Protein AF-A0A7I8VDU5-F1 (afdb_monomer)

Sequence (372 aa):
MGLIKQNVRFEALKEKLIESDSDVICLQEIWNDEEIFELAGYLEEKYPYSFSFIHESNGSIPQHILKGKSKCDARVLADILKCMSLSCAKAMNRNSLFSCTLQKCQVLNKIEKKCLECFIFKALTCVDTNRPDKDPFGFGQCVMEAAGQGRLTYISIFTYKKQILRQATEPGRENHGLLLLSKRKFLKNSLKALPFDRRMIVQRGFLEVQLVGYKYISLLSVIFLLKSVATGYKSWRELKEKAEVDFLINRYSSDSNTFLLGDFNIGPEIKEKQIDGYFDNLYQKMKENGLRNVAVDHLALCTYCKDNTIVQIMDPGYSKNCILDGIIPINIRNRIVKVEREYVRDVRNPIILSIPMSDHYGISAIFEENQN

Organism: NCBI:txid2664684

Structure (mmCIF, N/CA/C/O backbone):
data_AF-A0A7I8VDU5-F1
#
_entry.id   AF-A0A7I8VDU5-F1
#
loop_
_atom_site.group_PDB
_atom_site.id
_atom_site.type_symbol
_atom_site.label_atom_id
_atom_site.label_alt_id
_atom_site.label_comp_id
_atom_site.label_asym_id
_atom_site.label_entity_id
_atom_site.label_seq_id
_atom_site.pdbx_PDB_ins_code
_atom_site.Cartn_x
_atom_site.Cartn_y
_atom_site.Cartn_z
_atom_site.occupancy
_atom_site.B_iso_or_equiv
_atom_site.auth_seq_id
_atom_site.auth_comp_id
_atom_site.auth_asym_id
_atom_site.auth_atom_id
_atom_site.pdbx_PDB_model_num
ATOM 1 N N . MET A 1 1 ? 6.272 -10.848 -23.843 1.00 37.62 1 MET A N 1
ATOM 2 C CA . MET A 1 1 ? 5.939 -11.745 -22.711 1.00 37.62 1 MET A CA 1
ATOM 3 C C . MET A 1 1 ? 5.440 -10.979 -21.477 1.00 37.62 1 MET A C 1
ATOM 5 O O . MET A 1 1 ? 4.548 -11.493 -20.822 1.00 37.62 1 MET A O 1
ATOM 9 N N . GLY A 1 2 ? 5.922 -9.755 -21.190 1.00 44.25 2 GLY A N 1
ATOM 10 C CA . GLY A 1 2 ? 5.437 -8.924 -20.065 1.00 44.25 2 GLY A CA 1
ATOM 11 C C . GLY A 1 2 ? 3.956 -8.505 -20.135 1.00 44.25 2 GLY A C 1
ATOM 12 O O . GLY A 1 2 ? 3.237 -8.682 -19.161 1.00 44.25 2 GLY A O 1
ATOM 13 N N . LEU A 1 3 ? 3.459 -8.075 -21.303 1.00 43.12 3 LEU A N 1
ATOM 14 C CA . LEU A 1 3 ? 2.049 -7.662 -21.474 1.00 43.12 3 LEU A CA 1
ATOM 15 C C . LEU A 1 3 ? 1.032 -8.791 -21.216 1.00 43.12 3 LEU A C 1
ATOM 17 O O . LEU A 1 3 ? -0.025 -8.555 -20.647 1.00 43.12 3 LEU A O 1
ATOM 21 N N . ILE A 1 4 ? 1.374 -10.039 -21.564 1.00 49.75 4 ILE A N 1
ATOM 22 C CA . ILE A 1 4 ? 0.512 -11.207 -21.300 1.00 49.75 4 ILE A CA 1
ATOM 23 C C . ILE A 1 4 ? 0.404 -11.469 -19.786 1.00 49.75 4 ILE A C 1
ATOM 25 O O . ILE A 1 4 ? -0.634 -11.921 -19.314 1.00 49.75 4 ILE A O 1
ATOM 29 N N . LYS A 1 5 ? 1.448 -11.154 -19.004 1.00 59.00 5 LYS A N 1
ATOM 30 C CA . LYS A 1 5 ? 1.442 -11.335 -17.544 1.00 59.00 5 LYS A CA 1
ATOM 31 C C . LYS A 1 5 ? 0.649 -10.252 -16.810 1.00 59.00 5 LYS A C 1
ATOM 33 O O . LYS A 1 5 ? 0.090 -10.540 -15.758 1.00 59.00 5 LYS A O 1
ATOM 38 N N . GLN A 1 6 ? 0.615 -9.021 -17.322 1.00 67.12 6 GLN A N 1
ATOM 39 C CA . GLN A 1 6 ? -0.118 -7.934 -16.669 1.00 67.12 6 GLN A CA 1
ATOM 40 C C . GLN A 1 6 ? -1.630 -8.156 -16.752 1.00 67.12 6 GLN A C 1
ATOM 42 O O . GLN A 1 6 ? -2.278 -8.191 -15.712 1.00 67.12 6 GLN A O 1
ATOM 47 N N . ASN A 1 7 ? -2.157 -8.449 -17.944 1.00 78.44 7 ASN A N 1
ATOM 48 C CA . ASN A 1 7 ? -3.596 -8.667 -18.114 1.00 78.44 7 ASN A CA 1
ATOM 49 C C . ASN A 1 7 ? -4.098 -9.863 -17.293 1.00 78.44 7 ASN A C 1
ATOM 51 O O . ASN A 1 7 ? -5.112 -9.757 -16.623 1.00 78.44 7 ASN A O 1
ATOM 55 N N . VAL A 1 8 ? -3.364 -10.983 -17.269 1.00 84.81 8 VAL A N 1
ATOM 56 C CA . VAL A 1 8 ? -3.788 -12.172 -16.504 1.00 84.81 8 VAL A CA 1
ATOM 57 C C . VAL A 1 8 ? -3.844 -11.903 -14.997 1.00 84.81 8 VAL A C 1
ATOM 59 O O . VAL A 1 8 ? -4.763 -12.368 -14.331 1.00 84.81 8 VAL A O 1
ATOM 62 N N . ARG A 1 9 ? -2.892 -11.134 -14.450 1.00 86.62 9 ARG A N 1
ATOM 63 C CA . ARG A 1 9 ? -2.926 -10.744 -13.031 1.00 86.62 9 ARG A CA 1
ATOM 64 C C . ARG A 1 9 ? -4.067 -9.774 -12.742 1.00 86.62 9 ARG A C 1
ATOM 66 O O . ARG A 1 9 ? -4.701 -9.908 -11.705 1.00 86.62 9 ARG A O 1
ATOM 73 N N . PHE A 1 10 ? -4.341 -8.846 -13.656 1.00 89.94 10 PHE A N 1
ATOM 74 C CA . PHE A 1 10 ? -5.436 -7.892 -13.510 1.00 89.94 10 PHE A CA 1
ATOM 75 C C . PHE A 1 10 ? -6.816 -8.572 -13.549 1.00 89.94 10 PHE A C 1
ATOM 77 O O . PHE A 1 10 ? -7.654 -8.299 -12.694 1.00 89.94 10 PHE A O 1
ATOM 84 N N . GLU A 1 11 ? -7.030 -9.532 -14.454 1.00 91.31 11 GLU A N 1
ATOM 85 C CA . GLU A 1 11 ? -8.249 -10.355 -14.467 1.00 91.31 11 GLU A CA 1
ATOM 86 C C . GLU A 1 11 ? -8.403 -11.168 -13.175 1.00 91.31 11 GLU A C 1
ATOM 88 O O . GLU A 1 11 ? -9.451 -11.136 -12.535 1.00 91.31 11 GLU A O 1
ATOM 93 N N . ALA A 1 12 ? -7.338 -11.838 -12.730 1.00 91.81 12 ALA A N 1
ATOM 94 C CA . ALA A 1 12 ? -7.380 -12.601 -11.486 1.00 91.81 12 ALA A CA 1
ATOM 95 C C . ALA A 1 12 ? -7.612 -11.707 -10.255 1.00 91.81 12 ALA A C 1
ATOM 97 O O . ALA A 1 12 ? -8.273 -12.121 -9.302 1.00 91.81 12 ALA A O 1
ATOM 98 N N . LEU A 1 13 ? -7.091 -10.476 -10.267 1.00 93.25 13 LEU A N 1
ATOM 99 C CA . LEU A 1 13 ? -7.367 -9.481 -9.237 1.00 93.25 13 LEU A CA 1
ATOM 100 C C . LEU A 1 13 ? -8.858 -9.115 -9.223 1.00 93.25 13 LEU A C 1
ATOM 102 O O . LEU A 1 13 ? -9.458 -9.124 -8.151 1.00 93.25 13 LEU A O 1
ATOM 106 N N . LYS A 1 14 ? -9.479 -8.863 -10.385 1.00 94.94 14 LYS A N 1
ATOM 107 C CA . LYS A 1 14 ? -10.931 -8.615 -10.491 1.00 94.94 14 LYS A CA 1
ATOM 108 C C . LYS A 1 14 ? -11.747 -9.745 -9.864 1.00 94.94 14 LYS A C 1
ATOM 110 O O . LYS A 1 14 ? -12.629 -9.477 -9.048 1.00 94.94 14 LYS A O 1
ATOM 115 N N . GLU A 1 15 ? -11.422 -10.994 -10.193 1.00 94.44 15 GLU A N 1
ATOM 116 C CA . GLU A 1 15 ? -12.078 -12.183 -9.631 1.00 94.44 15 GLU A CA 1
ATOM 117 C C . GLU A 1 15 ? -11.915 -12.272 -8.106 1.00 94.44 15 GLU A C 1
ATOM 119 O O . GLU A 1 15 ? -12.876 -12.525 -7.382 1.00 94.44 15 GLU A O 1
ATOM 124 N N . LYS A 1 16 ? -10.718 -11.999 -7.577 1.00 94.81 16 LYS A N 1
ATOM 125 C CA . LYS A 1 16 ? -10.508 -12.011 -6.122 1.00 94.81 16 LYS A CA 1
ATOM 126 C C . LYS A 1 16 ? -11.251 -10.889 -5.406 1.00 94.81 16 LYS A C 1
ATOM 128 O O . LYS A 1 16 ? -11.763 -11.094 -4.308 1.00 94.81 16 LYS A O 1
ATOM 133 N N . LEU A 1 17 ? -11.314 -9.706 -6.008 1.00 95.88 17 LEU A N 1
ATOM 134 C CA . LEU A 1 17 ? -11.974 -8.554 -5.403 1.00 95.88 17 LEU A CA 1
ATOM 135 C C . LEU A 1 17 ? -13.494 -8.710 -5.371 1.00 95.88 17 LEU A C 1
ATOM 137 O O . LEU A 1 17 ? -14.108 -8.344 -4.370 1.00 95.88 17 LEU A O 1
ATOM 141 N N . ILE A 1 18 ? -14.101 -9.309 -6.401 1.00 96.75 18 ILE A N 1
ATOM 142 C CA . ILE A 1 18 ? -15.543 -9.590 -6.382 1.00 96.75 18 ILE A CA 1
ATOM 143 C C . ILE A 1 18 ? -15.907 -10.676 -5.358 1.00 96.75 18 ILE A C 1
ATOM 145 O O . ILE A 1 18 ? -16.996 -10.636 -4.791 1.00 96.75 18 ILE A O 1
ATOM 149 N N . GLU A 1 19 ? -14.995 -11.603 -5.050 1.00 96.00 19 GLU A N 1
ATOM 150 C CA . GLU A 1 19 ? -15.164 -12.605 -3.986 1.00 96.00 19 GLU A CA 1
ATOM 151 C C . GLU A 1 19 ? -14.964 -12.024 -2.573 1.00 96.00 19 GLU A C 1
ATOM 153 O O . GLU A 1 19 ? -15.500 -12.565 -1.613 1.00 96.00 19 GLU A O 1
ATOM 158 N N . SER A 1 20 ? -14.237 -10.911 -2.421 1.00 96.25 20 SER A N 1
ATOM 159 C CA . SER A 1 20 ? -13.880 -10.357 -1.1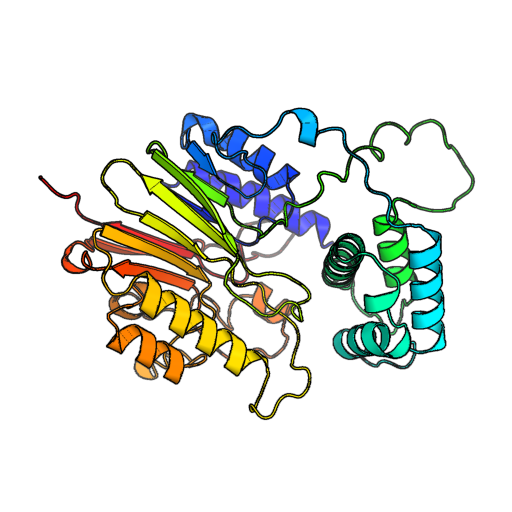05 1.00 96.25 20 SER A CA 1
ATOM 160 C C . SER A 1 20 ? -15.085 -9.834 -0.326 1.00 96.25 20 SER A C 1
ATOM 162 O O . SER A 1 20 ? -15.860 -9.028 -0.833 1.00 96.25 20 SER A O 1
ATOM 164 N N . ASP A 1 21 ? -15.220 -10.214 0.943 1.00 96.25 21 ASP A N 1
ATOM 165 C CA . ASP A 1 21 ? -16.277 -9.699 1.824 1.00 96.25 21 ASP A CA 1
ATOM 166 C C . ASP A 1 21 ? -15.884 -8.424 2.575 1.00 96.25 21 ASP A C 1
ATOM 168 O O . ASP A 1 21 ? -16.686 -7.879 3.335 1.00 96.25 21 ASP A O 1
ATOM 172 N N . SER A 1 22 ? -14.691 -7.891 2.310 1.00 96.69 22 SER A N 1
ATOM 173 C CA . SER A 1 22 ? -14.190 -6.676 2.954 1.00 96.69 22 SER A CA 1
ATOM 174 C C . SER A 1 22 ? -15.125 -5.488 2.714 1.00 96.69 22 SER A C 1
ATOM 176 O O . SER A 1 22 ? -15.621 -5.299 1.603 1.00 96.69 22 SER A O 1
ATOM 178 N N . ASP A 1 23 ? -15.351 -4.669 3.742 1.00 95.94 23 ASP A N 1
ATOM 179 C CA . ASP A 1 23 ? -16.144 -3.435 3.634 1.00 95.94 23 ASP A CA 1
ATOM 180 C C . ASP A 1 23 ? -15.393 -2.321 2.910 1.00 95.94 23 ASP A C 1
ATOM 182 O O . ASP A 1 23 ? -16.000 -1.497 2.226 1.00 95.94 23 ASP A O 1
ATOM 186 N N . VAL A 1 24 ? -14.073 -2.298 3.083 1.00 95.94 24 VAL A N 1
ATOM 187 C CA . VAL A 1 24 ? -13.160 -1.331 2.485 1.00 95.94 24 VAL A CA 1
ATOM 188 C C . VAL A 1 24 ? -11.959 -2.091 1.951 1.00 95.94 24 VAL A C 1
ATOM 190 O O . VAL A 1 24 ? -11.376 -2.908 2.661 1.00 95.94 24 VAL A O 1
ATOM 193 N N . ILE A 1 25 ? -11.583 -1.806 0.710 1.00 96.69 25 ILE A N 1
ATOM 194 C CA . ILE A 1 25 ? -10.388 -2.346 0.071 1.00 96.69 25 ILE A CA 1
ATOM 195 C C . ILE A 1 25 ? -9.499 -1.184 -0.342 1.00 96.69 25 ILE A C 1
ATOM 197 O O . ILE A 1 25 ? -9.963 -0.166 -0.855 1.00 96.69 25 ILE A O 1
ATOM 201 N N . CYS A 1 26 ? -8.203 -1.343 -0.114 1.00 95.25 26 CYS A N 1
ATOM 202 C CA . CYS A 1 26 ? -7.182 -0.413 -0.552 1.00 95.25 26 CYS A CA 1
ATOM 203 C C . CYS A 1 26 ? -6.218 -1.128 -1.484 1.00 95.25 26 CYS A C 1
ATOM 205 O O . CYS A 1 26 ? -5.670 -2.170 -1.133 1.00 95.25 26 CYS A O 1
ATOM 207 N N . LEU A 1 27 ? -6.030 -0.556 -2.665 1.00 94.56 27 LEU A N 1
ATOM 208 C CA . LEU A 1 27 ? -5.147 -1.062 -3.697 1.00 94.56 27 LEU A CA 1
ATOM 209 C C . LEU A 1 27 ? -4.085 -0.010 -3.995 1.00 94.56 27 LEU A C 1
ATOM 211 O O . LEU A 1 27 ? -4.370 1.191 -4.048 1.00 94.56 27 LEU A O 1
ATOM 215 N N . GLN A 1 28 ? -2.862 -0.485 -4.177 1.00 91.00 28 GLN A N 1
ATOM 216 C CA . GLN A 1 28 ? -1.707 0.314 -4.554 1.00 91.00 28 GLN A CA 1
ATOM 217 C C . GLN A 1 28 ? -1.182 -0.164 -5.907 1.00 91.00 28 GLN A C 1
ATOM 219 O O . GLN A 1 28 ? -1.526 -1.247 -6.376 1.00 91.00 28 GLN A O 1
ATOM 224 N N . GLU A 1 29 ? -0.349 0.669 -6.521 1.00 85.62 29 GLU A N 1
ATOM 225 C CA . GLU A 1 29 ? 0.302 0.410 -7.803 1.00 85.62 29 GLU A CA 1
ATOM 226 C C . GLU A 1 29 ? -0.639 0.162 -8.998 1.00 85.62 29 GLU A C 1
ATOM 228 O O . GLU A 1 29 ? -0.232 -0.409 -10.010 1.00 85.62 29 GLU A O 1
ATOM 233 N N . ILE A 1 30 ? -1.877 0.667 -8.942 1.00 87.31 30 ILE A N 1
ATOM 234 C CA . ILE A 1 30 ? -2.765 0.706 -10.115 1.00 87.31 30 ILE A CA 1
ATOM 235 C C . ILE A 1 30 ? -2.451 1.966 -10.924 1.00 87.31 30 ILE A C 1
ATOM 237 O O . ILE A 1 30 ? -3.089 3.009 -10.789 1.00 87.31 30 ILE A O 1
ATOM 241 N N . TRP A 1 31 ? -1.386 1.888 -11.719 1.00 82.19 31 TRP A N 1
ATOM 242 C CA . TRP A 1 31 ? -0.810 3.033 -12.432 1.00 82.19 31 TRP A CA 1
ATOM 243 C C . TRP A 1 31 ? -1.520 3.401 -13.730 1.00 82.19 31 TRP A C 1
ATOM 245 O O . TRP A 1 31 ? -1.238 4.460 -14.289 1.00 82.19 31 TRP A O 1
ATOM 255 N N . ASN A 1 32 ? -2.385 2.539 -14.257 1.00 81.88 32 ASN A N 1
ATOM 256 C CA . ASN A 1 32 ? -3.148 2.876 -15.444 1.00 81.88 32 ASN A CA 1
ATOM 257 C C . ASN A 1 32 ? -4.533 3.396 -15.047 1.00 81.88 32 ASN A C 1
ATOM 259 O O . ASN A 1 32 ? -5.328 2.676 -14.452 1.00 81.88 32 ASN A O 1
ATOM 263 N N . ASP A 1 33 ? -4.841 4.633 -15.432 1.00 82.88 33 ASP A N 1
ATOM 264 C CA . ASP A 1 33 ? -6.166 5.228 -15.271 1.00 82.88 33 ASP A CA 1
ATOM 265 C C . ASP A 1 33 ? -7.259 4.317 -15.855 1.00 82.88 33 ASP A C 1
ATOM 267 O O . ASP A 1 33 ? -8.291 4.120 -15.221 1.00 82.88 33 ASP A O 1
ATOM 271 N N . GLU A 1 34 ? -7.022 3.705 -17.021 1.00 83.50 34 GLU A N 1
ATOM 272 C CA . GLU A 1 34 ? -7.951 2.766 -17.658 1.00 83.50 34 GLU A CA 1
ATOM 273 C C . GLU A 1 34 ? -8.192 1.510 -16.808 1.00 83.50 34 GLU A C 1
ATOM 275 O O . GLU A 1 34 ? -9.335 1.071 -16.712 1.00 83.50 34 GLU A O 1
ATOM 280 N N . GLU A 1 35 ? -7.162 0.982 -16.134 1.00 87.81 35 GLU A N 1
ATOM 281 C CA . GLU A 1 35 ? -7.309 -0.134 -15.183 1.00 87.81 35 GLU A CA 1
ATOM 282 C C . GLU A 1 35 ? -8.124 0.304 -13.957 1.00 87.81 35 GLU A C 1
ATOM 284 O O . GLU A 1 35 ? -8.973 -0.446 -13.484 1.00 87.81 35 GLU A O 1
ATOM 289 N N . ILE A 1 36 ? -7.936 1.533 -13.459 1.00 89.38 36 ILE A N 1
ATOM 290 C CA . ILE A 1 36 ? -8.750 2.072 -12.357 1.00 89.38 36 ILE A CA 1
ATOM 291 C C . ILE A 1 36 ? -10.218 2.184 -12.775 1.00 89.38 36 ILE A C 1
ATOM 293 O O . ILE A 1 36 ? -11.093 1.761 -12.023 1.00 89.38 36 ILE A O 1
ATOM 297 N N . PHE A 1 37 ? -10.493 2.747 -13.956 1.00 88.50 37 PHE A N 1
ATOM 298 C CA . PHE A 1 37 ? -11.849 2.866 -14.497 1.00 88.50 37 PHE A CA 1
ATOM 299 C C . PHE A 1 37 ? -12.510 1.504 -14.668 1.00 88.50 37 PHE A C 1
ATOM 301 O O 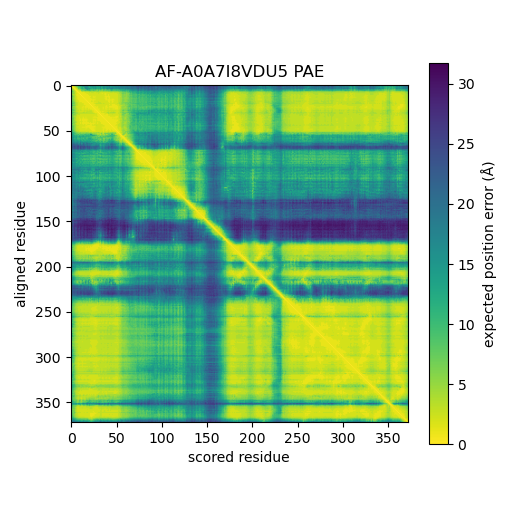. PHE A 1 37 ? -13.649 1.313 -14.246 1.00 88.50 37 PHE A O 1
ATOM 308 N N . GLU A 1 38 ? -11.801 0.569 -15.299 1.00 92.00 38 GLU A N 1
ATOM 309 C CA . GLU A 1 38 ? -12.302 -0.775 -15.542 1.00 92.00 38 GLU A CA 1
ATOM 310 C C . GLU A 1 38 ? -12.589 -1.492 -14.223 1.00 92.00 38 GLU A C 1
ATOM 312 O O . GLU A 1 38 ? -13.662 -2.067 -14.065 1.00 92.00 38 GLU A O 1
ATOM 317 N N . LEU A 1 39 ? -11.674 -1.406 -13.255 1.00 94.44 39 LEU A N 1
ATOM 318 C CA . LEU A 1 39 ? -11.827 -2.068 -11.967 1.00 94.44 39 LEU A CA 1
ATOM 319 C C . LEU A 1 39 ? -12.958 -1.462 -11.130 1.00 94.44 39 LEU A C 1
ATOM 321 O O . LEU A 1 39 ? -13.757 -2.203 -10.562 1.00 94.44 39 LEU A O 1
ATOM 325 N N . ALA A 1 40 ? -13.048 -0.131 -11.068 1.00 94.31 40 ALA A N 1
ATOM 326 C CA . ALA A 1 40 ? -14.114 0.560 -10.348 1.00 94.31 40 ALA A CA 1
ATOM 327 C C . ALA A 1 40 ? -15.490 0.265 -10.962 1.00 94.31 40 ALA A C 1
ATOM 329 O O . ALA A 1 40 ? -16.420 -0.047 -10.227 1.00 94.31 40 ALA A O 1
ATOM 330 N N . GLY A 1 41 ? -15.606 0.289 -12.296 1.00 93.94 41 GLY A N 1
ATOM 331 C CA . GLY A 1 41 ? -16.850 -0.054 -12.989 1.00 93.94 41 GLY A CA 1
ATOM 332 C C . GLY A 1 41 ? -17.227 -1.530 -12.843 1.00 93.94 41 GLY A C 1
ATOM 333 O O . GLY A 1 41 ? -18.388 -1.848 -12.610 1.00 93.94 41 GLY A O 1
ATOM 334 N N . TYR A 1 42 ? -16.251 -2.441 -12.916 1.00 96.31 42 TYR A N 1
ATOM 335 C CA . TYR A 1 42 ? -16.480 -3.877 -12.715 1.00 96.31 42 TYR A CA 1
ATOM 336 C C . TYR A 1 42 ? -16.993 -4.198 -11.303 1.00 96.31 42 TYR A C 1
ATOM 338 O O . TYR A 1 42 ? -17.782 -5.122 -11.124 1.00 96.31 42 TYR A O 1
ATOM 346 N N . LEU A 1 43 ? -16.552 -3.436 -10.300 1.00 97.00 43 LEU A N 1
ATOM 347 C CA . LEU A 1 43 ? -16.884 -3.659 -8.894 1.00 97.00 43 LEU A CA 1
ATOM 348 C C . LEU A 1 43 ? -18.011 -2.760 -8.370 1.00 97.00 43 LEU A C 1
ATOM 350 O O . LEU A 1 43 ? -18.341 -2.881 -7.193 1.00 97.00 43 LEU A O 1
ATOM 354 N N . GLU A 1 44 ? -18.614 -1.901 -9.196 1.00 96.19 44 GLU A N 1
ATOM 355 C CA . GLU A 1 44 ? -19.575 -0.869 -8.768 1.00 96.19 44 GLU A CA 1
ATOM 356 C C . GLU A 1 44 ? -20.774 -1.446 -7.997 1.00 96.19 44 GLU A C 1
ATOM 358 O O . GLU A 1 44 ? -21.195 -0.878 -6.992 1.00 96.19 44 GLU A O 1
ATOM 363 N N . GLU A 1 45 ? -21.291 -2.611 -8.402 1.00 96.94 45 GLU A N 1
ATOM 364 C CA . GLU A 1 45 ? -22.424 -3.254 -7.720 1.00 96.94 45 GLU A CA 1
ATOM 365 C C . GLU A 1 45 ? -22.081 -3.667 -6.277 1.00 96.94 45 GLU A C 1
ATOM 367 O O . GLU A 1 45 ? -22.888 -3.485 -5.364 1.00 96.94 45 GLU A O 1
ATOM 372 N N . LYS A 1 46 ? -20.868 -4.193 -6.050 1.00 97.50 46 LYS A N 1
ATOM 373 C CA . LYS A 1 46 ? -20.417 -4.645 -4.722 1.00 97.50 46 LYS A CA 1
ATOM 374 C C . LYS A 1 46 ? -19.797 -3.512 -3.902 1.00 97.50 46 LYS A C 1
ATOM 376 O O . LYS A 1 46 ? -19.942 -3.486 -2.682 1.00 97.50 46 LYS A O 1
ATOM 381 N N . TYR A 1 47 ? -19.115 -2.585 -4.565 1.00 97.31 47 TYR A N 1
ATOM 382 C CA . TYR A 1 47 ? -18.376 -1.462 -3.999 1.00 97.31 47 TYR A CA 1
ATOM 383 C C . TYR A 1 47 ? -18.814 -0.156 -4.678 1.00 97.31 47 TYR A C 1
ATOM 385 O O . TYR A 1 47 ? -18.063 0.406 -5.476 1.00 97.31 47 TYR A O 1
ATOM 393 N N . PRO A 1 48 ? -20.007 0.368 -4.343 1.00 96.12 48 PRO A N 1
ATOM 394 C CA . PRO A 1 48 ? -20.593 1.533 -5.015 1.00 96.12 48 PRO A CA 1
ATOM 395 C C . PRO A 1 48 ? -19.841 2.846 -4.769 1.00 96.12 48 PRO A C 1
ATOM 397 O O . PRO A 1 48 ? -20.189 3.881 -5.336 1.00 96.12 48 PRO A O 1
ATOM 400 N N . TYR A 1 49 ? -18.830 2.841 -3.898 1.00 94.88 49 TYR A N 1
ATOM 401 C CA . TYR A 1 49 ? -18.001 4.003 -3.620 1.00 94.88 49 TYR A CA 1
ATOM 402 C C . TYR A 1 49 ? -16.538 3.688 -3.925 1.00 94.88 49 TYR A C 1
ATOM 404 O O . TYR A 1 49 ? -15.906 2.890 -3.232 1.00 94.88 49 TYR A O 1
ATOM 412 N N . SER A 1 50 ? -15.979 4.370 -4.924 1.00 94.75 50 SER A N 1
ATOM 413 C CA . SER A 1 50 ? -14.558 4.321 -5.270 1.00 94.75 50 SER A CA 1
ATOM 414 C C . SER A 1 50 ? -13.907 5.698 -5.159 1.00 94.75 50 SER A C 1
ATOM 416 O O . SER A 1 50 ? -14.547 6.730 -5.365 1.00 94.75 50 SER A O 1
ATOM 418 N N . PHE A 1 51 ? -12.629 5.735 -4.788 1.00 92.81 51 PHE A N 1
ATOM 419 C CA . PHE A 1 51 ? -11.850 6.966 -4.772 1.00 92.81 51 PHE A CA 1
ATOM 420 C C . PHE A 1 51 ? -10.402 6.711 -5.186 1.00 92.81 51 PHE A C 1
ATOM 422 O O . PHE A 1 51 ? -9.742 5.798 -4.701 1.00 92.81 51 PHE A O 1
ATOM 429 N N . SER A 1 52 ? -9.913 7.544 -6.094 1.00 90.38 52 SER A N 1
ATOM 430 C CA . SER A 1 52 ? -8.561 7.548 -6.655 1.00 90.38 52 SER A CA 1
ATOM 431 C C . SER A 1 52 ? -8.231 8.985 -7.078 1.00 90.38 52 SER A C 1
ATOM 433 O O . SER A 1 52 ? -9.122 9.828 -7.157 1.00 90.38 52 SER A O 1
ATOM 435 N N . PHE A 1 53 ? -6.972 9.281 -7.396 1.00 81.19 53 PHE A N 1
ATOM 436 C CA . PHE A 1 53 ? -6.557 10.587 -7.927 1.00 81.19 53 PHE A CA 1
ATOM 437 C C . PHE A 1 53 ? -7.268 10.977 -9.246 1.00 81.19 53 PHE A C 1
ATOM 439 O O . PHE A 1 53 ? -7.328 12.168 -9.556 1.00 81.19 53 PHE A O 1
ATOM 446 N N . ILE A 1 54 ? -7.824 10.023 -10.017 1.00 77.44 54 ILE A N 1
ATOM 447 C CA . ILE A 1 54 ? -8.637 10.360 -11.204 1.00 77.44 54 ILE A CA 1
ATOM 448 C C . ILE A 1 54 ? -10.003 10.940 -10.829 1.00 77.44 54 ILE A C 1
ATOM 450 O O . ILE A 1 54 ? -10.611 11.630 -11.641 1.00 77.44 54 ILE A O 1
ATOM 454 N N . HIS A 1 55 ? -10.492 10.689 -9.612 1.00 76.62 55 HIS A N 1
ATOM 455 C CA . HIS A 1 55 ? -11.807 11.151 -9.179 1.00 76.62 55 HIS A CA 1
ATOM 456 C C . HIS A 1 55 ? -11.762 12.656 -8.874 1.00 76.62 55 HIS A C 1
ATOM 458 O O . HIS A 1 55 ? -10.751 13.202 -8.429 1.00 76.62 55 HIS A O 1
ATOM 464 N N . GLU A 1 56 ? -12.862 13.356 -9.129 1.00 72.62 56 GLU A N 1
ATOM 465 C CA . GLU A 1 56 ? -13.089 14.701 -8.600 1.00 72.62 56 GLU A CA 1
ATOM 466 C C . GLU A 1 56 ? -13.378 14.648 -7.091 1.00 72.62 56 GLU A C 1
ATOM 468 O O . GLU A 1 56 ? -13.641 13.589 -6.522 1.00 72.62 56 GLU A O 1
ATOM 473 N N . SER A 1 57 ? -13.388 15.807 -6.427 1.00 67.44 57 SER A N 1
ATOM 474 C CA . SER A 1 57 ? -13.709 15.915 -4.992 1.00 67.44 57 SER A CA 1
ATOM 475 C C . SER A 1 57 ? -15.120 15.431 -4.632 1.00 67.44 57 SER A C 1
ATOM 477 O O . SER A 1 57 ? -15.390 15.086 -3.483 1.00 67.44 57 SER A O 1
ATOM 479 N N . ASN A 1 58 ? -16.033 15.386 -5.605 1.00 67.00 58 ASN A N 1
ATOM 480 C CA . ASN A 1 58 ? -17.373 14.816 -5.446 1.00 67.00 58 ASN A CA 1
ATOM 481 C C . ASN A 1 58 ? -17.392 13.276 -5.581 1.00 67.00 58 ASN A C 1
ATOM 483 O O . ASN A 1 58 ? -18.458 12.680 -5.464 1.00 67.00 58 ASN A O 1
ATOM 487 N N . GLY A 1 59 ? -16.242 12.633 -5.822 1.00 65.94 59 GLY A N 1
ATOM 488 C CA . GLY A 1 59 ? -16.129 11.191 -6.043 1.00 65.94 59 GLY A CA 1
ATOM 489 C C . GLY A 1 59 ? -16.599 10.723 -7.423 1.00 65.94 59 GLY A C 1
ATOM 490 O O . GLY A 1 59 ? -16.611 9.527 -7.674 1.00 65.94 59 GLY A O 1
ATOM 491 N N . SER A 1 60 ? -16.983 11.623 -8.330 1.00 74.00 60 SER A N 1
ATOM 492 C CA . SER A 1 60 ? -17.258 11.265 -9.722 1.00 74.00 60 SER A CA 1
ATOM 493 C C . SER A 1 60 ? -15.959 11.177 -10.509 1.00 74.00 60 SER A C 1
ATOM 495 O O . SER A 1 60 ? -14.990 11.882 -10.211 1.00 74.00 60 SER A O 1
ATOM 497 N N . ILE A 1 61 ? -15.930 10.320 -11.527 1.00 67.00 61 ILE A N 1
ATOM 498 C CA . ILE A 1 61 ? -14.802 10.288 -12.447 1.00 67.00 61 ILE A CA 1
ATOM 499 C C . ILE A 1 61 ? -15.108 11.219 -13.626 1.00 67.00 61 ILE A C 1
ATOM 501 O O . ILE A 1 61 ? -16.131 11.028 -14.294 1.00 67.00 61 ILE A O 1
ATOM 505 N N . PRO A 1 62 ? -14.275 12.239 -13.903 1.00 65.25 62 PRO A N 1
ATOM 506 C CA . PRO A 1 62 ? -14.611 13.212 -14.923 1.00 65.25 62 PRO A CA 1
ATOM 507 C C . PRO A 1 62 ? -14.724 12.578 -16.313 1.00 65.25 62 PRO A C 1
ATOM 509 O O . PRO A 1 62 ? -13.778 11.983 -16.832 1.00 65.25 62 PRO A O 1
ATOM 512 N N . GLN A 1 63 ? -15.867 12.782 -16.976 1.00 57.00 63 GLN A N 1
ATOM 513 C CA . GLN A 1 63 ? -16.122 12.255 -18.326 1.00 57.00 63 GLN A CA 1
ATOM 514 C C . GLN A 1 63 ? -15.143 12.798 -19.387 1.00 57.00 63 GLN A C 1
ATOM 516 O O . GLN A 1 63 ? -14.962 12.190 -20.445 1.00 57.00 63 GLN A O 1
ATOM 521 N N . HIS A 1 64 ? -14.495 13.937 -19.120 1.00 52.00 64 HIS A N 1
ATOM 522 C CA . HIS A 1 64 ? -13.519 14.550 -20.022 1.00 52.00 64 HIS A CA 1
ATOM 523 C C . HIS A 1 64 ? -12.147 13.851 -20.014 1.00 52.00 64 HIS A C 1
ATOM 525 O O . HIS A 1 64 ? -11.388 14.037 -20.970 1.00 52.00 64 HIS A O 1
ATOM 531 N N . ILE A 1 65 ? -11.852 12.993 -19.020 1.00 48.88 65 ILE A N 1
ATOM 532 C CA . ILE A 1 65 ? -10.599 12.214 -18.948 1.00 48.88 65 ILE A CA 1
ATOM 533 C C . ILE A 1 65 ? -10.414 11.324 -20.196 1.00 48.88 65 ILE A C 1
ATOM 535 O O . ILE A 1 65 ? -9.294 11.024 -20.596 1.00 48.88 65 ILE A O 1
ATOM 539 N N . LEU A 1 66 ? -11.488 11.001 -20.923 1.00 50.31 66 LEU A N 1
ATOM 540 C CA . LEU A 1 66 ? -11.442 10.159 -22.124 1.00 50.31 66 LEU A CA 1
ATOM 541 C C . LEU A 1 66 ? -10.931 10.857 -23.409 1.00 50.31 66 LEU A C 1
ATOM 543 O O . LEU A 1 66 ? -10.917 10.218 -24.471 1.00 50.31 66 LEU A O 1
ATOM 547 N N . LYS A 1 67 ? -10.591 12.162 -23.388 1.00 43.53 67 LYS A N 1
ATOM 548 C CA . LYS A 1 67 ? -10.374 12.956 -24.627 1.00 43.53 67 LYS A CA 1
ATOM 549 C C . LYS A 1 67 ? -9.213 13.977 -24.626 1.00 43.53 67 LYS A C 1
ATOM 551 O O . LYS A 1 67 ? -9.205 14.865 -25.479 1.00 43.53 67 LYS A O 1
ATOM 556 N N . GLY A 1 68 ? -8.221 13.861 -23.746 1.00 45.84 68 GLY A N 1
ATOM 557 C CA . GLY A 1 68 ? -7.107 14.824 -23.645 1.00 45.84 68 GLY A CA 1
ATOM 558 C C . GLY A 1 68 ? -5.786 14.399 -24.311 1.00 45.84 68 GLY A C 1
ATOM 559 O O . GLY A 1 68 ? -5.491 13.207 -24.341 1.00 45.84 68 GLY A O 1
ATOM 560 N N . LYS A 1 69 ? -4.979 15.359 -24.812 1.00 45.59 69 LYS A N 1
ATOM 561 C CA . LYS A 1 69 ? -3.570 15.171 -25.257 1.00 45.59 69 LYS A CA 1
ATOM 562 C C . LYS A 1 69 ? -2.599 16.159 -24.582 1.00 45.59 69 LYS A C 1
ATOM 564 O O . LYS A 1 69 ? -2.682 17.354 -24.863 1.00 45.59 69 LYS A O 1
ATOM 569 N N . SER A 1 70 ? -1.568 15.679 -23.882 1.00 47.75 70 SER A N 1
ATOM 570 C CA . SER A 1 70 ? -0.303 16.386 -23.684 1.00 47.75 70 SER A CA 1
ATOM 571 C C . SER A 1 70 ? 0.714 15.703 -24.566 1.00 47.75 70 SER A C 1
ATOM 573 O O . SER A 1 70 ? 0.922 14.493 -24.529 1.00 47.75 70 SER A O 1
ATOM 575 N N . LYS A 1 71 ? 1.343 16.501 -25.415 1.00 57.00 71 LYS A N 1
ATOM 576 C CA . LYS A 1 71 ? 2.504 16.057 -26.160 1.00 57.00 71 LYS A CA 1
ATOM 577 C C . LYS A 1 71 ? 3.703 16.556 -25.381 1.00 57.00 71 LYS A C 1
ATOM 579 O O . LYS A 1 71 ? 3.920 17.762 -25.324 1.00 57.00 71 LYS A O 1
ATOM 584 N N . CYS A 1 72 ? 4.481 15.641 -24.810 1.00 64.94 72 CYS A N 1
ATOM 585 C CA . CYS A 1 72 ? 5.909 15.901 -24.675 1.00 64.94 72 CYS A CA 1
ATOM 586 C C . CYS A 1 72 ? 6.400 16.504 -26.000 1.00 64.94 72 CYS A C 1
ATOM 588 O O . CYS A 1 72 ? 6.080 15.954 -27.060 1.00 64.94 72 CYS A O 1
ATOM 590 N N . ASP A 1 73 ? 7.126 17.627 -25.976 1.00 76.69 73 ASP A N 1
ATOM 591 C CA . ASP A 1 73 ? 7.722 18.133 -27.213 1.00 76.69 73 ASP A CA 1
ATOM 592 C C . ASP A 1 73 ? 8.674 17.050 -27.735 1.00 76.69 73 ASP A C 1
ATOM 594 O O . ASP A 1 73 ? 9.685 16.724 -27.108 1.00 76.69 73 ASP A O 1
ATOM 598 N N . ALA A 1 74 ? 8.322 16.453 -28.874 1.00 74.06 74 ALA A N 1
ATOM 599 C CA . ALA A 1 74 ? 9.079 15.362 -29.469 1.00 74.06 74 ALA A CA 1
ATOM 600 C C . ALA A 1 74 ? 10.543 15.758 -29.725 1.00 74.06 74 ALA A C 1
ATOM 602 O O . ALA A 1 74 ? 11.418 14.896 -29.705 1.00 74.06 74 ALA A O 1
ATOM 603 N N . ARG A 1 75 ? 10.827 17.057 -29.908 1.00 78.06 75 ARG A N 1
ATOM 604 C CA . ARG A 1 75 ? 12.193 17.577 -30.056 1.00 78.06 75 ARG A CA 1
ATOM 605 C C . ARG A 1 75 ? 12.989 17.449 -28.764 1.00 78.06 75 ARG A C 1
ATOM 607 O O . ARG A 1 75 ? 14.121 16.983 -28.795 1.00 78.06 75 ARG A O 1
ATOM 614 N N . VAL A 1 76 ? 12.375 17.779 -27.630 1.00 80.88 76 VAL A N 1
ATOM 615 C CA . VAL A 1 76 ? 13.004 17.647 -26.310 1.00 80.88 76 VAL A CA 1
ATOM 616 C C . VAL A 1 76 ? 13.325 16.179 -26.018 1.00 80.88 76 VAL A C 1
ATOM 618 O O . VAL A 1 76 ? 14.422 15.865 -25.557 1.00 80.88 76 VAL A O 1
ATOM 621 N N . LEU A 1 77 ? 12.405 15.263 -26.339 1.00 78.38 77 LEU A N 1
ATOM 622 C CA . LEU A 1 77 ? 12.654 13.826 -26.189 1.00 78.38 77 LEU A CA 1
ATOM 623 C C . LEU A 1 77 ? 13.764 13.332 -27.125 1.00 78.38 77 LEU A C 1
ATOM 625 O O . LEU A 1 77 ? 14.646 12.596 -26.681 1.00 78.38 77 LEU A O 1
ATOM 629 N N . ALA A 1 78 ? 13.776 13.773 -28.384 1.00 79.12 78 ALA A N 1
ATOM 630 C CA . ALA A 1 78 ? 14.834 13.437 -29.334 1.00 79.12 78 ALA A CA 1
ATOM 631 C C . ALA A 1 78 ? 16.216 13.929 -28.865 1.00 79.12 78 ALA A C 1
ATOM 633 O O . ALA A 1 78 ? 17.195 13.187 -28.959 1.00 79.12 78 ALA A O 1
ATOM 634 N N . ASP A 1 79 ? 16.302 15.134 -28.297 1.00 83.75 79 ASP A N 1
ATOM 635 C CA . ASP A 1 79 ? 17.546 15.683 -27.746 1.00 83.75 79 ASP A CA 1
ATOM 636 C C . ASP A 1 79 ? 18.064 14.873 -26.556 1.00 83.75 79 ASP A C 1
ATOM 638 O O . ASP A 1 79 ? 19.274 14.688 -26.390 1.00 83.75 79 ASP A O 1
ATOM 642 N N . ILE A 1 80 ? 17.156 14.366 -25.727 1.00 83.19 80 ILE A N 1
ATOM 643 C CA . ILE A 1 80 ? 17.499 13.561 -24.553 1.00 83.19 80 ILE A CA 1
ATOM 644 C C . ILE A 1 80 ? 17.944 12.171 -24.969 1.00 83.19 80 ILE A C 1
ATOM 646 O O . ILE A 1 80 ? 18.962 11.697 -24.469 1.00 83.19 80 ILE A O 1
ATOM 650 N N . LEU A 1 81 ? 17.265 11.564 -25.943 1.00 80.56 81 LEU A N 1
ATOM 651 C CA . LEU A 1 81 ? 17.694 10.308 -26.551 1.00 80.56 81 LEU A CA 1
ATOM 652 C C . LEU A 1 81 ? 19.075 10.433 -27.193 1.00 80.56 81 LEU A C 1
ATOM 654 O O . LEU A 1 81 ? 19.953 9.615 -26.921 1.00 80.56 81 LEU A O 1
ATOM 658 N N . LYS A 1 82 ? 19.295 11.495 -27.975 1.00 85.31 82 LYS A N 1
ATOM 659 C CA . LYS A 1 82 ? 20.588 11.790 -28.598 1.00 85.31 82 LYS A CA 1
ATOM 660 C C . LYS A 1 82 ? 21.679 11.995 -27.552 1.00 85.31 82 LYS A C 1
ATOM 662 O O . LYS A 1 82 ? 22.785 11.476 -27.689 1.00 85.31 82 LYS A O 1
ATOM 667 N N . CYS A 1 83 ? 21.396 12.745 -26.491 1.00 90.56 83 CYS A N 1
ATOM 668 C CA . CYS A 1 83 ? 22.365 12.922 -25.421 1.00 90.56 83 CYS A CA 1
ATOM 669 C C . CYS A 1 83 ? 22.655 11.606 -24.697 1.00 90.56 83 CYS A C 1
ATOM 671 O O . CYS A 1 83 ? 23.818 11.304 -24.439 1.00 90.56 83 CYS A O 1
ATOM 673 N N . MET A 1 84 ? 21.632 10.813 -24.392 1.00 85.56 84 MET A N 1
ATOM 674 C CA . MET A 1 84 ? 21.789 9.544 -23.697 1.00 85.56 84 MET A CA 1
ATOM 675 C C . MET A 1 84 ? 22.641 8.570 -24.520 1.00 85.56 84 MET A C 1
ATOM 677 O O . MET A 1 84 ? 23.571 7.974 -23.974 1.00 85.56 84 MET A O 1
ATOM 681 N N . SER A 1 85 ? 22.416 8.471 -25.836 1.00 80.25 85 SER A N 1
ATOM 682 C CA . SER A 1 85 ? 23.240 7.631 -26.714 1.00 80.25 85 SER A CA 1
ATOM 683 C C . SER A 1 85 ? 24.691 8.113 -26.801 1.00 80.25 85 SER A C 1
ATOM 685 O O . SER A 1 85 ? 25.604 7.298 -26.861 1.00 80.25 85 SER A O 1
ATOM 687 N N . LEU A 1 86 ? 24.933 9.427 -26.784 1.00 86.75 86 LEU A N 1
ATOM 688 C CA . LEU A 1 86 ? 26.289 9.980 -26.905 1.00 86.75 86 LEU A CA 1
ATOM 689 C C . LEU A 1 86 ? 27.056 9.990 -25.575 1.00 86.75 86 LEU A C 1
ATOM 691 O O . LEU A 1 86 ? 28.249 9.704 -25.533 1.00 86.75 86 LEU A O 1
ATOM 695 N N . SER A 1 87 ? 26.377 10.322 -24.482 1.00 91.56 87 SER A N 1
ATOM 696 C CA . SER A 1 87 ? 27.002 10.634 -23.191 1.00 91.56 87 SER A CA 1
ATOM 697 C C . SER A 1 87 ? 26.878 9.509 -22.169 1.00 91.56 87 SER A C 1
ATOM 699 O O . SER A 1 87 ? 27.646 9.487 -21.200 1.00 91.56 87 SER A O 1
ATOM 701 N N . CYS A 1 88 ? 25.925 8.593 -22.371 1.00 87.94 88 CYS A N 1
ATOM 702 C CA . CYS A 1 88 ? 25.542 7.580 -21.390 1.00 87.94 88 CYS A CA 1
ATOM 703 C C . CYS A 1 88 ? 25.543 6.138 -21.912 1.00 87.94 88 CYS A C 1
ATOM 705 O O . CYS A 1 88 ? 25.292 5.229 -21.126 1.00 87.94 88 CYS A O 1
ATOM 707 N N . ALA A 1 89 ? 25.922 5.890 -23.171 1.00 83.69 89 ALA A N 1
ATOM 708 C CA . ALA A 1 89 ? 25.984 4.536 -23.740 1.00 83.69 89 ALA A CA 1
ATOM 709 C C . ALA A 1 89 ? 26.930 3.567 -23.003 1.00 83.69 89 ALA A C 1
ATOM 711 O O . ALA A 1 89 ? 26.771 2.358 -23.109 1.00 83.69 89 ALA A O 1
ATOM 712 N N . LYS A 1 90 ? 27.906 4.075 -22.236 1.00 84.31 90 LYS A N 1
ATOM 713 C CA . LYS A 1 90 ? 28.831 3.247 -21.436 1.00 84.31 90 LYS A CA 1
ATOM 714 C C . LYS A 1 90 ? 28.264 2.811 -20.078 1.00 84.31 90 LYS A C 1
ATOM 716 O O . LYS A 1 90 ? 28.967 2.154 -19.313 1.00 84.31 90 LYS A O 1
ATOM 721 N N . ALA A 1 91 ? 27.047 3.218 -19.726 1.00 79.62 91 ALA A N 1
ATOM 722 C CA . ALA A 1 91 ? 26.445 2.819 -18.464 1.00 79.62 91 ALA A CA 1
ATOM 723 C C . ALA A 1 91 ? 26.167 1.308 -18.454 1.00 79.62 91 ALA A C 1
ATOM 725 O O . ALA A 1 91 ? 25.411 0.802 -19.273 1.00 79.62 91 ALA A O 1
ATOM 726 N N . MET A 1 92 ? 26.771 0.595 -17.502 1.00 71.38 92 MET A N 1
ATOM 727 C CA . MET A 1 92 ? 26.747 -0.875 -17.457 1.00 71.38 92 MET A CA 1
ATOM 728 C C . MET A 1 92 ? 25.408 -1.461 -16.989 1.00 71.38 92 MET A C 1
ATOM 730 O O . MET A 1 92 ? 25.182 -2.659 -17.111 1.00 71.38 92 MET A O 1
ATOM 734 N N . ASN A 1 93 ? 24.531 -0.641 -16.405 1.00 72.38 93 ASN A N 1
ATOM 735 C CA . ASN A 1 93 ? 23.223 -1.069 -15.920 1.00 72.38 93 ASN A CA 1
ATOM 736 C C . ASN A 1 93 ? 22.200 0.078 -15.957 1.00 72.38 93 ASN A C 1
ATOM 738 O O . ASN A 1 93 ? 22.546 1.251 -16.123 1.00 72.38 93 ASN A O 1
ATOM 742 N N . ARG A 1 94 ? 20.928 -0.284 -15.756 1.00 64.31 94 ARG A N 1
ATOM 743 C CA . ARG A 1 94 ? 19.756 0.604 -15.791 1.00 64.31 94 ARG A CA 1
ATOM 744 C C . ARG A 1 94 ? 19.891 1.828 -14.887 1.00 64.31 94 ARG A C 1
ATOM 746 O O . ARG A 1 94 ? 19.648 2.946 -15.335 1.00 64.31 94 ARG A O 1
ATOM 753 N N . ASN A 1 95 ? 20.302 1.628 -13.637 1.00 64.31 95 ASN A N 1
ATOM 754 C CA . ASN A 1 95 ? 20.428 2.717 -12.670 1.00 64.31 95 ASN A CA 1
ATOM 755 C C . ASN A 1 95 ? 21.529 3.690 -13.099 1.00 64.31 95 ASN A C 1
ATOM 757 O O . ASN A 1 95 ? 21.323 4.900 -13.079 1.00 64.31 95 ASN A O 1
ATOM 761 N N . SER A 1 96 ? 22.661 3.172 -13.579 1.00 72.19 96 SER A N 1
ATOM 762 C CA . SER A 1 96 ? 23.748 3.993 -14.113 1.00 72.19 96 SER A CA 1
ATOM 763 C C . SER A 1 96 ? 23.344 4.763 -15.375 1.00 72.19 96 SER A C 1
ATOM 765 O O . SER A 1 96 ? 23.730 5.923 -15.511 1.00 72.19 96 SER A O 1
ATOM 767 N N . LEU A 1 97 ? 22.556 4.165 -16.278 1.00 76.56 97 LEU A N 1
ATOM 768 C CA . LEU A 1 97 ? 22.078 4.828 -17.499 1.00 76.56 97 LEU A CA 1
ATOM 769 C C . LEU A 1 97 ? 21.128 5.968 -17.144 1.00 76.56 97 LEU A C 1
ATOM 771 O O . LEU A 1 97 ? 21.278 7.085 -17.638 1.00 76.56 97 LEU A O 1
ATOM 775 N N . PHE A 1 98 ? 20.194 5.701 -16.235 1.00 73.56 98 PHE A N 1
ATOM 776 C CA . PHE A 1 98 ? 19.232 6.682 -15.767 1.00 73.56 98 PHE A CA 1
ATOM 777 C C . PHE A 1 98 ? 19.902 7.846 -15.023 1.00 73.56 98 PHE A C 1
ATOM 779 O O . PHE A 1 98 ? 19.698 9.005 -15.385 1.00 73.56 98 PHE A O 1
ATOM 786 N N . SER A 1 99 ? 20.768 7.556 -14.044 1.00 73.44 99 SER A N 1
ATOM 787 C CA . SER A 1 99 ? 21.532 8.581 -13.323 1.00 73.44 99 SER A CA 1
ATOM 788 C C . SER A 1 99 ? 22.411 9.402 -14.266 1.00 73.44 99 SER A C 1
ATOM 790 O O . SER A 1 99 ? 22.438 10.627 -14.158 1.00 73.44 99 SER A O 1
ATOM 792 N N . CYS A 1 100 ? 23.080 8.757 -15.228 1.00 83.44 100 CYS A N 1
ATOM 793 C CA . CYS A 1 100 ? 23.855 9.461 -16.244 1.00 83.44 100 CYS A CA 1
ATOM 794 C C . CYS A 1 100 ? 22.968 10.377 -17.090 1.00 83.44 100 CYS A C 1
ATOM 796 O O . CYS A 1 100 ? 23.332 11.524 -17.326 1.00 83.44 100 CYS A O 1
ATOM 798 N N . THR A 1 101 ? 21.799 9.898 -17.513 1.00 81.12 101 THR A N 1
ATOM 799 C CA . THR A 1 101 ? 20.864 10.663 -18.342 1.00 81.12 101 THR A CA 1
ATOM 800 C C . THR A 1 101 ? 20.378 11.899 -17.590 1.00 81.12 101 THR A C 1
ATOM 802 O O . THR A 1 101 ? 20.510 13.009 -18.099 1.00 81.12 101 THR A O 1
ATOM 805 N N . LEU A 1 102 ? 19.937 11.752 -16.337 1.00 79.06 102 LEU A N 1
ATOM 806 C CA . LEU A 1 102 ? 19.544 12.889 -15.500 1.00 79.06 102 LEU A CA 1
ATOM 807 C C . LEU A 1 102 ? 20.672 13.922 -15.339 1.00 79.06 102 LEU A C 1
ATOM 809 O O . LEU A 1 102 ? 20.425 15.117 -15.490 1.00 79.06 102 LEU A O 1
ATOM 813 N N . GLN A 1 103 ? 21.899 13.468 -15.065 1.00 80.88 103 GLN A N 1
ATOM 814 C CA . GLN A 1 103 ? 23.035 14.347 -14.769 1.00 80.88 103 GLN A CA 1
ATOM 815 C C . GLN A 1 103 ? 23.640 14.991 -16.022 1.00 80.88 103 GLN A C 1
ATOM 817 O O . GLN A 1 103 ? 23.828 16.204 -16.068 1.00 80.88 103 GLN A O 1
ATOM 822 N N . LYS A 1 104 ? 23.953 14.196 -17.050 1.00 87.50 104 LYS A N 1
ATOM 823 C CA . LYS A 1 104 ? 24.667 14.655 -18.251 1.00 87.50 104 LYS A CA 1
ATOM 824 C C . LYS A 1 104 ? 23.746 15.244 -19.309 1.00 87.50 104 LYS A C 1
ATOM 826 O O . LYS A 1 104 ? 24.158 16.158 -20.015 1.00 87.50 104 LYS A O 1
ATOM 831 N N . CYS A 1 105 ? 22.508 14.761 -19.409 1.00 86.38 105 CYS A N 1
ATOM 832 C CA . CYS A 1 105 ? 21.555 15.261 -20.401 1.00 86.38 105 CYS A CA 1
ATOM 833 C C . CYS A 1 105 ? 20.684 16.399 -19.893 1.00 86.38 105 CYS A C 1
ATOM 835 O O . CYS A 1 105 ? 19.898 16.944 -20.669 1.00 86.38 105 CYS A O 1
ATOM 837 N N . GLN A 1 106 ? 20.867 16.789 -18.625 1.00 84.69 106 GLN A N 1
ATOM 838 C CA . GLN A 1 106 ? 20.155 17.894 -17.986 1.00 84.69 106 GLN A CA 1
ATOM 839 C C . GLN A 1 106 ? 18.638 17.774 -18.183 1.00 84.69 106 GLN A C 1
ATOM 841 O O . GLN A 1 106 ? 17.948 18.762 -18.417 1.00 84.69 106 GLN A O 1
ATOM 846 N N . VAL A 1 107 ? 18.121 16.542 -18.121 1.00 76.62 107 VAL A N 1
ATOM 847 C CA . VAL A 1 107 ? 16.712 16.218 -18.403 1.00 76.62 107 VAL A CA 1
ATOM 848 C C . VAL A 1 107 ? 15.784 17.054 -17.524 1.00 76.62 107 VAL A C 1
ATOM 850 O O . VAL A 1 107 ? 14.803 17.595 -18.021 1.00 76.62 107 VAL A O 1
ATOM 853 N N . LEU A 1 108 ? 16.155 17.248 -16.253 1.00 72.19 108 LEU A N 1
ATOM 854 C CA . LEU A 1 108 ? 15.406 18.061 -15.289 1.00 72.19 108 LEU A CA 1
ATOM 855 C C . LEU A 1 108 ? 15.253 19.533 -15.711 1.00 72.19 108 LEU A C 1
ATOM 857 O O . LEU A 1 108 ? 14.296 20.178 -15.302 1.00 72.19 108 LEU A O 1
ATOM 861 N N . ASN A 1 109 ? 16.177 20.056 -16.525 1.00 76.31 109 ASN A N 1
ATOM 862 C CA . ASN A 1 109 ? 16.161 21.445 -16.995 1.00 76.31 109 ASN A CA 1
ATOM 863 C C . ASN A 1 109 ? 15.472 21.599 -18.358 1.00 76.31 109 ASN A C 1
ATOM 865 O O . ASN A 1 109 ? 15.124 22.712 -18.743 1.00 76.31 109 ASN A O 1
ATOM 869 N N . LYS A 1 110 ? 15.344 20.506 -19.119 1.00 74.56 110 LYS A N 1
ATOM 870 C CA . LYS A 1 110 ? 14.859 20.520 -20.508 1.00 74.56 110 LYS A CA 1
ATOM 871 C C . LYS A 1 110 ? 13.430 20.026 -20.652 1.00 74.56 110 LYS A C 1
ATOM 873 O O . LYS A 1 110 ? 12.750 20.431 -21.589 1.00 74.56 110 LYS A O 1
ATOM 878 N N . ILE A 1 111 ? 12.993 19.136 -19.764 1.00 75.81 111 ILE A N 1
ATOM 879 C CA . ILE A 1 111 ? 11.640 18.601 -19.783 1.00 75.81 111 ILE A CA 1
ATOM 880 C C . ILE A 1 111 ? 10.805 19.265 -18.688 1.00 75.81 111 ILE A C 1
ATOM 882 O O . ILE A 1 111 ? 11.222 19.343 -17.535 1.00 75.81 111 ILE A O 1
ATOM 886 N N . GLU A 1 112 ? 9.579 19.664 -19.025 1.00 74.81 112 GLU A N 1
ATOM 887 C CA . GLU A 1 112 ? 8.550 19.921 -18.018 1.00 74.81 112 GLU A CA 1
ATOM 888 C C . GLU A 1 112 ? 8.379 18.708 -17.085 1.00 74.81 112 GLU A C 1
ATOM 890 O O . GLU A 1 112 ? 8.307 17.567 -17.545 1.00 74.81 112 GLU A O 1
ATOM 895 N N . LYS A 1 113 ? 8.239 18.948 -15.775 1.00 62.25 113 LYS A N 1
ATOM 896 C CA . LYS A 1 113 ? 8.141 17.904 -14.731 1.00 62.25 113 LYS A CA 1
ATOM 897 C C . LYS A 1 113 ? 7.228 16.719 -15.111 1.00 62.25 113 LYS A C 1
ATOM 899 O O . LYS A 1 113 ? 7.581 15.571 -14.887 1.00 62.25 113 LYS A O 1
ATOM 904 N N . LYS A 1 114 ? 6.104 16.980 -15.783 1.00 61.44 114 LYS A N 1
ATOM 905 C CA . LYS A 1 114 ? 5.118 15.964 -16.200 1.00 61.44 114 LYS A CA 1
ATOM 906 C C . LYS A 1 114 ? 5.613 15.034 -17.304 1.00 61.44 114 LYS A C 1
ATOM 908 O O . LYS A 1 114 ? 5.365 13.832 -17.283 1.00 61.44 114 LYS A O 1
ATOM 913 N N . CYS A 1 115 ? 6.315 15.587 -18.288 1.00 69.19 115 CYS A N 1
ATOM 914 C CA . CYS A 1 115 ? 6.906 14.768 -19.335 1.00 69.19 115 CYS A CA 1
ATOM 915 C C . CYS A 1 115 ? 8.131 14.008 -18.796 1.00 69.19 115 CYS A C 1
ATOM 917 O O . CYS A 1 115 ? 8.387 12.886 -19.222 1.00 69.19 115 CYS A O 1
ATOM 919 N N . LEU A 1 116 ? 8.826 14.561 -17.795 1.00 67.94 116 LEU A N 1
ATOM 920 C CA . LEU A 1 116 ? 9.877 13.861 -17.061 1.00 67.94 116 LEU A CA 1
ATOM 921 C C . LEU A 1 116 ? 9.312 12.663 -16.281 1.00 67.94 116 LEU A C 1
ATOM 923 O O . LEU A 1 116 ? 9.879 11.582 -16.368 1.00 67.94 116 LEU A O 1
ATOM 927 N N . GLU A 1 117 ? 8.201 12.819 -15.563 1.00 60.03 117 GLU A N 1
ATOM 928 C CA . GLU A 1 117 ? 7.532 11.722 -14.847 1.00 60.03 117 GLU A CA 1
ATOM 929 C C . GLU A 1 117 ? 7.085 10.609 -15.804 1.00 60.03 117 GLU A C 1
ATOM 931 O O . GLU A 1 117 ? 7.402 9.446 -15.567 1.00 60.03 117 GLU A O 1
ATOM 936 N N . CYS A 1 118 ? 6.447 10.954 -16.931 1.00 62.28 118 CYS A N 1
ATOM 937 C CA . CYS A 1 118 ? 6.090 9.983 -17.973 1.00 62.28 118 CYS A CA 1
ATOM 938 C C . CYS A 1 118 ? 7.329 9.287 -18.557 1.00 62.28 118 CYS A C 1
ATOM 940 O O . CYS A 1 118 ? 7.358 8.062 -18.669 1.00 62.28 118 CYS A O 1
ATOM 942 N N . PHE A 1 119 ? 8.377 10.054 -18.880 1.00 68.12 119 PHE A N 1
ATOM 943 C CA . PHE A 1 119 ? 9.648 9.524 -19.370 1.00 68.12 119 PHE A CA 1
ATOM 944 C C . PHE A 1 119 ? 10.256 8.543 -18.371 1.00 68.12 119 PHE A C 1
ATOM 946 O O . PHE A 1 119 ? 10.686 7.470 -18.771 1.00 68.12 119 PHE A O 1
ATOM 953 N N . ILE A 1 120 ? 10.256 8.876 -17.080 1.00 63.91 120 ILE A N 1
ATOM 954 C CA . ILE A 1 120 ? 10.770 8.019 -16.011 1.00 63.91 120 ILE A CA 1
ATOM 955 C C . ILE A 1 120 ? 9.922 6.771 -15.886 1.00 63.91 120 ILE A C 1
ATOM 957 O O . ILE A 1 120 ? 10.467 5.678 -15.936 1.00 63.91 120 ILE A O 1
ATOM 961 N N . PHE A 1 121 ? 8.607 6.914 -15.768 1.00 57.00 121 PHE A N 1
ATOM 962 C CA . PHE A 1 121 ? 7.702 5.787 -15.618 1.00 57.00 121 PHE A CA 1
ATOM 963 C C . PHE A 1 121 ? 7.852 4.813 -16.792 1.00 57.00 121 PHE A C 1
ATOM 965 O O . PHE A 1 121 ? 8.152 3.641 -16.584 1.00 57.00 121 PHE A O 1
ATOM 972 N N . LYS A 1 122 ? 7.799 5.312 -18.034 1.00 60.41 122 LYS A N 1
ATOM 973 C CA . LYS A 1 122 ? 7.981 4.498 -19.245 1.00 60.41 122 LYS A CA 1
ATOM 974 C C . LYS A 1 122 ? 9.390 3.920 -19.356 1.00 60.41 122 LYS A C 1
ATOM 976 O O . LYS A 1 122 ? 9.527 2.741 -19.662 1.00 60.41 122 LYS A O 1
ATOM 981 N N . ALA A 1 123 ? 10.437 4.690 -19.056 1.00 59.62 123 ALA A N 1
ATOM 982 C CA . ALA A 1 123 ? 11.815 4.194 -19.002 1.00 59.62 123 ALA A CA 1
ATOM 983 C C . ALA A 1 123 ? 11.989 3.085 -17.954 1.00 59.62 123 ALA A C 1
ATOM 985 O O . ALA A 1 123 ? 12.761 2.151 -18.163 1.00 59.62 123 ALA A O 1
ATOM 986 N N . LEU A 1 124 ? 11.278 3.172 -16.829 1.00 52.16 124 LEU A N 1
ATOM 987 C CA . LEU A 1 124 ? 11.317 2.173 -15.772 1.00 52.16 124 LEU A CA 1
ATOM 988 C C . LEU A 1 124 ? 10.507 0.916 -16.141 1.00 52.16 124 LEU A C 1
ATOM 990 O O . LEU A 1 124 ? 10.956 -0.183 -15.823 1.00 52.16 124 LEU A O 1
ATOM 994 N N . THR A 1 125 ? 9.375 1.042 -16.838 1.00 49.50 125 THR A N 1
ATOM 995 C CA . THR A 1 125 ? 8.534 -0.105 -17.238 1.00 49.50 125 THR A CA 1
ATOM 996 C C . THR A 1 125 ? 9.010 -0.805 -18.515 1.00 49.50 125 THR A C 1
ATOM 998 O O . THR A 1 125 ? 8.754 -1.987 -18.706 1.00 49.50 125 THR A O 1
ATOM 1001 N N . CYS A 1 126 ? 9.700 -0.103 -19.416 1.00 53.56 126 CYS A N 1
ATOM 1002 C CA . CYS A 1 126 ? 10.085 -0.634 -20.729 1.00 53.56 126 CYS A CA 1
ATOM 1003 C C . CYS A 1 126 ? 11.342 -1.510 -20.746 1.00 53.56 126 CYS A C 1
ATOM 1005 O O . CYS A 1 126 ? 11.527 -2.319 -21.654 1.00 53.56 126 CYS A O 1
ATOM 1007 N N . VAL A 1 127 ? 12.225 -1.358 -19.760 1.00 51.44 127 VAL A N 1
ATOM 1008 C CA . VAL A 1 127 ? 13.531 -2.047 -19.729 1.00 51.44 127 VAL A CA 1
ATOM 1009 C C . VAL A 1 127 ? 13.414 -3.483 -19.188 1.00 51.44 127 VAL A C 1
ATOM 1011 O O . VAL A 1 127 ? 14.407 -4.191 -19.074 1.00 51.44 127 VAL A O 1
ATOM 1014 N N . ASP A 1 128 ? 12.191 -3.951 -18.925 1.00 46.00 128 ASP A N 1
ATOM 1015 C CA . ASP A 1 128 ? 11.891 -5.307 -18.445 1.00 46.00 128 ASP A CA 1
ATOM 1016 C C . ASP A 1 128 ? 11.936 -6.380 -19.560 1.00 46.00 128 ASP A C 1
ATOM 1018 O O . ASP A 1 128 ? 11.602 -7.550 -19.366 1.00 46.00 128 ASP A O 1
ATOM 1022 N N . THR A 1 129 ? 12.375 -6.006 -20.770 1.00 45.56 129 THR A N 1
ATOM 1023 C CA . THR A 1 129 ? 12.726 -6.964 -21.825 1.00 45.56 129 THR A CA 1
ATOM 1024 C C . THR A 1 129 ? 14.245 -7.155 -21.853 1.00 45.56 129 THR A C 1
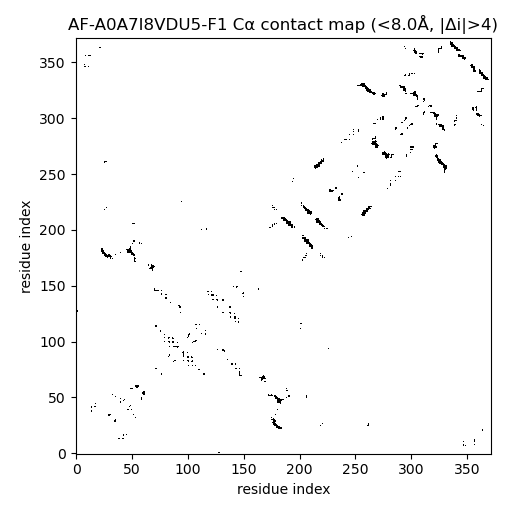ATOM 1026 O O . THR A 1 129 ? 15.013 -6.254 -22.164 1.00 45.56 129 THR A O 1
ATOM 1029 N N . ASN A 1 130 ? 14.664 -8.342 -21.414 1.00 42.22 130 ASN A N 1
ATOM 1030 C CA . ASN A 1 130 ? 16.035 -8.827 -21.246 1.00 42.22 130 ASN A CA 1
ATOM 1031 C C . ASN A 1 130 ? 17.124 -8.153 -22.118 1.00 42.22 130 ASN A C 1
ATOM 1033 O O . ASN A 1 130 ? 17.154 -8.367 -23.328 1.00 42.22 130 ASN A O 1
ATOM 1037 N N . ARG A 1 131 ? 18.113 -7.540 -21.436 1.00 47.41 131 ARG A N 1
ATOM 1038 C CA . ARG A 1 131 ? 19.462 -7.120 -21.905 1.00 47.41 131 ARG A CA 1
ATOM 1039 C C . ARG A 1 131 ? 19.594 -5.732 -22.569 1.00 47.41 131 ARG A C 1
ATOM 1041 O O . ARG A 1 131 ? 19.769 -5.645 -23.785 1.00 47.41 131 ARG A O 1
ATOM 1048 N N . PRO A 1 132 ? 19.654 -4.637 -21.780 1.00 42.84 132 PRO A N 1
ATOM 1049 C CA . PRO A 1 132 ? 19.972 -3.297 -22.295 1.00 42.84 132 PRO A CA 1
ATOM 1050 C C . PRO A 1 132 ? 21.381 -3.179 -22.908 1.00 42.84 132 PRO A C 1
ATOM 1052 O O . PRO A 1 132 ? 21.619 -2.283 -23.712 1.00 42.84 132 PRO A O 1
ATOM 1055 N N . ASP A 1 133 ? 22.305 -4.089 -22.583 1.00 47.91 133 ASP A N 1
ATOM 1056 C CA . ASP A 1 133 ? 23.639 -4.194 -23.192 1.00 47.91 133 ASP A CA 1
ATOM 1057 C C . ASP A 1 133 ? 23.602 -4.650 -24.661 1.00 47.91 133 ASP A C 1
ATOM 1059 O O . ASP A 1 133 ? 24.570 -4.437 -25.392 1.00 47.91 133 ASP A O 1
ATOM 1063 N N . LYS A 1 134 ? 22.494 -5.257 -25.106 1.00 43.97 134 LYS A N 1
ATOM 1064 C CA . LYS A 1 134 ? 22.343 -5.791 -26.468 1.00 43.97 134 LYS A CA 1
ATOM 1065 C C . LYS A 1 134 ? 21.336 -5.044 -27.333 1.00 43.97 134 LYS A C 1
ATOM 1067 O O . LYS A 1 134 ? 21.345 -5.252 -28.543 1.00 43.97 134 LYS A O 1
ATOM 1072 N N . ASP A 1 135 ? 20.506 -4.182 -26.747 1.00 45.34 135 ASP A N 1
ATOM 1073 C CA . ASP A 1 135 ? 19.496 -3.432 -27.494 1.00 45.34 135 ASP A CA 1
ATOM 1074 C C . ASP A 1 135 ? 19.257 -2.004 -26.946 1.00 45.34 135 ASP A C 1
ATOM 1076 O O . ASP A 1 135 ? 18.239 -1.721 -26.306 1.00 45.34 135 ASP A O 1
ATOM 1080 N N . PRO A 1 136 ? 20.172 -1.053 -27.214 1.00 45.44 136 PRO A N 1
ATOM 1081 C CA . PRO A 1 136 ? 19.934 0.369 -26.954 1.00 45.44 136 PRO A CA 1
ATOM 1082 C C . PRO A 1 136 ? 18.786 0.955 -27.802 1.00 45.44 136 PRO A C 1
ATOM 1084 O O . PRO A 1 136 ? 18.273 2.029 -27.471 1.00 45.44 136 PRO A O 1
ATOM 1087 N N . PHE A 1 137 ? 18.349 0.265 -28.866 1.00 45.34 137 PHE A N 1
ATOM 1088 C CA . PHE A 1 137 ? 17.204 0.676 -29.679 1.00 45.34 137 PHE A CA 1
ATOM 1089 C C . PHE A 1 137 ? 15.874 0.404 -28.972 1.00 45.34 137 PHE A C 1
ATOM 1091 O O . PHE A 1 137 ? 14.968 1.219 -29.115 1.00 45.34 137 PHE A O 1
ATOM 1098 N N . GLY A 1 138 ? 15.766 -0.639 -28.144 1.00 48.22 138 GLY A N 1
ATOM 1099 C CA . GLY A 1 138 ? 14.563 -0.938 -27.358 1.00 48.22 138 GLY A CA 1
ATOM 1100 C C . GLY A 1 138 ? 14.176 0.180 -26.379 1.00 48.22 138 GLY A C 1
ATOM 1101 O O . GLY A 1 138 ? 13.010 0.570 -26.298 1.00 48.22 138 GLY A O 1
ATOM 1102 N N . PHE A 1 139 ? 15.156 0.791 -25.701 1.00 50.44 139 PHE A N 1
ATOM 1103 C CA . PHE A 1 139 ? 14.908 1.968 -24.856 1.00 50.44 139 PHE A CA 1
ATOM 1104 C C . PHE A 1 139 ? 14.490 3.186 -25.691 1.00 50.44 139 PHE A C 1
ATOM 1106 O O . PHE A 1 139 ? 13.525 3.869 -25.353 1.00 50.44 139 PHE A O 1
ATOM 1113 N N . GLY A 1 140 ? 15.188 3.441 -26.806 1.00 52.94 140 GLY A N 1
ATOM 1114 C CA . GLY A 1 140 ? 14.846 4.520 -27.734 1.00 52.94 140 GLY A CA 1
ATOM 1115 C C . GLY A 1 140 ? 13.433 4.374 -28.302 1.00 52.94 140 GLY A C 1
ATOM 1116 O O . GLY A 1 140 ? 12.674 5.337 -28.313 1.00 52.94 140 GLY A O 1
ATOM 1117 N N . GLN A 1 141 ? 13.045 3.161 -28.691 1.00 51.09 141 GLN A N 1
ATOM 1118 C CA . GLN A 1 141 ? 11.716 2.843 -29.196 1.00 51.09 141 GLN A CA 1
ATOM 1119 C C . GLN A 1 141 ? 10.644 3.084 -28.133 1.00 51.09 141 GLN A C 1
ATOM 1121 O O . GLN A 1 141 ? 9.625 3.691 -28.435 1.00 51.09 141 GLN A O 1
ATOM 1126 N N . CYS A 1 142 ? 10.895 2.708 -26.883 1.00 52.19 142 CYS A N 1
ATOM 1127 C CA . CYS A 1 142 ? 9.959 2.956 -25.794 1.00 52.19 142 CYS A CA 1
ATOM 1128 C C . CYS A 1 142 ? 9.791 4.438 -25.443 1.00 52.19 142 CYS A C 1
ATOM 1130 O O . CYS A 1 142 ? 8.690 4.882 -25.123 1.00 52.19 142 CYS A O 1
ATOM 1132 N N . VAL A 1 143 ? 10.858 5.231 -25.541 1.00 53.06 143 VAL A N 1
ATOM 1133 C CA . VAL A 1 143 ? 10.768 6.691 -25.394 1.00 53.06 143 VAL A CA 1
ATOM 1134 C C . VAL A 1 143 ? 10.023 7.315 -26.576 1.00 53.06 143 VAL A C 1
ATOM 1136 O O . VAL A 1 143 ? 9.251 8.249 -26.378 1.00 53.06 143 VAL A O 1
ATOM 1139 N N . MET A 1 144 ? 10.193 6.788 -27.791 1.00 50.69 144 MET A N 1
ATOM 1140 C CA . MET A 1 144 ? 9.438 7.229 -28.971 1.00 50.69 144 MET A CA 1
ATOM 1141 C C . MET A 1 144 ? 7.960 6.817 -28.897 1.00 50.69 144 MET A C 1
ATOM 1143 O O . MET A 1 144 ? 7.087 7.610 -29.240 1.00 50.69 144 MET A O 1
ATOM 1147 N N . GLU A 1 145 ? 7.649 5.637 -28.360 1.00 51.72 145 GLU A N 1
ATOM 1148 C CA . GLU A 1 145 ? 6.283 5.200 -28.052 1.00 51.72 145 GLU A CA 1
ATOM 1149 C C . GLU A 1 145 ? 5.655 6.077 -26.954 1.00 51.72 145 GLU A C 1
ATOM 1151 O O . GLU A 1 145 ? 4.517 6.519 -27.109 1.00 51.72 145 GLU A O 1
ATOM 1156 N N . ALA A 1 146 ? 6.413 6.440 -25.911 1.00 46.00 146 ALA A N 1
ATOM 1157 C CA . ALA A 1 146 ? 6.002 7.418 -24.896 1.00 46.00 146 ALA A CA 1
ATOM 1158 C C . ALA A 1 146 ? 5.816 8.839 -25.467 1.00 46.00 146 ALA A C 1
ATOM 1160 O O . ALA A 1 146 ? 4.984 9.600 -24.978 1.00 46.00 146 ALA A O 1
ATOM 1161 N N . ALA A 1 147 ? 6.534 9.187 -26.541 1.00 47.53 147 ALA A N 1
ATOM 1162 C CA . ALA A 1 147 ? 6.350 10.422 -27.307 1.00 47.53 147 ALA A CA 1
ATOM 1163 C C . ALA A 1 147 ? 5.121 10.391 -28.242 1.00 47.53 147 ALA A C 1
ATOM 1165 O O . ALA A 1 147 ? 4.875 11.360 -28.967 1.00 47.53 147 ALA A O 1
ATOM 1166 N N . GLY A 1 148 ? 4.377 9.279 -28.290 1.00 41.88 148 GLY A N 1
ATOM 1167 C CA . GLY A 1 148 ? 3.268 9.075 -29.225 1.00 41.88 148 GLY A CA 1
ATOM 1168 C C . GLY A 1 148 ? 3.710 8.826 -30.673 1.00 41.88 148 GLY A C 1
ATOM 1169 O O . GLY A 1 148 ? 2.921 9.027 -31.597 1.00 41.88 148 GLY A O 1
ATOM 1170 N N . GLN A 1 149 ? 4.960 8.410 -30.893 1.00 43.78 149 GLN A N 1
ATOM 1171 C CA . GLN A 1 149 ? 5.529 8.092 -32.203 1.00 43.78 149 GLN A CA 1
ATOM 1172 C C . GLN A 1 149 ? 5.842 6.592 -32.306 1.00 43.78 149 GLN A C 1
ATOM 1174 O O . GLN A 1 149 ? 6.984 6.157 -32.180 1.00 43.78 149 GLN A O 1
ATOM 1179 N N . GLY A 1 150 ? 4.810 5.779 -32.545 1.00 37.22 150 GLY A N 1
ATOM 1180 C CA . GLY A 1 150 ? 4.991 4.372 -32.913 1.00 37.22 150 GLY A CA 1
ATOM 1181 C C . GLY A 1 150 ? 5.533 4.217 -34.344 1.00 37.22 150 GLY A C 1
ATOM 1182 O O . GLY A 1 150 ? 5.086 4.926 -35.241 1.00 37.22 150 GLY A O 1
ATOM 1183 N N . ARG A 1 151 ? 6.493 3.292 -34.523 1.00 39.22 151 ARG A N 1
ATOM 1184 C CA . ARG A 1 151 ? 7.116 2.785 -35.774 1.00 39.22 151 ARG A CA 1
ATOM 1185 C C . ARG A 1 151 ? 7.068 3.699 -37.015 1.00 39.22 151 ARG A C 1
ATOM 1187 O O . ARG A 1 151 ? 6.099 3.710 -37.770 1.00 39.22 151 ARG A O 1
ATOM 1194 N N . LEU A 1 152 ? 8.217 4.298 -37.342 1.00 36.41 152 LEU A N 1
ATO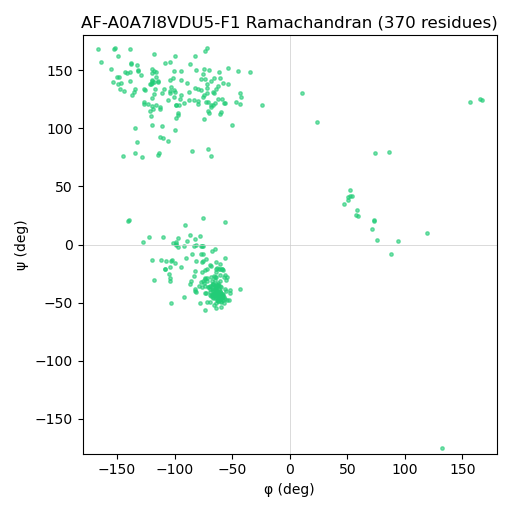M 1195 C CA . LEU A 1 152 ? 8.565 4.699 -38.712 1.00 36.41 152 LEU A CA 1
ATOM 1196 C C . LEU A 1 152 ? 8.794 3.449 -39.585 1.00 36.41 152 LEU A C 1
ATOM 1198 O O . LEU A 1 152 ? 9.923 3.086 -39.895 1.00 36.41 152 LEU A O 1
ATOM 1202 N N . THR A 1 153 ? 7.718 2.787 -39.997 1.00 35.53 153 THR A N 1
ATOM 1203 C CA . THR A 1 153 ? 7.722 1.939 -41.196 1.00 35.53 153 THR A CA 1
ATOM 1204 C C . THR A 1 153 ? 6.714 2.515 -42.177 1.00 35.53 153 THR A C 1
ATOM 1206 O O . THR A 1 153 ? 5.523 2.592 -41.885 1.00 35.53 153 THR A O 1
ATOM 1209 N N . TYR A 1 154 ? 7.222 2.956 -43.329 1.00 34.19 154 TYR A N 1
ATOM 1210 C CA . TYR A 1 154 ? 6.455 3.302 -44.523 1.00 34.19 154 TYR A CA 1
ATOM 1211 C C . TYR A 1 154 ? 5.491 2.147 -44.843 1.00 34.19 154 TYR A C 1
ATOM 1213 O O . TYR A 1 154 ? 5.945 1.113 -45.310 1.00 34.19 154 TYR A O 1
ATOM 1221 N N . ILE A 1 155 ? 4.204 2.294 -44.515 1.00 29.73 155 ILE A N 1
ATOM 1222 C CA . ILE A 1 155 ? 3.001 1.791 -45.210 1.00 29.73 155 ILE A CA 1
ATOM 1223 C C . ILE A 1 155 ? 1.799 1.947 -44.255 1.00 29.73 155 ILE A C 1
ATOM 1225 O O . ILE A 1 155 ? 1.780 1.423 -43.146 1.00 29.73 155 ILE A O 1
ATOM 1229 N N . SER A 1 156 ? 0.771 2.646 -44.751 1.00 30.16 156 SER A N 1
ATOM 1230 C CA . SER A 1 156 ? -0.599 2.760 -44.218 1.00 30.16 156 SER A CA 1
ATOM 1231 C C . SER A 1 156 ? -0.833 3.631 -42.966 1.00 30.16 156 SER A C 1
ATOM 1233 O O . SER A 1 156 ? -1.083 3.169 -41.857 1.00 30.16 156 SER A O 1
ATOM 1235 N N . ILE A 1 157 ? -0.883 4.947 -43.198 1.00 29.73 157 ILE A N 1
ATOM 1236 C CA . ILE A 1 157 ? -1.264 6.002 -42.237 1.00 29.73 157 ILE A CA 1
ATOM 1237 C C . ILE A 1 157 ? -2.792 6.072 -41.967 1.00 29.73 157 ILE A C 1
ATOM 1239 O O . ILE A 1 157 ? -3.238 6.869 -41.140 1.00 29.73 157 ILE A O 1
ATOM 1243 N N . PHE A 1 158 ? -3.629 5.242 -42.604 1.00 32.59 158 PHE A N 1
ATOM 1244 C CA . PHE A 1 158 ? -5.085 5.472 -42.610 1.00 32.59 158 PHE A CA 1
ATOM 1245 C C . PHE A 1 158 ? -5.947 4.622 -41.665 1.00 32.59 158 PHE A C 1
ATOM 1247 O O . PHE A 1 158 ? -7.069 5.036 -41.383 1.00 32.59 158 PHE A O 1
ATOM 1254 N N . THR A 1 159 ? -5.442 3.539 -41.067 1.00 31.47 159 THR A N 1
ATOM 1255 C CA . THR A 1 159 ? -6.282 2.682 -40.191 1.00 31.47 159 THR A CA 1
ATOM 1256 C C . THR A 1 159 ? -5.967 2.820 -38.695 1.00 31.47 159 THR A C 1
ATOM 1258 O O . THR A 1 159 ? -6.780 2.465 -37.849 1.00 31.47 159 THR A O 1
ATOM 1261 N N . TYR A 1 160 ? -4.831 3.423 -38.337 1.00 30.86 160 TYR A N 1
ATOM 1262 C CA . TYR A 1 160 ? -4.326 3.471 -36.952 1.00 30.86 160 TYR A CA 1
ATOM 1263 C C . TYR A 1 160 ? -4.627 4.790 -36.208 1.00 30.86 160 TYR A C 1
ATOM 1265 O O . TYR A 1 160 ? -4.296 4.979 -35.038 1.00 30.86 160 TYR A O 1
ATOM 1273 N N . LYS A 1 161 ? -5.301 5.729 -36.883 1.00 28.69 161 LYS A N 1
ATOM 1274 C CA . LYS A 1 161 ? -5.509 7.110 -36.416 1.00 28.69 161 LYS A CA 1
ATOM 1275 C C . LYS A 1 161 ? -6.594 7.256 -35.339 1.00 28.69 161 LYS A C 1
ATOM 1277 O O . LYS A 1 161 ? -6.744 8.339 -34.786 1.00 28.69 161 LYS A O 1
ATOM 1282 N N . LYS A 1 162 ? -7.359 6.203 -35.027 1.00 32.03 162 LYS A N 1
ATOM 1283 C CA . LYS A 1 162 ? -8.515 6.286 -34.109 1.00 32.03 162 LYS A CA 1
ATOM 1284 C C . LYS A 1 162 ? -8.223 5.817 -32.676 1.00 32.03 162 LYS A C 1
ATOM 1286 O O . LYS A 1 162 ? -8.984 6.162 -31.780 1.00 32.03 162 LYS A O 1
ATOM 1291 N N . GLN A 1 163 ? -7.117 5.101 -32.451 1.00 31.36 163 GLN A N 1
ATOM 1292 C CA . GLN A 1 163 ? -6.800 4.486 -31.150 1.00 31.36 163 GLN A CA 1
ATOM 1293 C C . GLN A 1 163 ? -5.647 5.178 -30.393 1.00 31.36 163 GLN A C 1
ATOM 1295 O O . GLN A 1 163 ? -5.598 5.102 -29.174 1.00 31.36 163 GLN A O 1
ATOM 1300 N N . ILE A 1 164 ? -4.781 5.938 -31.079 1.00 35.62 164 ILE A N 1
ATOM 1301 C CA . ILE A 1 164 ? -3.553 6.536 -30.498 1.00 35.62 164 ILE A CA 1
ATOM 1302 C C . ILE A 1 164 ? -3.709 8.005 -30.058 1.00 35.62 164 ILE A C 1
ATOM 1304 O O . ILE A 1 164 ? -2.817 8.603 -29.467 1.00 35.62 164 ILE A O 1
ATOM 1308 N N . LEU A 1 165 ? -4.874 8.618 -30.268 1.00 35.03 165 LEU A N 1
ATOM 1309 C CA . LEU A 1 165 ? -5.114 10.016 -29.890 1.00 35.03 165 LEU A CA 1
ATOM 1310 C C . LEU A 1 165 ? -5.598 10.228 -28.435 1.00 35.03 165 LEU A C 1
ATOM 1312 O O . LEU A 1 165 ? -5.983 11.353 -28.122 1.00 35.03 165 LEU A O 1
ATOM 1316 N N . ARG A 1 166 ? -5.614 9.190 -27.581 1.00 39.88 166 ARG A N 1
ATOM 1317 C CA . ARG A 1 166 ? -6.391 9.162 -26.322 1.00 39.88 166 ARG A CA 1
ATOM 1318 C C . ARG A 1 166 ? -5.636 9.383 -25.005 1.00 39.88 166 ARG A C 1
ATOM 1320 O O . ARG A 1 166 ? -6.302 9.645 -24.015 1.00 39.88 166 ARG A O 1
ATOM 1327 N N . GLN A 1 167 ? -4.307 9.305 -24.966 1.00 38.06 167 GLN A N 1
ATOM 1328 C CA . GLN A 1 167 ? -3.576 9.321 -23.692 1.00 38.06 167 GLN A CA 1
ATOM 1329 C C . GLN A 1 167 ? -2.786 10.615 -23.498 1.00 38.06 167 GLN A C 1
ATOM 1331 O O . GLN A 1 167 ? -1.658 10.733 -23.973 1.00 38.06 167 GLN A O 1
ATOM 1336 N N . ALA A 1 168 ? -3.422 11.593 -22.846 1.00 41.69 168 ALA A N 1
ATOM 1337 C CA . ALA A 1 168 ? -2.908 12.366 -21.705 1.00 41.69 168 ALA A CA 1
ATOM 1338 C C . ALA A 1 168 ? -3.633 13.719 -21.614 1.00 41.69 168 ALA A C 1
ATOM 1340 O O . ALA A 1 168 ? -3.525 14.466 -22.552 1.00 41.69 168 ALA A O 1
ATOM 1341 N N . THR A 1 169 ? -4.306 14.106 -20.526 1.00 44.50 169 THR A N 1
ATOM 1342 C CA . THR A 1 169 ? -4.240 15.470 -19.925 1.00 44.50 169 THR A CA 1
ATOM 1343 C C . THR A 1 169 ? -5.363 15.705 -18.926 1.00 44.50 169 THR A C 1
ATOM 1345 O O . THR A 1 169 ? -6.518 15.762 -19.331 1.00 44.50 169 THR A O 1
ATOM 1348 N N . GLU A 1 170 ? -4.974 16.088 -17.708 1.00 37.75 170 GLU A N 1
ATOM 1349 C CA . GLU A 1 170 ? -5.221 17.438 -17.184 1.00 37.75 170 GLU A CA 1
ATOM 1350 C C . GLU A 1 170 ? -3.964 17.956 -16.449 1.00 37.75 170 GLU A C 1
ATOM 1352 O O . GLU A 1 170 ? -3.132 17.164 -15.990 1.00 37.75 170 GLU A O 1
ATOM 1357 N N . PRO A 1 171 ? -3.756 19.279 -16.332 1.00 35.31 171 PRO A N 1
ATOM 1358 C CA . PRO A 1 171 ? -2.647 19.831 -15.575 1.00 35.31 171 PRO A CA 1
ATOM 1359 C C . PRO A 1 171 ? -2.902 19.710 -14.062 1.00 35.31 171 PRO A C 1
ATOM 1361 O O . PRO A 1 171 ? -3.666 20.486 -13.510 1.00 35.31 171 PRO A O 1
ATOM 1364 N N . GLY A 1 172 ? -2.189 18.807 -13.376 1.00 47.50 172 GLY A N 1
ATOM 1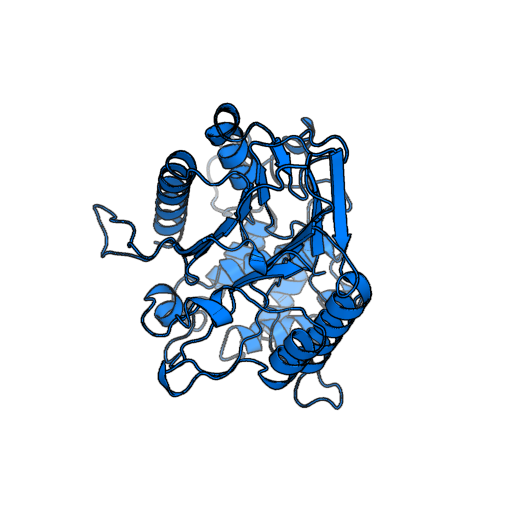365 C CA . GLY A 1 172 ? -2.063 18.846 -11.907 1.00 47.50 172 GLY A CA 1
ATOM 1366 C C . GLY A 1 172 ? -2.575 17.639 -11.116 1.00 47.50 172 GLY A C 1
ATOM 1367 O O . GLY A 1 172 ? -2.616 17.732 -9.894 1.00 47.50 172 GLY A O 1
ATOM 1368 N N . ARG A 1 173 ? -2.932 16.519 -11.757 1.00 55.84 173 ARG A N 1
ATOM 1369 C CA . ARG A 1 173 ? -3.251 15.271 -11.041 1.00 55.84 173 ARG A CA 1
ATOM 1370 C C . ARG A 1 173 ? -2.161 14.235 -11.305 1.00 55.84 173 ARG A C 1
ATOM 1372 O O . ARG A 1 173 ? -2.088 13.680 -12.395 1.00 55.84 173 ARG A O 1
ATOM 1379 N N . GLU A 1 174 ? -1.268 14.051 -10.337 1.00 64.56 174 GLU A N 1
ATOM 1380 C CA . GLU A 1 174 ? -0.266 12.982 -10.363 1.00 64.56 174 GLU A CA 1
ATOM 1381 C C . GLU A 1 174 ? -0.971 11.655 -10.022 1.00 64.56 174 GLU A C 1
ATOM 1383 O O . GLU A 1 174 ? -1.692 11.564 -9.025 1.00 64.56 174 GLU A O 1
ATOM 1388 N N . ASN A 1 175 ? -0.813 10.635 -10.875 1.00 71.94 175 ASN A N 1
ATOM 1389 C CA . ASN A 1 175 ? -1.269 9.279 -10.570 1.00 71.94 175 ASN A CA 1
ATOM 1390 C C . ASN A 1 175 ? -0.362 8.702 -9.479 1.00 71.94 175 ASN A C 1
ATOM 1392 O O . ASN A 1 175 ? 0.830 8.509 -9.702 1.00 71.94 175 ASN A O 1
ATOM 1396 N N . HIS A 1 176 ? -0.921 8.447 -8.295 1.00 76.38 176 HIS A N 1
ATOM 1397 C CA . HIS A 1 176 ? -0.188 7.885 -7.154 1.00 76.38 176 HIS A CA 1
ATOM 1398 C C . HIS A 1 176 ? -0.343 6.360 -7.018 1.00 76.38 176 HIS A C 1
ATOM 1400 O O . HIS A 1 176 ? 0.107 5.788 -6.024 1.00 76.38 176 HIS A O 1
ATOM 1406 N N . GLY A 1 177 ? -1.000 5.710 -7.981 1.00 85.25 177 GLY A N 1
ATOM 1407 C CA . GLY A 1 177 ? -1.254 4.272 -8.005 1.00 85.25 17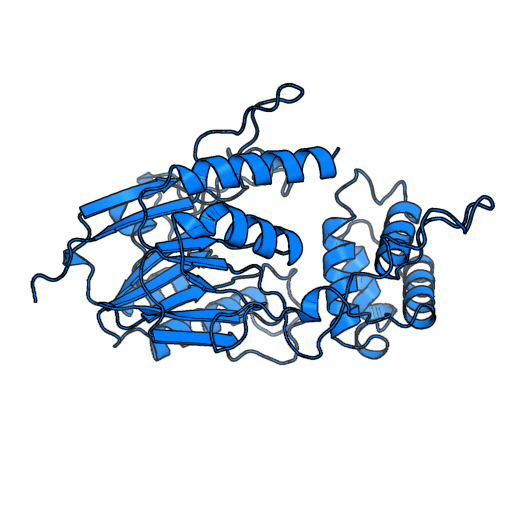7 GLY A CA 1
ATOM 1408 C C . GLY A 1 177 ? -2.285 3.819 -6.975 1.00 85.25 177 GLY A C 1
ATOM 1409 O O . GLY A 1 177 ? -2.364 2.635 -6.682 1.00 85.25 177 GLY A O 1
ATOM 1410 N N . LEU A 1 178 ? -3.037 4.744 -6.374 1.00 89.69 178 LEU A N 1
ATOM 1411 C CA . LEU A 1 178 ? -3.941 4.453 -5.263 1.00 89.69 178 LEU A CA 1
ATOM 1412 C C . LEU A 1 178 ? -5.389 4.341 -5.717 1.00 89.69 178 LEU A C 1
ATOM 1414 O O . LEU A 1 178 ? -5.899 5.250 -6.378 1.00 89.69 178 LEU A O 1
ATOM 1418 N N . LEU A 1 179 ? -6.065 3.290 -5.259 1.00 93.06 179 LEU A N 1
ATOM 1419 C CA . LEU A 1 179 ? -7.505 3.113 -5.388 1.00 93.06 179 LEU A CA 1
ATOM 1420 C C . LEU A 1 179 ? -8.084 2.597 -4.071 1.00 93.06 179 LEU A C 1
ATOM 1422 O O . LEU A 1 179 ? -7.626 1.602 -3.514 1.00 93.06 179 LEU A O 1
ATOM 1426 N N . LEU A 1 180 ? -9.119 3.272 -3.589 1.00 94.88 180 LEU A N 1
ATOM 1427 C CA . LEU A 1 180 ? -9.916 2.853 -2.449 1.00 94.88 180 LEU A CA 1
ATOM 1428 C C . LEU A 1 180 ? -11.311 2.466 -2.939 1.00 94.88 180 LEU A C 1
ATOM 1430 O O . LEU A 1 180 ? -11.940 3.229 -3.667 1.00 94.88 180 LEU A O 1
ATOM 1434 N N . LEU A 1 181 ? -11.782 1.293 -2.529 1.00 95.88 181 LEU A N 1
ATOM 1435 C CA . LEU A 1 181 ? -13.115 0.760 -2.809 1.00 95.88 181 LEU A CA 1
ATOM 1436 C C . LEU A 1 181 ? -13.850 0.575 -1.484 1.00 95.88 181 LEU A C 1
ATOM 1438 O O . LEU A 1 181 ? -13.244 0.165 -0.494 1.00 95.88 181 LEU A O 1
ATOM 1442 N N . SER A 1 182 ? -15.140 0.888 -1.435 1.00 96.19 182 SER A N 1
ATOM 1443 C CA . SER A 1 182 ? -15.910 0.854 -0.196 1.00 96.19 182 SER A CA 1
ATOM 1444 C C . SER A 1 182 ? -17.373 0.498 -0.441 1.00 96.19 182 SER A C 1
ATOM 1446 O O . SER A 1 182 ? -18.015 1.015 -1.353 1.00 96.19 182 SER A O 1
ATOM 1448 N N . LYS A 1 183 ? -17.920 -0.349 0.437 1.00 96.12 183 LYS A N 1
ATOM 1449 C CA . LYS A 1 183 ? -19.368 -0.582 0.569 1.00 96.12 183 LYS A CA 1
ATOM 1450 C C . LYS A 1 183 ? -20.073 0.598 1.248 1.00 96.12 183 LYS A C 1
ATOM 1452 O O . LYS A 1 183 ? -21.278 0.783 1.114 1.00 96.12 183 LYS A O 1
ATOM 1457 N N . ARG A 1 184 ? -19.318 1.410 1.996 1.00 94.31 184 ARG A N 1
ATOM 1458 C CA . ARG A 1 184 ? -19.805 2.546 2.792 1.00 94.31 184 ARG A CA 1
ATOM 1459 C C . ARG A 1 184 ? -19.555 3.874 2.082 1.00 94.31 184 ARG A C 1
ATOM 1461 O O . ARG A 1 184 ? -18.496 4.079 1.490 1.00 94.31 184 ARG A O 1
ATOM 1468 N N . LYS A 1 185 ? -20.498 4.808 2.222 1.00 93.38 185 LYS A N 1
ATOM 1469 C CA . LYS A 1 185 ? -20.426 6.139 1.607 1.00 93.38 185 LYS A CA 1
ATOM 1470 C C . LYS A 1 185 ? -19.259 6.965 2.152 1.00 93.38 185 LYS A C 1
ATOM 1472 O O . LYS A 1 185 ? -19.111 7.102 3.369 1.00 93.38 185 LYS A O 1
ATOM 1477 N N . PHE A 1 186 ? -18.504 7.600 1.253 1.00 92.88 186 PHE A N 1
ATOM 1478 C CA . PHE A 1 186 ? -17.548 8.648 1.618 1.00 92.88 186 PHE A CA 1
ATOM 1479 C C . PHE A 1 186 ? -18.292 9.935 2.000 1.00 92.88 186 PHE A C 1
ATOM 1481 O O . PHE A 1 186 ? -19.058 10.486 1.211 1.00 92.88 186 PHE A O 1
ATOM 1488 N N . LEU A 1 187 ? -18.058 10.427 3.216 1.00 91.31 187 LEU A N 1
ATOM 1489 C CA . LEU A 1 187 ? -18.544 11.725 3.694 1.00 91.31 187 LEU A CA 1
ATOM 1490 C C . LEU A 1 187 ? -17.638 12.864 3.226 1.00 91.31 187 LEU A C 1
ATOM 1492 O O . LEU A 1 187 ? -18.108 13.949 2.893 1.00 91.31 187 LEU A O 1
ATOM 1496 N N . LYS A 1 188 ? -16.331 12.600 3.219 1.00 90.19 188 LYS A N 1
ATOM 1497 C CA . LYS A 1 188 ? -15.285 13.474 2.689 1.00 90.19 188 LYS A CA 1
ATOM 1498 C C . LYS A 1 188 ? -14.227 12.600 2.043 1.00 90.19 188 LYS A C 1
ATOM 1500 O O . LYS A 1 188 ? -13.979 11.490 2.504 1.00 90.19 188 LYS A O 1
ATOM 1505 N N . ASN A 1 189 ? -13.586 13.107 1.009 1.00 86.94 189 ASN A N 1
ATOM 1506 C CA . ASN A 1 189 ? -12.422 12.484 0.409 1.00 86.94 189 ASN A CA 1
ATOM 1507 C C . ASN A 1 189 ? -11.444 13.588 0.007 1.00 86.94 189 ASN A C 1
ATOM 1509 O O . ASN A 1 189 ? -11.833 14.724 -0.268 1.00 86.94 189 ASN A O 1
ATOM 1513 N N . SER A 1 190 ? -10.157 13.284 0.072 1.00 85.19 190 SER A N 1
ATOM 1514 C CA . SER A 1 190 ? -9.114 14.204 -0.349 1.00 85.19 190 SER A CA 1
ATOM 1515 C C . SER A 1 190 ? -7.881 13.433 -0.779 1.00 85.19 190 SER A C 1
ATOM 1517 O O . SER A 1 190 ? -7.492 12.453 -0.145 1.00 85.19 190 SER A O 1
ATOM 1519 N N . LEU A 1 191 ? -7.256 13.907 -1.850 1.00 82.06 191 LEU A N 1
ATOM 1520 C CA . LEU A 1 191 ? -5.893 13.540 -2.183 1.00 82.06 191 LEU A CA 1
ATOM 1521 C C . LEU A 1 191 ? -4.967 14.510 -1.456 1.00 82.06 191 LEU A C 1
ATOM 1523 O O . LEU A 1 191 ? -5.089 15.728 -1.609 1.00 82.06 191 LEU A O 1
ATOM 1527 N N . LYS A 1 192 ? -4.046 13.976 -0.661 1.00 81.31 192 LYS A N 1
ATOM 1528 C CA . LYS A 1 192 ? -3.059 14.777 0.053 1.00 81.31 192 LYS A CA 1
ATOM 1529 C C . LYS A 1 192 ? -1.673 14.393 -0.407 1.00 81.31 192 LYS A C 1
ATOM 1531 O O . LYS A 1 192 ? -1.306 13.223 -0.406 1.00 81.31 192 LYS A O 1
ATOM 1536 N N . ALA A 1 193 ? -0.884 15.395 -0.760 1.00 74.69 193 ALA A N 1
ATOM 1537 C CA . ALA A 1 193 ? 0.543 15.200 -0.898 1.00 74.69 193 ALA A CA 1
ATOM 1538 C C . ALA A 1 193 ? 1.177 15.083 0.490 1.00 74.69 193 ALA A C 1
ATOM 1540 O O . ALA A 1 193 ? 0.802 15.812 1.415 1.00 74.69 193 ALA A O 1
ATOM 1541 N N . LEU A 1 194 ? 2.171 14.209 0.629 1.00 72.31 194 LEU A N 1
ATOM 1542 C CA . LEU A 1 194 ? 3.034 14.266 1.801 1.00 72.31 194 LEU A CA 1
ATOM 1543 C C . LEU A 1 194 ? 3.881 15.551 1.724 1.00 72.31 194 LEU A C 1
ATOM 1545 O O . LEU A 1 194 ? 4.304 15.940 0.627 1.00 72.31 194 LEU A O 1
ATOM 1549 N N . PRO A 1 195 ? 4.111 16.242 2.854 1.00 65.31 195 PRO A N 1
ATOM 1550 C CA . PRO A 1 195 ? 4.864 17.490 2.877 1.00 65.31 195 PRO A CA 1
ATOM 1551 C C . PRO A 1 195 ? 6.348 17.204 2.623 1.00 65.31 195 PRO A C 1
ATOM 1553 O O . PRO A 1 195 ? 7.131 17.095 3.560 1.00 65.31 195 PRO A O 1
ATOM 1556 N N . PHE A 1 196 ? 6.740 17.058 1.354 1.00 63.31 196 PHE A N 1
ATOM 1557 C CA . PHE A 1 196 ? 8.119 16.756 0.983 1.00 63.31 196 PHE A CA 1
ATOM 1558 C C . PHE A 1 196 ? 8.687 17.618 -0.131 1.00 63.31 196 PHE A C 1
ATOM 1560 O O . PHE A 1 196 ? 8.002 18.203 -0.966 1.00 63.31 196 PHE A O 1
ATOM 1567 N N . ASP A 1 197 ? 10.007 17.693 -0.043 1.00 54.91 197 ASP A N 1
ATOM 1568 C CA . ASP A 1 197 ? 10.946 18.455 -0.834 1.00 54.91 197 ASP A CA 1
ATOM 1569 C C . ASP A 1 197 ? 10.643 18.440 -2.339 1.00 54.91 197 ASP A C 1
ATOM 1571 O O . ASP A 1 197 ? 10.579 17.381 -2.965 1.00 54.91 197 ASP A O 1
ATOM 1575 N N . ARG A 1 198 ? 10.557 19.635 -2.943 1.00 53.38 198 ARG A N 1
ATOM 1576 C CA . ARG A 1 198 ? 10.395 19.833 -4.397 1.00 53.38 198 ARG A CA 1
ATOM 1577 C C . ARG A 1 198 ? 11.495 19.157 -5.232 1.00 53.38 198 ARG A C 1
ATOM 1579 O O . ARG A 1 198 ? 11.363 19.081 -6.448 1.00 53.38 198 ARG A O 1
ATOM 1586 N N . ARG A 1 199 ? 12.578 18.687 -4.602 1.00 50.78 199 ARG A N 1
ATOM 1587 C CA . ARG A 1 199 ? 13.649 17.893 -5.223 1.00 50.78 199 ARG A CA 1
ATOM 1588 C C . ARG A 1 199 ? 13.263 16.432 -5.491 1.00 50.78 199 ARG A C 1
ATOM 1590 O O . ARG A 1 199 ? 14.031 15.720 -6.134 1.00 50.78 199 ARG A O 1
ATOM 1597 N N . MET A 1 200 ? 12.107 15.967 -5.018 1.00 53.62 200 MET A N 1
ATOM 1598 C CA . MET A 1 200 ? 11.577 14.656 -5.385 1.00 53.62 200 MET A CA 1
ATOM 1599 C C . MET A 1 200 ? 11.073 14.649 -6.823 1.00 53.62 200 MET A C 1
ATOM 1601 O O . MET A 1 200 ? 10.280 15.501 -7.217 1.00 53.62 200 MET A O 1
ATOM 1605 N N . ILE A 1 201 ? 11.506 13.649 -7.592 1.00 53.34 201 ILE A N 1
ATOM 1606 C CA . ILE A 1 201 ? 11.061 13.509 -8.979 1.00 53.34 201 ILE A CA 1
ATOM 1607 C C . ILE A 1 201 ? 9.610 13.010 -9.057 1.00 53.34 201 ILE A C 1
ATOM 1609 O O . ILE A 1 201 ? 8.900 13.374 -9.982 1.00 53.34 201 ILE A O 1
ATOM 1613 N N . VAL A 1 202 ? 9.162 12.226 -8.071 1.00 57.94 202 VAL A N 1
ATOM 1614 C CA . VAL A 1 202 ? 7.773 11.758 -7.954 1.00 57.94 202 VAL A CA 1
ATOM 1615 C C . VAL A 1 202 ? 7.271 12.130 -6.565 1.00 57.94 202 VAL A C 1
ATOM 1617 O O . VAL A 1 202 ? 7.889 11.737 -5.570 1.00 57.94 202 VAL A O 1
ATOM 1620 N N . GLN A 1 203 ? 6.196 12.916 -6.479 1.00 64.69 203 GLN A N 1
ATOM 1621 C CA . GLN A 1 203 ? 5.617 13.294 -5.194 1.00 64.69 203 GLN A CA 1
ATOM 1622 C C . GLN A 1 203 ? 4.863 12.089 -4.618 1.00 64.69 203 GLN A C 1
ATOM 1624 O O . GLN A 1 203 ? 4.038 11.473 -5.292 1.00 64.69 203 GLN A O 1
ATOM 1629 N N . ARG A 1 204 ? 5.148 11.721 -3.363 1.00 74.06 204 ARG A N 1
ATOM 1630 C CA . ARG A 1 204 ? 4.317 10.743 -2.647 1.00 74.06 204 ARG A CA 1
ATOM 1631 C C . ARG A 1 204 ? 3.036 11.429 -2.174 1.00 74.06 204 ARG A C 1
ATOM 1633 O O . ARG A 1 204 ? 3.049 12.589 -1.751 1.00 74.06 204 ARG A O 1
ATOM 1640 N N . GLY A 1 205 ? 1.943 10.686 -2.231 1.00 78.50 205 GLY A N 1
ATOM 1641 C CA . GLY A 1 205 ? 0.630 11.136 -1.801 1.00 78.50 205 GLY A CA 1
ATOM 1642 C C . GLY A 1 205 ? -0.104 10.036 -1.054 1.00 78.50 205 GLY A C 1
ATOM 1643 O O . GLY A 1 205 ? 0.312 8.880 -1.037 1.00 78.50 205 GLY A O 1
ATOM 1644 N N . PHE A 1 206 ? -1.200 10.408 -0.420 1.00 87.19 206 PHE A N 1
ATOM 1645 C CA . PHE A 1 206 ? -2.123 9.479 0.202 1.00 87.19 206 PHE A CA 1
ATOM 1646 C C . PHE A 1 206 ? -3.555 9.911 -0.078 1.00 87.19 206 PHE A C 1
ATOM 1648 O O . PHE A 1 206 ? -3.848 11.105 -0.209 1.00 87.19 206 PHE A O 1
ATOM 1655 N N . LEU A 1 207 ? -4.446 8.931 -0.177 1.00 88.81 207 LEU A N 1
ATOM 1656 C CA . LEU A 1 207 ? -5.880 9.179 -0.181 1.00 88.81 207 LEU A CA 1
ATOM 1657 C C . LEU A 1 207 ? -6.346 9.203 1.267 1.00 88.81 207 LEU A C 1
ATOM 1659 O O . LEU A 1 207 ? -6.026 8.299 2.030 1.00 88.81 207 LEU A O 1
ATOM 1663 N N . GLU A 1 208 ? -7.102 10.222 1.649 1.00 91.50 208 GLU A N 1
ATOM 1664 C CA . GLU A 1 208 ? -7.769 10.284 2.946 1.00 91.50 208 GLU A CA 1
ATOM 1665 C C . GLU A 1 208 ? -9.270 10.378 2.704 1.00 91.50 208 GLU A C 1
ATOM 1667 O O . GLU A 1 208 ? -9.744 11.333 2.082 1.00 91.50 208 GLU A O 1
ATOM 1672 N N . VAL A 1 209 ? -10.014 9.389 3.195 1.00 91.81 209 VAL A N 1
ATOM 1673 C CA . VAL A 1 209 ? -11.475 9.347 3.123 1.00 91.81 209 VAL A CA 1
ATOM 1674 C C . VAL A 1 209 ? -12.073 9.302 4.523 1.00 91.81 209 VAL A C 1
ATOM 1676 O O . VAL A 1 209 ? -11.555 8.647 5.422 1.00 91.81 209 VAL A O 1
ATOM 1679 N N . GLN A 1 210 ? -13.184 9.997 4.721 1.00 92.69 210 GLN A N 1
ATOM 1680 C CA . GLN A 1 210 ? -14.029 9.876 5.902 1.00 92.69 210 GLN A CA 1
ATOM 1681 C C . GLN A 1 210 ? -15.226 8.999 5.538 1.00 92.69 210 GLN A C 1
ATOM 1683 O O . GLN A 1 210 ? -15.929 9.298 4.573 1.00 92.69 210 GLN A O 1
ATOM 1688 N N . LEU A 1 211 ? -15.478 7.946 6.313 1.00 89.12 211 LEU A N 1
ATOM 1689 C CA . LEU A 1 211 ? -16.595 7.022 6.108 1.00 89.12 211 LEU A CA 1
ATOM 1690 C C . LEU A 1 211 ? -17.668 7.205 7.175 1.00 89.12 211 LEU A C 1
ATOM 1692 O O . LEU A 1 211 ? -17.390 7.641 8.288 1.00 89.12 211 LEU A O 1
ATOM 1696 N N . VAL A 1 212 ? -18.902 6.813 6.867 1.00 84.81 212 VAL A N 1
ATOM 1697 C CA . VAL A 1 212 ? -19.936 6.680 7.902 1.00 84.81 212 VAL A CA 1
ATOM 1698 C C . VAL A 1 212 ? -19.462 5.670 8.960 1.00 84.81 212 VAL A C 1
ATOM 1700 O O . VAL A 1 212 ? -19.097 4.544 8.624 1.00 84.81 212 VAL A O 1
ATOM 1703 N N . GLY A 1 213 ? -19.443 6.090 10.229 1.00 80.88 213 GLY A N 1
ATOM 1704 C CA . GLY A 1 213 ? -18.995 5.277 11.369 1.00 80.88 213 GLY A CA 1
ATOM 1705 C C . GLY A 1 213 ? -17.494 5.344 11.686 1.00 80.88 213 GLY A C 1
ATOM 1706 O O . GLY A 1 213 ? -17.084 4.874 12.746 1.00 80.88 213 GLY A O 1
ATOM 1707 N N . TYR A 1 214 ? -16.675 5.974 10.835 1.00 79.06 214 TYR A N 1
ATOM 1708 C CA . TYR A 1 214 ? -15.226 6.096 11.041 1.00 79.06 214 TYR A CA 1
ATOM 1709 C C . TYR A 1 214 ? -14.746 7.533 10.843 1.00 79.06 214 TYR A C 1
ATOM 1711 O O . TYR A 1 214 ? -15.303 8.290 10.048 1.00 79.06 214 TYR A O 1
ATOM 1719 N N . LYS A 1 215 ? -13.691 7.934 11.562 1.00 77.94 215 LYS A N 1
ATOM 1720 C CA . LYS A 1 215 ? -13.156 9.294 11.433 1.00 77.94 215 LYS A CA 1
ATOM 1721 C C . LYS A 1 215 ? -12.399 9.434 10.117 1.00 77.94 215 LYS A C 1
ATOM 1723 O O . LYS A 1 215 ? -12.767 10.279 9.308 1.00 77.94 215 LYS A O 1
ATOM 1728 N N . TYR A 1 216 ? -11.396 8.583 9.892 1.00 81.75 216 TYR A N 1
ATOM 1729 C CA . TYR A 1 216 ? -10.604 8.579 8.662 1.00 81.75 216 TYR A CA 1
ATOM 1730 C C . TYR A 1 216 ? -10.107 7.179 8.293 1.00 81.75 216 TYR A C 1
ATOM 1732 O O . TYR A 1 216 ? -9.714 6.388 9.149 1.00 81.75 216 TYR A O 1
ATOM 1740 N N . ILE A 1 217 ? -10.062 6.905 6.995 1.00 82.44 217 ILE A N 1
ATOM 1741 C CA . ILE A 1 217 ? -9.227 5.868 6.400 1.00 82.44 217 ILE A CA 1
ATOM 1742 C C . ILE A 1 217 ? -8.227 6.572 5.492 1.00 82.44 217 ILE A C 1
ATOM 1744 O O . ILE A 1 217 ? -8.619 7.269 4.554 1.00 82.44 217 ILE A O 1
ATOM 1748 N N . SER A 1 218 ? -6.943 6.387 5.784 1.00 82.12 218 SER A N 1
ATOM 1749 C CA . SER A 1 218 ? -5.849 6.945 4.998 1.00 82.12 218 SER A CA 1
ATOM 1750 C C . SER A 1 218 ? -5.075 5.826 4.315 1.00 82.12 218 SER A C 1
ATOM 1752 O O . SER A 1 218 ? -4.457 5.000 4.984 1.00 82.12 218 SER A O 1
ATOM 1754 N N . LEU A 1 219 ? -5.091 5.819 2.985 1.00 81.19 219 LEU A N 1
ATOM 1755 C CA . LEU A 1 219 ? -4.304 4.917 2.152 1.00 81.19 219 LEU A CA 1
ATOM 1756 C C . LEU A 1 219 ? -3.031 5.625 1.701 1.00 81.19 219 LEU A C 1
ATOM 1758 O O . LEU A 1 219 ? -3.091 6.571 0.914 1.00 81.19 219 LEU A O 1
ATOM 1762 N N . LEU A 1 220 ? -1.887 5.172 2.200 1.00 76.00 220 LEU A N 1
ATOM 1763 C CA . LEU A 1 220 ? -0.580 5.737 1.885 1.00 76.00 220 LEU A CA 1
ATOM 1764 C C . LEU A 1 220 ? -0.065 5.166 0.553 1.00 76.00 220 LEU A C 1
ATOM 1766 O O . LEU A 1 220 ? -0.137 3.963 0.348 1.00 76.00 220 LEU A O 1
ATOM 1770 N N . SER A 1 221 ? 0.464 5.994 -0.357 1.00 66.00 221 SER A N 1
ATOM 1771 C CA . SER A 1 221 ? 1.293 5.525 -1.483 1.00 66.00 221 SER A CA 1
ATOM 1772 C C . SER A 1 221 ? 2.751 5.708 -1.117 1.00 66.00 221 SER A C 1
ATOM 1774 O O . SER A 1 221 ? 3.204 6.838 -0.904 1.00 66.00 221 SER A O 1
ATOM 1776 N N . VAL A 1 222 ? 3.507 4.619 -1.089 1.00 56.56 222 VAL A N 1
ATOM 1777 C CA . VAL A 1 222 ? 4.937 4.671 -0.805 1.00 56.56 222 VAL A CA 1
ATOM 1778 C C . VAL A 1 222 ? 5.686 4.231 -2.049 1.00 56.56 222 VAL A C 1
ATOM 1780 O O . VAL A 1 222 ? 6.205 3.134 -2.152 1.00 56.56 222 VAL A O 1
ATOM 1783 N N . ILE A 1 223 ? 5.774 5.133 -3.028 1.00 47.91 223 ILE A N 1
ATOM 1784 C CA . ILE A 1 223 ? 6.523 4.844 -4.256 1.00 47.91 223 ILE A CA 1
ATOM 1785 C C . ILE A 1 223 ? 8.010 4.690 -3.928 1.00 47.91 223 ILE A C 1
ATOM 1787 O O . ILE A 1 223 ? 8.618 5.560 -3.278 1.00 47.91 223 ILE A O 1
ATOM 1791 N N . PHE A 1 224 ? 8.600 3.600 -4.411 1.00 38.31 224 PHE A N 1
ATOM 1792 C CA . PHE A 1 224 ? 10.034 3.347 -4.414 1.00 38.31 224 PHE A CA 1
ATOM 1793 C C . PHE A 1 224 ? 10.734 4.372 -5.323 1.00 38.31 224 PHE A C 1
ATOM 1795 O O . PHE A 1 224 ? 10.438 4.476 -6.511 1.00 38.31 224 PHE A O 1
ATOM 1802 N N . LEU A 1 225 ? 11.685 5.148 -4.793 1.00 40.06 225 LEU A N 1
ATOM 1803 C CA . LEU A 1 225 ? 12.570 5.973 -5.622 1.00 40.06 225 LEU A CA 1
ATOM 1804 C C . LEU A 1 225 ? 14.027 5.569 -5.408 1.00 40.06 225 LEU A C 1
ATOM 1806 O O . LEU A 1 225 ? 14.460 5.260 -4.298 1.00 40.06 225 LEU A O 1
ATOM 1810 N N . LEU A 1 226 ? 14.740 5.569 -6.532 1.00 36.41 226 LEU A N 1
ATOM 1811 C CA . LEU A 1 226 ? 16.117 5.139 -6.755 1.00 36.41 226 LEU A CA 1
ATOM 1812 C C . LEU A 1 226 ? 17.115 5.624 -5.686 1.00 36.41 226 LEU A C 1
ATOM 1814 O O . LEU A 1 226 ? 16.979 6.704 -5.112 1.00 36.41 226 LEU A O 1
ATOM 1818 N N . LYS A 1 227 ? 18.160 4.812 -5.462 1.00 36.81 227 LYS A N 1
ATOM 1819 C CA . LYS A 1 227 ? 19.269 5.066 -4.525 1.00 36.81 227 LYS A CA 1
ATOM 1820 C C . LYS A 1 227 ? 19.835 6.498 -4.651 1.00 36.81 227 LYS A C 1
ATOM 1822 O O . LYS A 1 227 ? 20.296 6.900 -5.711 1.00 36.81 227 LYS A O 1
ATOM 1827 N N . SER A 1 228 ? 19.792 7.194 -3.511 1.00 36.19 228 SER A N 1
ATOM 1828 C CA . SER A 1 228 ? 20.430 8.449 -3.069 1.00 36.19 228 SER A CA 1
ATOM 1829 C C . SER A 1 228 ? 21.163 9.363 -4.064 1.00 36.19 228 SER A C 1
ATOM 1831 O O . SER A 1 228 ? 22.163 8.979 -4.666 1.00 36.19 228 SER A O 1
ATOM 1833 N N . VAL A 1 229 ? 20.809 10.651 -4.008 1.00 36.97 229 VAL A N 1
ATOM 1834 C CA . VAL A 1 229 ? 21.726 11.777 -4.260 1.00 36.97 229 VAL A CA 1
ATOM 1835 C C . VAL A 1 229 ? 22.297 12.250 -2.913 1.00 36.97 229 VAL A C 1
ATOM 1837 O O . VAL A 1 229 ? 21.602 12.228 -1.899 1.00 36.97 229 VAL A O 1
ATOM 1840 N N . ALA A 1 230 ? 23.582 12.609 -2.897 1.00 35.34 230 ALA A N 1
ATOM 1841 C CA . ALA A 1 230 ? 24.391 12.876 -1.710 1.00 35.34 230 ALA A CA 1
ATOM 1842 C C . ALA A 1 230 ? 23.856 14.025 -0.828 1.00 35.34 230 ALA A C 1
ATOM 1844 O O . ALA A 1 230 ? 23.894 15.195 -1.195 1.00 35.34 230 ALA A O 1
ATOM 1845 N N . THR A 1 231 ? 23.420 13.673 0.378 1.00 36.69 231 THR A N 1
ATOM 1846 C CA . THR A 1 231 ? 23.169 14.558 1.528 1.00 36.69 231 THR A CA 1
ATOM 1847 C C . THR A 1 231 ? 23.711 13.798 2.737 1.00 36.69 231 THR A C 1
ATOM 1849 O O . THR A 1 231 ? 23.524 12.589 2.733 1.00 36.69 231 THR A O 1
ATOM 1852 N N . GLY A 1 232 ? 24.361 14.420 3.728 1.00 38.00 232 GLY A N 1
ATOM 1853 C CA . GLY A 1 232 ? 25.123 13.773 4.827 1.00 38.00 232 GLY A CA 1
ATOM 1854 C C . GLY A 1 232 ? 24.430 12.735 5.745 1.00 38.00 232 GLY A C 1
ATOM 1855 O O . GLY A 1 232 ? 24.932 12.463 6.828 1.00 38.00 232 GLY A O 1
ATOM 1856 N N . TYR A 1 233 ? 23.308 12.148 5.335 1.00 47.28 233 TYR A N 1
ATOM 1857 C CA . TYR A 1 233 ? 22.722 10.900 5.829 1.00 47.28 233 TYR A CA 1
ATOM 1858 C C . TYR A 1 233 ? 23.326 9.692 5.087 1.00 47.28 233 TYR A C 1
ATOM 1860 O O . TYR A 1 233 ? 23.750 9.825 3.938 1.00 47.28 233 TYR A O 1
ATOM 1868 N N . LYS A 1 234 ? 23.320 8.487 5.691 1.00 56.88 234 LYS A N 1
ATOM 1869 C CA . LYS A 1 234 ? 23.831 7.262 5.027 1.00 56.88 234 LYS A CA 1
ATOM 1870 C C . LYS A 1 234 ? 23.146 7.004 3.681 1.00 56.88 234 LYS A C 1
ATOM 1872 O O . LYS A 1 234 ? 23.765 6.471 2.765 1.00 56.88 234 LYS A O 1
ATOM 1877 N N . SER A 1 235 ? 21.882 7.410 3.547 1.00 65.81 235 SER A N 1
ATOM 1878 C CA . SER A 1 235 ? 21.214 7.557 2.256 1.00 65.81 235 SER A CA 1
ATOM 1879 C C . SER A 1 235 ? 20.072 8.574 2.339 1.00 65.81 235 SER A C 1
ATOM 1881 O O . SER A 1 235 ? 19.419 8.707 3.370 1.00 65.81 235 SER A O 1
ATOM 1883 N N . TRP A 1 236 ? 19.775 9.251 1.227 1.00 62.81 236 TRP A N 1
ATOM 1884 C CA . TRP A 1 236 ? 18.588 10.112 1.085 1.00 62.81 236 TRP A CA 1
ATOM 1885 C C . TRP A 1 236 ? 17.271 9.380 1.407 1.00 62.81 236 TRP A C 1
ATOM 1887 O O . TRP A 1 236 ? 16.311 9.986 1.876 1.00 62.81 236 TRP A O 1
ATOM 1897 N N . ARG A 1 237 ? 17.252 8.056 1.208 1.00 68.38 237 ARG A N 1
ATOM 1898 C CA . ARG A 1 237 ? 16.123 7.187 1.541 1.00 68.38 237 ARG A CA 1
ATOM 1899 C C . ARG A 1 237 ? 15.793 7.231 3.033 1.00 68.38 237 ARG A C 1
ATOM 1901 O O . ARG A 1 237 ? 14.641 7.418 3.381 1.00 68.38 237 ARG A O 1
ATOM 1908 N N . GLU A 1 238 ? 16.793 7.129 3.902 1.00 70.44 238 GLU A N 1
ATOM 1909 C CA . GLU A 1 238 ? 16.583 7.128 5.357 1.00 70.44 238 GLU A CA 1
ATOM 1910 C C . GLU A 1 238 ? 16.008 8.459 5.864 1.00 70.44 238 GLU A C 1
ATOM 1912 O O . GLU A 1 238 ? 15.101 8.467 6.693 1.00 70.44 238 GLU A O 1
ATOM 1917 N N . LEU A 1 239 ? 16.481 9.589 5.324 1.00 71.94 239 LEU A N 1
ATOM 1918 C CA . LEU A 1 239 ? 15.942 10.909 5.665 1.00 71.94 239 LEU A CA 1
ATOM 1919 C C . LEU A 1 239 ? 14.461 11.028 5.292 1.00 71.94 239 LEU A C 1
ATOM 1921 O O . LEU A 1 239 ? 13.665 11.566 6.061 1.00 71.94 239 LEU A O 1
ATOM 1925 N N . LYS A 1 240 ? 14.114 10.524 4.107 1.00 75.44 240 LYS A N 1
ATOM 1926 C CA . LYS A 1 240 ? 12.750 10.527 3.592 1.00 75.44 240 LYS A CA 1
ATOM 1927 C C . LYS A 1 240 ? 11.829 9.669 4.457 1.00 75.44 240 LYS A C 1
ATOM 1929 O O . LYS A 1 240 ? 10.846 10.194 4.969 1.00 75.44 240 LYS A O 1
ATOM 1934 N N . GLU A 1 241 ? 12.180 8.401 4.683 1.00 80.25 241 GLU A N 1
ATOM 1935 C CA . GLU A 1 241 ? 11.341 7.501 5.487 1.00 80.25 241 GLU A CA 1
ATOM 1936 C C . GLU A 1 241 ? 11.186 8.029 6.924 1.00 80.25 241 GLU A C 1
ATOM 1938 O O . GLU A 1 241 ? 10.091 8.013 7.483 1.00 80.25 241 GLU A O 1
ATOM 1943 N N . LYS A 1 242 ? 12.248 8.606 7.512 1.00 86.38 242 LYS A N 1
ATOM 1944 C CA . LYS A 1 242 ? 12.161 9.239 8.835 1.00 86.38 242 LYS A CA 1
ATOM 1945 C C . LYS A 1 242 ? 11.123 10.358 8.859 1.00 86.38 242 LYS A C 1
ATOM 1947 O O . LYS A 1 242 ? 10.336 10.448 9.797 1.00 86.38 242 LYS A O 1
ATOM 1952 N N . ALA A 1 243 ? 11.160 11.248 7.877 1.00 85.12 243 ALA A N 1
ATOM 1953 C CA . ALA A 1 243 ? 10.279 12.398 7.879 1.00 85.12 243 ALA A CA 1
ATOM 1954 C C . ALA A 1 243 ? 8.820 12.006 7.582 1.00 85.12 243 ALA A C 1
ATOM 1956 O O . ALA A 1 243 ? 7.905 12.636 8.109 1.00 85.12 243 ALA A O 1
ATOM 1957 N N . GLU A 1 244 ? 8.589 10.958 6.788 1.00 84.75 244 GLU A N 1
ATOM 1958 C CA . GLU A 1 244 ? 7.252 10.387 6.591 1.00 84.75 244 GLU A CA 1
ATOM 1959 C C . GLU A 1 244 ? 6.706 9.793 7.888 1.00 84.75 244 GLU A C 1
ATOM 1961 O O . GLU A 1 244 ? 5.578 10.101 8.272 1.00 84.75 244 GLU A O 1
ATOM 1966 N N . VAL A 1 245 ? 7.528 9.044 8.626 1.00 90.31 245 VAL A N 1
ATOM 1967 C CA . VAL A 1 245 ? 7.174 8.559 9.967 1.00 90.31 245 VAL A CA 1
ATOM 1968 C C . VAL A 1 245 ? 6.863 9.712 10.919 1.00 90.31 245 VAL A C 1
ATOM 1970 O O . VAL A 1 245 ? 5.843 9.674 11.606 1.00 90.31 245 VAL A O 1
ATOM 1973 N N . ASP A 1 246 ? 7.687 10.762 10.930 1.00 91.12 246 ASP A N 1
ATOM 1974 C CA . ASP A 1 246 ? 7.446 11.954 11.750 1.00 91.12 246 ASP A CA 1
ATOM 1975 C C . ASP A 1 246 ? 6.105 12.616 11.392 1.00 91.12 246 ASP A C 1
ATOM 1977 O O . ASP A 1 246 ? 5.339 12.990 12.280 1.00 91.12 246 ASP A O 1
ATOM 1981 N N . PHE A 1 247 ? 5.786 12.723 10.100 1.00 89.75 247 PHE A N 1
ATOM 1982 C CA . PHE A 1 247 ? 4.502 13.240 9.634 1.00 89.75 247 PHE A CA 1
ATOM 1983 C C . PHE A 1 247 ? 3.326 12.375 10.104 1.00 89.75 247 PHE A C 1
ATOM 1985 O O . PHE A 1 247 ? 2.359 12.918 10.640 1.00 89.75 247 PHE A O 1
ATOM 1992 N N . LEU A 1 248 ? 3.401 11.050 9.933 1.00 90.62 248 LEU A N 1
ATOM 1993 C CA . LEU A 1 248 ? 2.334 10.131 10.336 1.00 90.62 248 LEU A CA 1
ATOM 1994 C C . LEU A 1 248 ? 2.086 10.187 11.847 1.00 90.62 248 LEU A C 1
ATOM 1996 O O . LEU A 1 248 ? 0.935 10.279 12.273 1.00 90.62 248 LEU A O 1
ATOM 2000 N N . ILE A 1 249 ? 3.154 10.195 12.649 1.00 93.81 249 ILE A N 1
ATOM 2001 C CA . ILE A 1 249 ? 3.077 10.328 14.108 1.00 93.81 249 ILE A CA 1
ATOM 2002 C C . ILE A 1 249 ? 2.409 11.652 14.484 1.00 93.81 249 ILE A C 1
ATOM 2004 O O . ILE A 1 249 ? 1.408 11.649 15.199 1.00 93.81 249 ILE A O 1
ATOM 2008 N N . ASN A 1 250 ? 2.912 12.777 13.971 1.00 93.62 250 ASN A N 1
ATOM 2009 C CA . ASN A 1 250 ? 2.385 14.099 14.310 1.00 93.62 250 ASN A CA 1
ATOM 2010 C C . ASN A 1 250 ? 0.927 14.273 13.879 1.00 93.62 250 ASN A C 1
ATOM 2012 O O . ASN A 1 250 ? 0.163 14.963 14.551 1.00 93.62 250 ASN A O 1
ATOM 2016 N N . ARG A 1 251 ? 0.538 13.670 12.751 1.00 90.31 251 ARG A N 1
ATOM 2017 C CA . ARG A 1 251 ? -0.809 13.823 12.212 1.00 90.31 251 ARG A CA 1
ATOM 2018 C C . ARG A 1 251 ? -1.832 12.917 12.887 1.00 90.31 251 ARG A C 1
ATOM 2020 O O . ARG A 1 251 ? -2.955 13.367 13.093 1.00 90.31 251 ARG A O 1
ATOM 2027 N N . TYR A 1 252 ? -1.476 11.668 13.171 1.00 92.44 252 TYR A N 1
ATOM 2028 C CA . TYR A 1 252 ? -2.470 10.648 13.486 1.00 92.44 252 TYR A CA 1
ATOM 2029 C C . TYR A 1 252 ? -2.338 10.024 14.876 1.00 92.44 252 TYR A C 1
ATOM 2031 O O . TYR A 1 252 ? -3.282 9.378 15.307 1.00 92.44 252 TYR A O 1
ATOM 2039 N N . SER A 1 253 ? -1.236 10.203 15.612 1.00 92.38 253 SER A N 1
ATOM 2040 C CA . SER A 1 253 ? -1.053 9.537 16.923 1.00 92.38 253 SER A CA 1
ATOM 2041 C C . SER A 1 253 ? -2.157 9.835 17.951 1.00 92.38 253 SER A C 1
ATOM 2043 O O . SER A 1 253 ? -2.454 8.993 18.796 1.00 92.38 253 SER A O 1
ATOM 2045 N N . SER A 1 254 ? -2.804 11.000 17.858 1.00 91.69 254 SER A N 1
ATOM 2046 C CA . SER A 1 254 ? -3.906 11.423 18.731 1.00 91.69 254 SER A CA 1
ATOM 2047 C C . SER A 1 254 ? -5.301 11.214 18.129 1.00 91.69 254 SER A C 1
ATOM 2049 O O . SER A 1 254 ? -6.304 11.522 18.776 1.00 91.69 254 SER A O 1
ATOM 2051 N N . ASP A 1 255 ? -5.397 10.697 16.902 1.00 90.62 255 ASP A N 1
ATOM 2052 C CA . ASP A 1 255 ? -6.680 10.461 16.247 1.00 90.62 255 ASP A CA 1
ATOM 2053 C C . ASP A 1 255 ? -7.406 9.249 16.840 1.00 90.62 255 ASP A C 1
ATOM 2055 O O . ASP A 1 255 ? -6.801 8.291 17.309 1.00 90.62 255 ASP A O 1
ATOM 2059 N N . SER A 1 256 ? -8.735 9.261 16.796 1.00 88.06 256 SER A N 1
ATOM 2060 C CA . SER A 1 256 ? -9.574 8.127 17.185 1.00 88.06 256 SER A CA 1
ATOM 2061 C C . SER A 1 256 ? -10.357 7.610 15.989 1.00 88.06 256 SER A C 1
ATOM 2063 O O . SER A 1 256 ? -10.729 8.385 15.107 1.00 88.06 256 SER A O 1
ATOM 2065 N N . ASN A 1 257 ? -10.625 6.302 15.966 1.00 89.00 257 ASN A N 1
ATOM 2066 C CA . ASN A 1 257 ? -11.347 5.642 14.875 1.00 89.00 257 ASN A CA 1
ATOM 2067 C C . ASN A 1 257 ? -10.719 5.912 13.491 1.00 89.00 257 ASN A C 1
ATOM 2069 O O . ASN A 1 257 ? -11.441 6.170 12.522 1.00 89.00 257 ASN A O 1
ATOM 2073 N N . THR A 1 258 ? -9.382 5.880 13.427 1.00 92.88 258 THR A N 1
ATOM 2074 C CA . THR A 1 258 ? -8.604 6.074 12.197 1.00 92.88 258 THR A CA 1
ATOM 2075 C C . THR A 1 258 ? -7.853 4.799 11.829 1.00 92.88 258 THR A C 1
ATOM 2077 O O . THR A 1 258 ? -7.297 4.125 12.701 1.00 92.88 258 THR A O 1
ATOM 2080 N N . PHE A 1 259 ? -7.799 4.503 10.532 1.00 94.75 259 PHE A N 1
ATOM 2081 C CA . PHE A 1 259 ? -6.956 3.455 9.962 1.00 94.75 259 PHE A CA 1
ATOM 2082 C C . PHE A 1 259 ? -5.936 4.059 9.001 1.00 94.75 259 PHE A C 1
ATOM 2084 O O . PHE A 1 259 ? -6.304 4.853 8.134 1.00 94.75 259 PHE A O 1
ATOM 2091 N N . LEU A 1 260 ? -4.674 3.648 9.122 1.00 95.44 260 LEU A N 1
ATOM 2092 C CA . LEU A 1 260 ? -3.671 3.841 8.072 1.00 95.44 260 LEU A CA 1
ATOM 2093 C C . LEU A 1 260 ? -3.451 2.506 7.362 1.00 95.44 260 LEU A C 1
ATOM 2095 O O . LEU A 1 260 ? -3.247 1.492 8.028 1.00 95.44 260 LEU A O 1
ATOM 2099 N N . LEU A 1 261 ? -3.499 2.510 6.036 1.00 95.56 261 LEU A N 1
ATOM 2100 C CA . LEU A 1 261 ? -3.428 1.317 5.194 1.00 95.56 261 LEU A CA 1
ATOM 2101 C C . LEU A 1 261 ? -2.356 1.505 4.115 1.00 95.56 261 LEU A C 1
ATOM 2103 O O . LEU A 1 261 ? -2.196 2.615 3.599 1.00 95.56 261 LEU A O 1
ATOM 2107 N N . GLY A 1 262 ? -1.675 0.420 3.748 1.00 93.94 262 GLY A N 1
ATOM 2108 C CA . GLY A 1 262 ? -0.786 0.354 2.582 1.00 93.94 262 GLY A CA 1
ATOM 2109 C C . GLY A 1 262 ? 0.580 -0.267 2.875 1.00 93.94 262 GLY A C 1
ATOM 2110 O O . GLY A 1 262 ? 0.846 -0.737 3.981 1.00 93.94 262 GLY A O 1
ATOM 2111 N N . ASP A 1 263 ? 1.440 -0.253 1.864 1.00 93.19 263 ASP A N 1
ATOM 2112 C CA . ASP A 1 263 ? 2.879 -0.476 1.956 1.00 93.19 263 ASP A CA 1
ATOM 2113 C C . ASP A 1 263 ? 3.543 0.714 2.658 1.00 93.19 263 ASP A C 1
ATOM 2115 O O . ASP A 1 263 ? 3.554 1.821 2.126 1.00 93.19 263 ASP A O 1
ATOM 2119 N N . PHE A 1 264 ? 4.091 0.503 3.852 1.00 91.81 264 PHE A N 1
ATOM 2120 C CA . PHE A 1 264 ? 4.828 1.512 4.614 1.00 91.81 264 PHE A CA 1
ATOM 2121 C C . PHE A 1 264 ? 6.326 1.509 4.300 1.00 91.81 264 PHE A C 1
ATOM 2123 O O . PHE A 1 264 ? 7.023 2.423 4.734 1.00 91.81 264 PHE A O 1
ATOM 2130 N N . ASN A 1 265 ? 6.843 0.495 3.591 1.00 91.94 265 ASN A N 1
ATOM 2131 C CA . ASN A 1 265 ? 8.275 0.242 3.406 1.00 91.94 265 ASN A CA 1
ATOM 2132 C C . ASN A 1 265 ? 9.075 0.325 4.722 1.00 91.94 265 ASN A C 1
ATOM 2134 O O . ASN A 1 265 ? 10.214 0.798 4.729 1.00 91.94 265 ASN A O 1
ATOM 2138 N N . ILE A 1 266 ? 8.480 -0.095 5.843 1.00 92.62 266 ILE A N 1
ATOM 2139 C CA . ILE A 1 266 ? 9.082 -0.085 7.180 1.00 92.62 266 ILE A CA 1
ATOM 2140 C C . ILE A 1 266 ? 8.532 -1.279 7.971 1.00 92.62 266 ILE A C 1
ATOM 2142 O O . ILE A 1 266 ? 7.322 -1.491 8.004 1.00 92.62 266 ILE A O 1
ATOM 2146 N N . GLY A 1 267 ? 9.403 -2.021 8.656 1.00 95.31 267 GLY A N 1
ATOM 2147 C CA . GLY A 1 267 ? 9.018 -3.171 9.472 1.00 95.31 267 GLY A CA 1
ATOM 2148 C C . GLY A 1 267 ? 10.109 -3.616 10.451 1.00 95.31 267 GLY A C 1
ATOM 2149 O O . GLY A 1 267 ? 11.289 -3.318 10.236 1.00 95.31 267 GLY A O 1
ATOM 2150 N N . PRO A 1 268 ? 9.741 -4.321 11.534 1.00 97.62 268 PRO A N 1
ATOM 2151 C CA . PRO A 1 268 ? 10.693 -4.768 12.540 1.00 97.62 268 PRO A CA 1
ATOM 2152 C C . PRO A 1 268 ? 11.418 -6.050 12.144 1.00 97.62 268 PRO A C 1
ATOM 2154 O O . PRO A 1 268 ? 10.950 -6.817 11.304 1.00 97.62 268 PRO A O 1
ATOM 2157 N N . GLU A 1 269 ? 12.534 -6.319 12.818 1.00 97.88 269 GLU A N 1
ATOM 2158 C CA . GLU A 1 269 ? 13.129 -7.658 12.838 1.00 97.88 269 GLU A CA 1
ATOM 2159 C C . GLU A 1 269 ? 12.340 -8.565 13.801 1.00 97.88 269 GLU A C 1
ATOM 2161 O O . GLU A 1 269 ? 12.059 -8.180 14.937 1.00 97.88 269 GLU A O 1
ATOM 2166 N N . ILE A 1 270 ? 11.995 -9.781 13.362 1.00 97.81 270 ILE A N 1
ATOM 2167 C CA . ILE A 1 270 ? 11.371 -10.821 14.199 1.00 97.81 270 ILE A CA 1
ATOM 2168 C C . ILE A 1 270 ? 12.122 -12.131 13.951 1.00 97.81 270 ILE A C 1
ATOM 2170 O O . ILE A 1 270 ? 11.780 -12.917 13.060 1.00 97.81 270 ILE A O 1
ATOM 2174 N N . LYS A 1 271 ? 13.191 -12.354 14.722 1.00 97.31 271 LYS A N 1
ATOM 2175 C CA . LYS A 1 271 ? 14.157 -13.443 14.490 1.00 97.31 271 LYS A CA 1
ATOM 2176 C C . LYS A 1 271 ? 13.511 -14.821 14.549 1.00 97.31 271 LYS A C 1
ATOM 2178 O O . LYS A 1 271 ? 13.797 -15.670 13.709 1.00 97.31 271 LYS A O 1
ATOM 2183 N N . GLU A 1 272 ? 12.586 -15.025 15.482 1.00 97.56 272 GLU A N 1
ATOM 2184 C CA . GLU A 1 272 ? 11.875 -16.291 15.693 1.00 97.56 272 GLU A CA 1
ATOM 2185 C C . GLU A 1 272 ? 11.008 -16.681 14.487 1.00 97.56 272 GLU A C 1
ATOM 2187 O O . GLU A 1 272 ? 10.658 -17.849 14.316 1.00 97.56 272 GLU A O 1
ATOM 2192 N N . LYS A 1 273 ? 10.657 -15.703 13.646 1.00 97.19 273 LYS A N 1
ATOM 2193 C CA . LYS A 1 273 ? 9.835 -15.871 12.443 1.00 97.19 273 LYS A CA 1
ATOM 2194 C C . LYS A 1 273 ? 10.626 -15.687 11.150 1.00 97.19 273 LYS A C 1
ATOM 2196 O O . LYS A 1 273 ? 10.033 -15.719 10.078 1.00 97.19 273 LYS A O 1
ATOM 2201 N N . GLN A 1 274 ? 11.951 -15.531 11.242 1.00 97.69 274 GLN A N 1
ATOM 2202 C CA . GLN A 1 274 ? 12.825 -15.238 10.104 1.00 97.69 274 GLN A CA 1
ATOM 2203 C C . GLN A 1 274 ? 12.342 -14.017 9.304 1.00 97.69 274 GLN A C 1
ATOM 2205 O O . GLN A 1 274 ? 12.332 -14.055 8.073 1.00 97.69 274 GLN A O 1
ATOM 2210 N N . ILE A 1 275 ? 11.902 -12.970 10.010 1.00 98.25 275 ILE A N 1
ATOM 2211 C CA . ILE A 1 275 ? 11.556 -11.675 9.423 1.00 98.25 275 ILE A CA 1
ATOM 2212 C C . ILE A 1 275 ? 12.735 -10.726 9.623 1.00 98.25 275 ILE A C 1
ATOM 2214 O O . ILE A 1 275 ? 13.132 -10.442 10.754 1.00 98.25 275 ILE A O 1
ATOM 2218 N N . ASP A 1 276 ? 13.272 -10.231 8.517 1.00 97.88 276 ASP A N 1
ATOM 2219 C CA . ASP A 1 276 ? 14.326 -9.234 8.468 1.00 97.88 276 ASP A CA 1
ATOM 2220 C C . ASP A 1 276 ? 13.754 -7.832 8.697 1.00 97.88 276 ASP A C 1
ATOM 2222 O O . ASP A 1 276 ? 12.784 -7.418 8.054 1.00 97.88 276 ASP A O 1
ATOM 2226 N N . GLY A 1 277 ? 14.417 -7.066 9.563 1.00 95.25 277 GLY A N 1
ATOM 2227 C CA . GLY A 1 277 ? 14.068 -5.671 9.799 1.00 95.25 277 GLY A CA 1
ATOM 2228 C C . GLY A 1 277 ? 14.310 -4.788 8.575 1.00 95.25 277 GLY A C 1
ATOM 2229 O O . GLY A 1 277 ? 15.303 -4.928 7.849 1.00 95.25 277 GLY A O 1
ATOM 2230 N N . TYR A 1 278 ? 13.417 -3.821 8.384 1.00 92.88 278 TYR A N 1
ATOM 2231 C CA . TYR A 1 278 ? 13.489 -2.835 7.319 1.00 92.88 278 TYR A CA 1
ATOM 2232 C C . TYR A 1 278 ? 13.210 -1.445 7.894 1.00 92.88 278 TYR A C 1
ATOM 2234 O O . TYR A 1 278 ? 12.070 -1.102 8.178 1.00 92.88 278 TYR A O 1
ATOM 2242 N N . PHE A 1 279 ? 14.270 -0.663 8.133 1.00 92.38 279 PHE A N 1
ATOM 2243 C CA . PHE A 1 279 ? 14.208 0.548 8.969 1.00 92.38 279 PHE A CA 1
ATOM 2244 C C . PHE A 1 279 ? 13.590 0.285 10.356 1.00 92.38 279 PHE A C 1
ATOM 2246 O O . PHE A 1 279 ? 12.737 1.039 10.822 1.00 92.38 279 PHE A O 1
ATOM 2253 N N . ASP A 1 280 ? 14.033 -0.784 11.029 1.00 93.50 280 ASP A N 1
ATOM 2254 C CA . ASP A 1 280 ? 13.494 -1.222 12.327 1.00 93.50 280 ASP A CA 1
ATOM 2255 C C . ASP A 1 280 ? 13.456 -0.093 13.374 1.00 93.50 280 ASP A C 1
ATOM 2257 O O . ASP A 1 280 ? 12.455 0.084 14.058 1.00 93.50 280 ASP A O 1
ATOM 2261 N N . ASN A 1 281 ? 14.471 0.773 13.424 1.00 94.50 281 ASN A N 1
ATOM 2262 C CA . ASN A 1 281 ? 14.478 1.942 14.309 1.00 94.50 281 ASN A CA 1
ATOM 2263 C C . ASN A 1 281 ? 13.307 2.914 14.058 1.00 94.50 281 ASN A C 1
ATOM 2265 O O . ASN A 1 281 ? 12.768 3.489 15.003 1.00 94.50 281 ASN A O 1
ATOM 2269 N N . LEU A 1 282 ? 12.900 3.104 12.799 1.00 93.75 282 LEU A N 1
ATOM 2270 C CA . LEU A 1 282 ? 11.734 3.918 12.453 1.00 93.75 282 LEU A CA 1
ATOM 2271 C C . LEU A 1 282 ? 10.429 3.193 12.795 1.00 93.75 282 LEU A C 1
ATOM 2273 O O . LEU A 1 282 ? 9.494 3.833 13.279 1.00 93.75 282 LEU A O 1
ATOM 2277 N N . TYR A 1 283 ? 10.383 1.868 12.625 1.00 95.88 283 TYR A N 1
ATOM 2278 C CA . TYR A 1 283 ? 9.249 1.063 13.077 1.00 95.88 283 TYR A CA 1
ATOM 2279 C C . TYR A 1 283 ? 9.057 1.158 14.597 1.00 95.88 283 TYR A C 1
ATOM 2281 O O . TYR A 1 283 ? 7.943 1.408 15.062 1.00 95.88 283 TYR A O 1
ATOM 2289 N N . GLN A 1 284 ? 10.133 1.015 15.382 1.00 97.31 284 GLN A N 1
ATOM 2290 C CA . GLN A 1 284 ? 10.067 1.157 16.840 1.00 97.31 284 GLN A CA 1
ATOM 2291 C C . GLN A 1 284 ? 9.543 2.540 17.227 1.00 97.31 284 GLN A C 1
ATOM 2293 O O . GLN A 1 284 ? 8.632 2.638 18.046 1.00 97.31 284 GLN A O 1
ATOM 2298 N N . LYS A 1 285 ? 10.004 3.599 16.549 1.00 96.38 285 LYS A N 1
ATOM 2299 C CA . LYS A 1 285 ? 9.484 4.953 16.758 1.00 96.38 285 LYS A CA 1
ATOM 2300 C C . LYS A 1 285 ? 7.974 5.056 16.499 1.00 96.38 285 LYS A C 1
ATOM 2302 O O . LYS A 1 285 ? 7.265 5.676 17.293 1.00 96.38 285 LYS A O 1
ATOM 2307 N N . MET A 1 286 ? 7.457 4.462 15.418 1.00 96.38 286 MET A N 1
ATOM 2308 C CA . MET A 1 286 ? 6.008 4.412 15.159 1.00 96.38 286 MET A CA 1
ATOM 2309 C C . MET A 1 286 ? 5.271 3.685 16.289 1.00 96.38 286 MET A C 1
ATOM 2311 O O . MET A 1 286 ? 4.302 4.211 16.839 1.00 96.38 286 MET A O 1
ATOM 2315 N N . LYS A 1 287 ? 5.770 2.510 16.684 1.00 96.56 287 LYS A N 1
ATOM 2316 C CA . LYS A 1 287 ? 5.195 1.681 17.749 1.00 96.56 287 LYS A CA 1
ATOM 2317 C C . LYS A 1 287 ? 5.135 2.416 19.091 1.00 96.56 287 LYS A C 1
ATOM 2319 O O . LYS A 1 287 ? 4.089 2.380 19.739 1.00 96.56 287 LYS A O 1
ATOM 2324 N N . GLU A 1 288 ? 6.209 3.099 19.480 1.00 97.12 288 GLU A N 1
ATOM 2325 C CA . GLU A 1 288 ? 6.299 3.919 20.700 1.00 97.12 288 GLU A CA 1
ATOM 2326 C C . GLU A 1 288 ? 5.288 5.072 20.710 1.00 97.12 288 GLU A C 1
ATOM 2328 O O . GLU A 1 288 ? 4.766 5.429 21.761 1.00 97.12 288 GLU A O 1
ATOM 2333 N N . ASN A 1 289 ? 4.948 5.608 19.535 1.00 96.62 289 ASN A N 1
ATOM 2334 C CA . ASN A 1 289 ? 3.943 6.661 19.367 1.00 96.62 289 ASN A CA 1
ATOM 2335 C C . ASN A 1 289 ? 2.532 6.108 19.119 1.00 96.62 289 ASN A C 1
ATOM 2337 O O . ASN A 1 289 ? 1.645 6.815 18.645 1.00 96.62 289 ASN A O 1
ATOM 2341 N N . GLY A 1 290 ? 2.315 4.827 19.420 1.00 95.69 290 GLY A N 1
ATOM 2342 C CA . GLY A 1 290 ? 1.005 4.211 19.319 1.00 95.69 290 GLY A CA 1
ATOM 2343 C C . GLY A 1 290 ? 0.551 3.949 17.886 1.00 95.69 290 GLY A C 1
ATOM 2344 O O . GLY A 1 290 ? -0.644 3.758 17.700 1.00 95.69 290 GLY A O 1
ATOM 2345 N N . LEU A 1 291 ? 1.448 3.875 16.896 1.00 95.81 291 LEU A N 1
ATOM 2346 C CA . LEU A 1 291 ? 1.181 3.448 15.515 1.00 95.81 291 LEU A CA 1
ATOM 2347 C C . LEU A 1 291 ? 1.761 2.035 15.313 1.00 95.81 291 LEU A C 1
ATOM 2349 O O . LEU A 1 291 ? 2.918 1.870 14.941 1.00 95.81 291 LEU A O 1
ATOM 2353 N N . ARG A 1 292 ? 0.966 0.999 15.600 1.00 96.38 292 ARG A N 1
ATOM 2354 C CA . ARG A 1 292 ? 1.357 -0.416 15.497 1.00 96.38 292 ARG A CA 1
ATOM 2355 C C . ARG A 1 292 ? 0.648 -1.092 14.331 1.00 96.38 292 ARG A C 1
ATOM 2357 O O . ARG A 1 292 ? -0.567 -0.942 14.190 1.00 96.38 292 ARG A O 1
ATOM 2364 N N . ASN A 1 293 ? 1.411 -1.839 13.539 1.00 97.06 293 ASN A N 1
ATOM 2365 C CA . ASN A 1 293 ? 0.917 -2.600 12.398 1.00 97.06 293 ASN A CA 1
ATOM 2366 C C . ASN A 1 293 ? 0.354 -3.953 12.863 1.00 97.06 293 ASN A C 1
ATOM 2368 O O . ASN A 1 293 ? 1.068 -4.746 13.478 1.00 97.06 293 ASN A O 1
ATOM 2372 N N . VAL A 1 294 ? -0.907 -4.244 12.536 1.00 97.38 294 VAL A N 1
ATOM 2373 C CA . VAL A 1 294 ? -1.553 -5.512 12.923 1.00 97.38 294 VAL A CA 1
ATOM 2374 C C . VAL A 1 294 ? -0.898 -6.734 12.282 1.00 97.38 294 VAL A C 1
ATOM 2376 O O . VAL A 1 294 ? -0.907 -7.805 12.883 1.00 97.38 294 VAL A O 1
ATOM 2379 N N . ALA A 1 295 ? -0.283 -6.588 11.103 1.00 97.00 295 ALA A N 1
ATOM 2380 C CA . ALA A 1 295 ? 0.447 -7.679 10.461 1.00 97.00 295 ALA A CA 1
ATOM 2381 C C . ALA A 1 295 ? 1.654 -8.111 11.309 1.00 97.00 295 ALA A C 1
ATOM 2383 O O . ALA A 1 295 ? 1.949 -9.298 11.417 1.00 97.00 295 ALA A O 1
ATOM 2384 N N . VAL A 1 296 ? 2.312 -7.162 11.980 1.00 97.19 296 VAL A N 1
ATOM 2385 C CA . VAL A 1 296 ? 3.403 -7.454 12.918 1.00 97.19 296 VAL A CA 1
ATOM 2386 C C . VAL A 1 296 ? 2.862 -8.081 14.199 1.00 97.19 296 VAL A C 1
ATOM 2388 O O . VAL A 1 296 ? 3.377 -9.102 14.640 1.00 97.19 296 VAL A O 1
ATOM 2391 N N . ASP A 1 297 ? 1.836 -7.470 14.794 1.00 96.31 297 ASP A N 1
ATOM 2392 C CA . ASP A 1 297 ? 1.348 -7.857 16.122 1.00 96.31 297 ASP A CA 1
ATOM 2393 C C . ASP A 1 297 ? 0.609 -9.214 16.128 1.00 96.31 297 ASP A C 1
ATOM 2395 O O . ASP A 1 297 ? 0.637 -9.905 17.145 1.00 96.31 297 ASP A O 1
ATOM 2399 N N . HIS A 1 298 ? -0.033 -9.607 15.019 1.00 96.56 298 HIS A N 1
ATOM 2400 C CA . HIS A 1 298 ? -0.913 -10.787 14.973 1.00 96.56 298 HIS A CA 1
ATOM 2401 C C . HIS A 1 298 ? -0.464 -11.895 14.012 1.00 96.56 298 HIS A C 1
ATOM 2403 O O . HIS A 1 298 ? -0.751 -13.062 14.274 1.00 96.56 298 HIS A O 1
ATOM 2409 N N . LEU A 1 299 ? 0.217 -11.564 12.909 1.00 94.62 299 LEU A N 1
ATOM 2410 C CA . LEU A 1 299 ? 0.639 -12.561 11.914 1.00 94.62 299 LEU A CA 1
ATOM 2411 C C . LEU A 1 299 ? 2.122 -12.901 12.032 1.00 94.62 299 LEU A C 1
ATOM 2413 O O . LEU A 1 299 ? 2.488 -14.076 12.062 1.00 94.62 299 LEU A O 1
ATOM 2417 N N . ALA A 1 300 ? 2.972 -11.872 12.068 1.00 96.00 300 ALA A N 1
ATOM 2418 C CA . ALA A 1 300 ? 4.421 -11.989 11.949 1.00 96.00 300 ALA A CA 1
ATOM 2419 C C . ALA A 1 300 ? 4.858 -12.826 10.722 1.00 96.00 300 ALA A C 1
ATOM 2421 O O . ALA A 1 300 ? 5.777 -13.642 10.799 1.00 96.00 300 ALA A O 1
ATOM 2422 N N . LEU A 1 301 ? 4.173 -12.626 9.588 1.00 97.38 301 LEU A N 1
ATOM 2423 C CA . LEU A 1 301 ? 4.466 -13.237 8.288 1.00 97.38 301 LEU A CA 1
ATOM 2424 C C . LEU A 1 301 ? 4.888 -12.157 7.297 1.00 97.38 301 LEU A C 1
ATOM 2426 O O . LEU A 1 301 ? 4.274 -11.094 7.264 1.00 97.38 301 LEU A O 1
ATOM 2430 N N . CYS A 1 302 ? 5.889 -12.444 6.463 1.00 97.94 302 CYS A N 1
ATOM 2431 C CA . CYS A 1 302 ? 6.352 -11.495 5.456 1.00 97.94 302 CYS A CA 1
ATOM 2432 C C . CYS A 1 302 ? 5.239 -11.137 4.462 1.00 97.94 302 CYS A C 1
ATOM 2434 O O . CYS A 1 302 ? 4.422 -11.983 4.074 1.00 97.94 302 CYS A O 1
ATOM 2436 N N . THR A 1 303 ? 5.244 -9.875 4.049 1.00 97.25 303 THR A N 1
ATOM 2437 C CA . THR A 1 303 ? 4.410 -9.350 2.965 1.00 97.25 303 THR A CA 1
ATOM 2438 C C . THR A 1 303 ? 5.241 -9.132 1.708 1.00 97.25 303 THR A C 1
ATOM 2440 O O . THR A 1 303 ? 4.722 -9.303 0.619 1.00 97.25 303 THR A O 1
ATOM 2443 N N . TYR A 1 304 ? 6.552 -8.918 1.854 1.00 96.50 304 TYR A N 1
ATOM 2444 C CA . TYR A 1 304 ? 7.531 -8.934 0.773 1.00 96.50 304 TYR A CA 1
ATOM 2445 C C . TYR A 1 304 ? 8.566 -10.027 1.059 1.00 96.50 304 TYR A C 1
ATOM 2447 O O . TYR A 1 304 ? 9.403 -9.898 1.959 1.00 96.50 304 TYR A O 1
ATOM 2455 N N . CYS A 1 305 ? 8.443 -11.159 0.366 1.00 97.19 305 CYS A N 1
ATOM 2456 C CA . CYS A 1 305 ? 9.111 -12.405 0.747 1.00 97.19 305 CYS A CA 1
ATOM 2457 C C . CYS A 1 305 ? 10.133 -12.860 -0.293 1.00 97.19 305 CYS A C 1
ATOM 2459 O O . CYS A 1 305 ? 9.888 -12.780 -1.497 1.00 97.19 305 CYS A O 1
ATOM 2461 N N . LYS A 1 306 ? 11.247 -13.441 0.166 1.00 96.44 306 LYS A N 1
ATOM 2462 C CA . LYS A 1 306 ? 12.278 -13.993 -0.729 1.00 96.44 306 LYS A CA 1
ATOM 2463 C C . LYS A 1 306 ? 11.792 -15.171 -1.573 1.00 96.44 306 LYS A C 1
ATOM 2465 O O . LYS A 1 306 ? 12.377 -15.443 -2.609 1.00 96.44 306 LYS A O 1
ATOM 2470 N N . ASP A 1 307 ? 10.763 -15.891 -1.145 1.00 95.50 307 ASP A N 1
ATOM 2471 C CA . ASP A 1 307 ? 10.202 -17.019 -1.894 1.00 95.50 307 ASP A CA 1
ATOM 2472 C C . ASP A 1 307 ? 9.165 -16.593 -2.946 1.00 95.50 307 ASP A C 1
ATOM 2474 O O . ASP A 1 307 ? 8.769 -17.407 -3.781 1.00 95.50 307 ASP A O 1
ATOM 2478 N N . ASN A 1 308 ? 8.763 -15.317 -2.968 1.00 94.06 308 ASN A N 1
ATOM 2479 C CA . ASN A 1 308 ? 7.904 -14.785 -4.014 1.00 94.06 308 ASN A CA 1
ATOM 2480 C C . ASN A 1 308 ? 8.681 -14.736 -5.341 1.00 94.06 308 ASN A C 1
ATOM 2482 O O . ASN A 1 308 ? 9.709 -14.066 -5.473 1.00 94.06 308 ASN A O 1
ATOM 2486 N N . THR A 1 309 ? 8.190 -15.451 -6.355 1.00 92.31 309 THR A N 1
ATOM 2487 C CA . THR A 1 309 ? 8.898 -15.570 -7.636 1.00 92.31 309 THR A CA 1
ATOM 2488 C C . THR A 1 309 ? 8.986 -14.244 -8.389 1.00 92.31 309 THR A C 1
ATOM 2490 O O . THR A 1 309 ? 9.953 -14.044 -9.121 1.00 92.31 309 THR A O 1
ATOM 2493 N N . ILE A 1 310 ? 8.045 -13.312 -8.192 1.00 89.94 310 ILE A N 1
ATOM 2494 C CA . ILE A 1 310 ? 8.123 -11.970 -8.785 1.00 89.94 310 ILE A CA 1
ATOM 2495 C C . ILE A 1 310 ? 9.263 -11.180 -8.138 1.00 89.94 310 ILE A C 1
ATOM 2497 O O . ILE A 1 310 ? 10.067 -10.599 -8.866 1.00 89.94 310 ILE A O 1
ATOM 2501 N N . VAL A 1 311 ? 9.409 -11.247 -6.809 1.00 90.88 311 VAL A N 1
ATOM 2502 C CA . VAL A 1 311 ? 10.539 -10.630 -6.090 1.00 90.88 311 VAL A CA 1
ATOM 2503 C C . VAL A 1 311 ? 11.871 -11.146 -6.636 1.00 90.88 311 VAL A C 1
ATOM 2505 O O . VAL A 1 311 ? 12.740 -10.352 -6.980 1.00 90.88 311 VAL A O 1
ATOM 2508 N N . GLN A 1 312 ? 12.013 -12.463 -6.818 1.00 90.44 312 GLN A N 1
ATOM 2509 C CA . GLN A 1 312 ? 13.242 -13.058 -7.366 1.00 90.44 312 GLN A CA 1
ATOM 2510 C C . GLN A 1 312 ? 13.528 -12.663 -8.820 1.00 90.44 312 GLN A C 1
ATOM 2512 O O . GLN A 1 312 ? 14.688 -12.602 -9.227 1.00 90.44 312 GLN A O 1
ATOM 2517 N N . ILE A 1 313 ? 12.489 -12.412 -9.619 1.00 83.81 313 ILE A N 1
ATOM 2518 C CA . ILE A 1 313 ? 12.644 -11.926 -10.995 1.00 83.81 313 ILE A CA 1
ATOM 2519 C C . ILE A 1 313 ? 13.087 -10.458 -10.996 1.00 83.81 313 ILE A C 1
ATOM 2521 O O . ILE A 1 313 ? 13.943 -10.084 -11.798 1.00 83.81 313 ILE A O 1
ATOM 2525 N N . MET A 1 314 ? 12.511 -9.636 -10.115 1.00 79.31 314 MET A N 1
ATOM 2526 C CA . MET A 1 314 ? 12.757 -8.193 -10.057 1.00 79.31 314 MET A CA 1
ATOM 2527 C C . MET A 1 314 ? 14.078 -7.82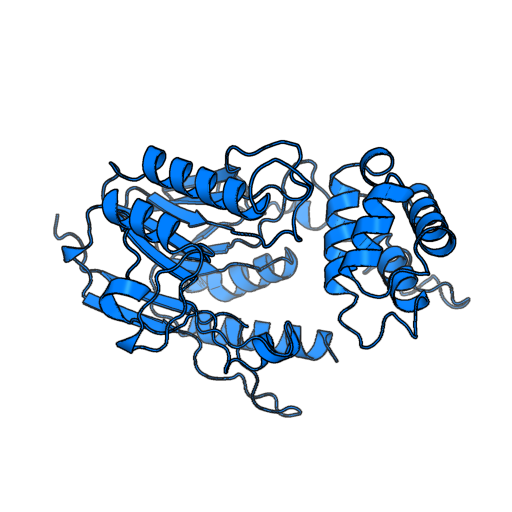9 -9.369 1.00 79.31 314 MET A C 1
ATOM 2529 O O . MET A 1 314 ? 14.745 -6.886 -9.797 1.00 79.31 314 MET A O 1
ATOM 2533 N N . ASP A 1 315 ? 14.472 -8.580 -8.342 1.00 83.56 315 ASP A N 1
ATOM 2534 C CA . ASP A 1 315 ? 15.728 -8.416 -7.609 1.00 83.56 315 ASP A CA 1
ATOM 2535 C C . ASP A 1 315 ? 16.411 -9.784 -7.406 1.00 83.56 315 ASP A C 1
ATOM 2537 O O . ASP A 1 315 ? 16.303 -10.400 -6.339 1.00 83.56 315 ASP A O 1
ATOM 2541 N N . PRO A 1 316 ? 17.097 -10.314 -8.440 1.00 86.00 316 PRO A N 1
ATOM 2542 C CA . PRO A 1 316 ? 17.775 -11.601 -8.346 1.00 86.00 316 PRO A CA 1
ATOM 2543 C C . PRO A 1 316 ? 18.790 -11.630 -7.199 1.00 86.00 316 PRO A C 1
ATOM 2545 O O . PRO A 1 316 ? 19.749 -10.857 -7.176 1.00 86.00 316 PRO A O 1
ATOM 2548 N N . GLY A 1 317 ? 18.608 -12.565 -6.266 1.00 90.25 317 GLY A N 1
ATOM 2549 C CA . GLY A 1 317 ? 19.441 -12.677 -5.066 1.00 90.25 317 GLY A CA 1
ATOM 2550 C C . GLY A 1 317 ? 18.880 -11.948 -3.843 1.00 90.25 317 GLY A C 1
ATOM 2551 O O . GLY A 1 317 ? 19.517 -11.979 -2.786 1.00 90.25 317 GLY A O 1
ATOM 2552 N N . TYR A 1 318 ? 17.691 -11.345 -3.946 1.00 92.00 318 TYR A N 1
ATOM 2553 C CA . TYR A 1 318 ? 16.953 -10.879 -2.780 1.00 92.00 318 TYR A CA 1
ATOM 2554 C C . TYR A 1 318 ? 16.736 -12.038 -1.802 1.00 92.00 318 TYR A C 1
ATOM 2556 O O . TYR A 1 318 ? 16.187 -13.081 -2.149 1.00 92.00 318 TYR A O 1
ATOM 2564 N N . SER A 1 319 ? 17.208 -11.881 -0.570 1.00 95.75 319 SER A N 1
ATOM 2565 C CA . SER A 1 319 ? 17.307 -12.981 0.399 1.00 95.75 319 SER A CA 1
ATOM 2566 C C . SER A 1 319 ? 16.541 -12.731 1.693 1.00 95.75 319 SER A C 1
ATOM 2568 O O . SER A 1 319 ? 16.641 -13.533 2.624 1.00 95.75 319 SER A O 1
ATOM 2570 N N . LYS A 1 320 ? 15.775 -11.639 1.749 1.00 97.00 320 LYS A N 1
ATOM 2571 C CA . LYS A 1 320 ? 15.114 -11.164 2.962 1.00 97.00 320 LYS A CA 1
ATOM 2572 C C . LYS A 1 320 ? 13.622 -11.468 2.976 1.00 97.00 320 LYS A C 1
ATOM 2574 O O . LYS A 1 320 ? 12.994 -11.631 1.939 1.00 97.00 320 LYS A O 1
ATOM 2579 N N . ASN A 1 321 ? 13.053 -11.517 4.167 1.00 97.88 321 ASN A N 1
ATOM 2580 C CA . ASN A 1 321 ? 11.618 -11.602 4.392 1.00 97.88 321 ASN A CA 1
ATOM 2581 C C . ASN A 1 321 ? 11.193 -10.390 5.212 1.00 97.88 321 ASN A C 1
ATOM 2583 O O . ASN A 1 321 ? 11.520 -10.313 6.389 1.00 97.88 321 ASN A O 1
ATOM 2587 N N . CYS A 1 322 ? 10.455 -9.456 4.625 1.00 97.69 322 CYS A N 1
ATOM 2588 C CA . CYS A 1 322 ? 10.071 -8.224 5.308 1.00 97.69 322 CYS A CA 1
ATOM 2589 C C . CYS A 1 322 ? 8.548 -8.110 5.451 1.00 97.69 322 CYS A C 1
ATOM 2591 O O . CYS A 1 322 ? 7.785 -8.599 4.615 1.00 97.69 322 CYS A O 1
ATOM 2593 N N . ILE A 1 323 ? 8.105 -7.447 6.521 1.00 97.75 323 ILE A N 1
ATOM 2594 C CA . ILE A 1 323 ? 6.721 -6.984 6.690 1.00 97.75 323 ILE A CA 1
ATOM 2595 C C . ILE A 1 323 ? 6.718 -5.506 6.322 1.00 97.75 323 ILE A C 1
ATOM 2597 O O . ILE A 1 323 ? 7.152 -4.680 7.121 1.00 97.75 323 ILE A O 1
ATOM 2601 N N . LEU A 1 324 ? 6.312 -5.196 5.095 1.00 95.69 324 LEU A N 1
ATOM 2602 C CA . LEU A 1 324 ? 6.282 -3.828 4.568 1.00 95.69 324 LEU A CA 1
ATOM 2603 C C . LEU A 1 324 ? 4.853 -3.279 4.524 1.00 95.69 324 LEU A C 1
ATOM 2605 O O . LEU A 1 324 ? 4.636 -2.092 4.753 1.00 95.69 324 LEU A O 1
ATOM 2609 N N . ASP A 1 325 ? 3.880 -4.161 4.317 1.00 96.31 325 ASP A N 1
ATOM 2610 C CA . ASP A 1 325 ? 2.467 -3.840 4.165 1.00 96.31 325 ASP A CA 1
ATOM 2611 C C . ASP A 1 325 ? 1.736 -3.953 5.500 1.00 96.31 325 ASP A C 1
ATOM 2613 O O . ASP A 1 325 ? 2.091 -4.747 6.384 1.00 96.31 325 ASP A O 1
ATOM 2617 N N . GLY A 1 326 ? 0.700 -3.138 5.683 1.00 95.44 326 GLY A N 1
ATOM 2618 C CA . GLY A 1 326 ? 0.028 -3.109 6.967 1.00 95.44 326 GLY A CA 1
ATOM 2619 C C . GLY A 1 326 ? -1.311 -2.411 7.036 1.00 95.44 326 GLY A C 1
ATOM 2620 O O . GLY A 1 326 ? -1.722 -1.641 6.168 1.00 95.44 326 GLY A O 1
ATOM 2621 N N . ILE A 1 327 ? -1.945 -2.662 8.177 1.00 96.94 327 ILE A N 1
ATOM 2622 C CA . ILE A 1 327 ? -3.111 -1.945 8.678 1.00 96.94 327 ILE A CA 1
ATOM 2623 C C . ILE A 1 327 ? -2.714 -1.429 10.062 1.00 96.94 327 ILE A C 1
ATOM 2625 O O . ILE A 1 327 ? -2.350 -2.208 10.945 1.00 96.94 327 ILE A O 1
ATOM 2629 N N . ILE A 1 328 ? -2.757 -0.113 10.256 1.00 97.06 328 ILE A N 1
ATOM 2630 C CA . ILE A 1 328 ? -2.450 0.556 11.524 1.00 97.06 328 ILE A CA 1
ATOM 2631 C C . ILE A 1 328 ? -3.745 1.172 12.066 1.00 97.06 328 ILE A C 1
ATOM 2633 O O . ILE A 1 328 ? -4.087 2.306 11.717 1.00 97.06 328 ILE A O 1
ATOM 2637 N N . PRO A 1 329 ? -4.488 0.443 12.915 1.00 95.56 329 PRO A N 1
ATOM 2638 C CA . PRO A 1 329 ? -5.600 0.998 13.667 1.00 95.56 329 PRO A CA 1
ATOM 2639 C C . PRO A 1 329 ? -5.086 1.929 14.768 1.00 95.56 329 PRO A C 1
ATOM 2641 O O . PRO A 1 329 ? -4.165 1.584 15.525 1.00 95.56 329 PRO A O 1
ATOM 2644 N N . ILE A 1 330 ? -5.723 3.090 14.892 1.00 94.19 330 ILE A N 1
ATOM 2645 C CA . ILE A 1 330 ? -5.393 4.116 15.882 1.00 94.19 330 ILE A CA 1
ATOM 2646 C C . ILE A 1 330 ? -6.544 4.230 16.880 1.00 94.19 330 ILE A C 1
ATOM 2648 O O . ILE A 1 330 ? -7.682 4.529 16.515 1.00 94.19 330 ILE A O 1
ATOM 2652 N N . ASN A 1 331 ? -6.233 3.947 18.150 1.00 89.62 331 ASN A N 1
ATOM 2653 C CA . ASN A 1 331 ? -7.174 3.956 19.276 1.00 89.62 331 ASN A CA 1
ATOM 2654 C C . ASN A 1 331 ? -8.398 3.022 19.126 1.00 89.62 331 ASN A C 1
ATOM 2656 O O . ASN A 1 331 ? -9.431 3.258 19.741 1.00 89.62 331 ASN A O 1
ATOM 2660 N N . ILE A 1 332 ? -8.275 1.948 18.334 1.00 89.31 332 ILE A N 1
ATOM 2661 C CA . ILE A 1 332 ? -9.325 0.922 18.122 1.00 89.31 332 ILE A CA 1
ATOM 2662 C C . ILE A 1 332 ? -8.767 -0.513 18.072 1.00 89.31 332 ILE A C 1
ATOM 2664 O O . ILE A 1 332 ? -9.376 -1.416 17.507 1.00 89.31 332 ILE A O 1
ATOM 2668 N N . ARG A 1 333 ? -7.572 -0.740 18.632 1.00 86.38 333 ARG A N 1
ATOM 2669 C CA . ARG A 1 333 ? -6.867 -2.037 18.534 1.00 86.38 333 ARG A CA 1
ATOM 2670 C C . ARG A 1 333 ? -7.560 -3.180 19.253 1.00 86.38 333 ARG A C 1
ATOM 2672 O O . ARG A 1 333 ? -7.492 -4.315 18.809 1.00 86.38 333 ARG A O 1
ATOM 2679 N N . ASN A 1 334 ? -8.212 -2.877 20.365 1.00 90.69 334 ASN A N 1
ATOM 2680 C CA . ASN A 1 334 ? -8.940 -3.848 21.175 1.00 90.69 334 ASN A CA 1
ATOM 2681 C C . ASN A 1 334 ? -10.153 -4.457 20.453 1.00 90.69 334 ASN A C 1
ATOM 2683 O O . ASN A 1 334 ? -10.790 -5.334 21.014 1.00 90.69 334 ASN A O 1
ATOM 2687 N N . ARG A 1 335 ? -10.463 -3.997 19.235 1.00 92.19 335 ARG A N 1
ATOM 2688 C CA . ARG A 1 335 ? -11.574 -4.475 18.408 1.00 92.19 335 ARG A CA 1
ATOM 2689 C C . ARG A 1 335 ? -11.130 -5.431 17.303 1.00 92.19 335 ARG A C 1
ATOM 2691 O O . ARG A 1 335 ? -11.962 -5.819 16.496 1.00 92.19 335 ARG A O 1
ATOM 2698 N N . ILE A 1 336 ? -9.840 -5.763 17.200 1.00 95.88 336 ILE A N 1
ATOM 2699 C CA . ILE A 1 336 ? -9.344 -6.689 16.172 1.00 95.88 336 ILE A CA 1
ATOM 2700 C C . ILE A 1 336 ? -9.865 -8.096 16.479 1.00 95.88 336 ILE A C 1
ATOM 2702 O O . ILE A 1 336 ? -9.515 -8.676 17.503 1.00 95.88 336 ILE A O 1
ATOM 2706 N N . VAL A 1 337 ? -10.656 -8.651 15.563 1.00 96.56 337 VAL A N 1
ATOM 2707 C CA . VAL A 1 337 ? -11.185 -10.022 15.637 1.00 96.56 337 VAL A CA 1
ATOM 2708 C C . VAL A 1 337 ? -10.249 -10.993 14.932 1.00 96.56 337 VAL A C 1
ATOM 2710 O O . VAL A 1 337 ? -9.956 -12.078 15.430 1.00 96.56 337 VAL A O 1
ATOM 2713 N N . LYS A 1 338 ? -9.794 -10.612 13.736 1.00 97.44 338 LYS A N 1
ATOM 2714 C CA . LYS A 1 338 ? -9.051 -11.488 12.831 1.00 97.44 338 LYS A CA 1
ATOM 2715 C C . LYS A 1 338 ? -8.095 -10.666 11.985 1.00 97.44 338 LYS A C 1
ATOM 2717 O O . LYS A 1 338 ? -8.435 -9.554 11.591 1.00 97.44 338 LYS A O 1
ATOM 2722 N N . VAL A 1 339 ? -6.929 -11.226 11.691 1.00 97.81 339 VAL A N 1
ATOM 2723 C CA . VAL A 1 339 ? -5.954 -10.669 10.749 1.00 97.81 339 VAL A CA 1
ATOM 2724 C C . VAL A 1 339 ? -5.482 -11.814 9.866 1.00 97.81 339 VAL A C 1
ATOM 2726 O O . VAL A 1 339 ? -5.192 -12.890 10.388 1.00 97.81 339 VAL A O 1
ATOM 2729 N N . GLU A 1 340 ? -5.424 -11.605 8.553 1.00 97.81 340 GLU A N 1
ATOM 2730 C CA . GLU A 1 340 ? -4.983 -12.609 7.580 1.00 97.81 340 GLU A CA 1
ATOM 2731 C C . GLU A 1 340 ? -4.069 -11.999 6.515 1.00 97.81 340 GLU A C 1
ATOM 2733 O O . GLU A 1 340 ? -4.071 -10.792 6.265 1.00 97.81 340 GLU A O 1
ATOM 2738 N N . ARG A 1 341 ? -3.248 -12.860 5.904 1.00 96.81 341 ARG A N 1
ATOM 2739 C CA . ARG A 1 341 ? -2.453 -12.521 4.724 1.00 96.81 341 ARG A CA 1
ATOM 2740 C C . ARG A 1 341 ? -3.220 -12.951 3.477 1.00 96.81 341 ARG A C 1
ATOM 2742 O O . ARG A 1 341 ? -3.564 -14.123 3.340 1.00 96.81 341 ARG A O 1
ATOM 2749 N N . GLU A 1 342 ? -3.436 -12.012 2.571 1.00 95.50 342 GLU A N 1
ATOM 2750 C CA . GLU A 1 342 ? -4.229 -12.170 1.356 1.00 95.50 342 GLU A CA 1
ATOM 2751 C C . GLU A 1 342 ? -3.361 -12.421 0.121 1.00 95.50 342 GLU A C 1
ATOM 2753 O O . GLU A 1 342 ? -2.157 -12.155 0.104 1.00 95.50 342 GLU A O 1
ATOM 2758 N N . TYR A 1 343 ? -3.997 -12.931 -0.938 1.00 89.69 343 TYR A N 1
ATOM 2759 C CA . TYR A 1 343 ? -3.380 -13.173 -2.252 1.00 89.69 343 TYR A CA 1
ATOM 2760 C C . TYR A 1 343 ? -2.169 -14.123 -2.229 1.00 89.69 343 TYR A C 1
ATOM 2762 O O . TYR A 1 343 ? -1.287 -14.057 -3.078 1.00 89.69 343 TYR A O 1
ATOM 2770 N N . VAL A 1 344 ? -2.150 -15.059 -1.275 1.00 89.88 344 VAL A N 1
ATOM 2771 C CA . VAL A 1 344 ? -1.089 -16.074 -1.123 1.00 89.88 344 VAL A CA 1
ATOM 2772 C C . VAL A 1 344 ? -1.127 -17.178 -2.181 1.00 89.88 344 VAL A C 1
ATOM 2774 O O . VAL A 1 344 ? -0.206 -17.986 -2.261 1.00 89.88 344 VAL A O 1
ATOM 2777 N N . ARG A 1 345 ? -2.220 -17.272 -2.946 1.00 89.56 345 ARG A N 1
ATOM 2778 C CA . ARG A 1 345 ? -2.368 -18.262 -4.013 1.00 89.56 345 ARG A CA 1
ATOM 2779 C C . ARG A 1 345 ? -1.956 -17.643 -5.333 1.00 89.56 345 ARG A C 1
ATOM 2781 O O . ARG A 1 345 ? -2.481 -16.606 -5.730 1.00 89.56 345 ARG A O 1
ATOM 2788 N N . ASP A 1 346 ? -1.083 -18.348 -6.025 1.00 89.69 346 ASP A N 1
ATOM 2789 C CA . ASP A 1 346 ? -0.694 -18.005 -7.377 1.00 89.69 346 ASP A CA 1
ATOM 2790 C C . ASP A 1 346 ? -1.877 -18.040 -8.347 1.00 89.69 346 ASP A C 1
ATOM 2792 O O . ASP A 1 346 ? -2.787 -18.873 -8.261 1.00 89.69 346 ASP A O 1
ATOM 2796 N N . VAL A 1 347 ? -1.794 -17.164 -9.339 1.00 86.56 347 VAL A N 1
ATOM 2797 C CA . VAL A 1 347 ? -2.675 -17.157 -10.494 1.00 86.56 347 VAL A CA 1
ATOM 2798 C C . VAL A 1 347 ? -2.192 -18.231 -11.464 1.00 86.56 347 VAL A C 1
ATOM 2800 O O . VAL A 1 347 ? -1.041 -18.228 -11.912 1.00 86.56 347 VAL A O 1
ATOM 2803 N N . ARG A 1 348 ? -3.082 -19.167 -11.806 1.00 83.00 348 ARG A N 1
ATOM 2804 C CA . ARG A 1 348 ? -2.801 -20.169 -12.837 1.00 83.00 348 ARG A CA 1
ATOM 2805 C C . ARG A 1 348 ? -3.003 -19.547 -14.209 1.00 83.00 348 ARG A C 1
ATOM 2807 O O . ARG A 1 348 ? -4.104 -19.132 -14.550 1.00 83.00 348 ARG A O 1
ATOM 2814 N N . ASN A 1 349 ? -1.951 -19.541 -15.015 1.00 72.75 349 ASN A N 1
ATOM 2815 C CA . ASN A 1 349 ? -2.049 -19.229 -16.431 1.00 72.75 349 ASN A CA 1
ATOM 2816 C C . ASN A 1 349 ? -2.048 -20.553 -17.219 1.00 72.75 349 ASN A C 1
ATOM 2818 O O . ASN A 1 349 ? -1.173 -21.381 -16.979 1.00 72.75 349 ASN A O 1
ATOM 2822 N N . PRO A 1 350 ? -2.967 -20.784 -18.172 1.00 70.69 350 PRO A N 1
ATOM 2823 C CA . PRO A 1 350 ? -2.996 -22.026 -18.954 1.00 70.69 350 PRO A CA 1
ATOM 2824 C C . PRO A 1 350 ? -1.719 -22.283 -19.776 1.00 70.69 350 PRO A C 1
ATOM 2826 O O . PRO A 1 350 ? -1.491 -23.406 -20.214 1.00 70.69 350 PRO A O 1
ATOM 2829 N N . ILE A 1 351 ? -0.883 -21.260 -19.986 1.00 71.88 351 ILE A N 1
ATOM 2830 C CA . ILE A 1 351 ? 0.334 -21.317 -20.806 1.00 71.88 351 ILE A CA 1
ATOM 2831 C C . ILE A 1 351 ? 1.613 -21.275 -19.944 1.00 71.88 351 ILE A C 1
ATOM 2833 O O . ILE A 1 351 ? 2.679 -21.676 -20.408 1.00 71.88 351 ILE A O 1
ATOM 2837 N N . ILE A 1 352 ? 1.552 -20.779 -18.701 1.00 61.50 352 ILE A N 1
ATOM 2838 C CA . ILE A 1 352 ? 2.739 -20.475 -17.880 1.00 61.50 352 ILE A CA 1
ATOM 2839 C C . ILE A 1 352 ? 2.592 -21.066 -16.473 1.00 61.50 352 ILE A C 1
ATOM 2841 O O . ILE A 1 352 ? 1.488 -21.174 -15.949 1.00 61.50 352 ILE A O 1
ATOM 2845 N N . LEU A 1 353 ? 3.738 -21.410 -15.868 1.00 74.06 353 LEU A N 1
ATOM 2846 C CA . LEU A 1 353 ? 3.911 -21.674 -14.437 1.00 74.06 353 LEU A CA 1
ATOM 2847 C C . LEU A 1 353 ? 3.016 -20.777 -13.557 1.00 74.06 353 LEU A C 1
ATOM 2849 O O . LEU A 1 353 ? 2.768 -19.618 -13.879 1.00 74.06 353 LEU A O 1
ATOM 2853 N N . SER A 1 354 ? 2.604 -21.330 -12.421 1.00 84.44 354 SER A N 1
ATOM 2854 C CA . SER A 1 354 ? 2.030 -20.628 -11.269 1.00 84.44 354 SER A CA 1
ATOM 2855 C C . SER A 1 354 ? 2.819 -19.338 -10.963 1.00 84.44 354 SER A C 1
ATOM 2857 O O . SER A 1 354 ? 4.035 -19.409 -10.777 1.00 84.44 354 SER A O 1
ATOM 2859 N N . ILE A 1 355 ? 2.169 -18.165 -10.995 1.00 87.81 355 ILE A N 1
ATOM 2860 C CA . ILE A 1 355 ? 2.800 -16.864 -10.695 1.00 87.81 355 ILE A CA 1
ATOM 2861 C C . ILE A 1 355 ? 1.990 -16.161 -9.592 1.00 87.81 355 ILE A C 1
ATOM 2863 O O . ILE A 1 355 ? 0.766 -16.079 -9.724 1.00 87.81 355 ILE A O 1
ATOM 2867 N N . PRO A 1 356 ? 2.635 -15.610 -8.548 1.00 91.00 356 PRO A N 1
ATOM 2868 C CA . PRO A 1 356 ? 1.978 -14.789 -7.536 1.00 91.00 356 PRO A CA 1
ATOM 2869 C C . PRO A 1 356 ? 1.192 -13.619 -8.140 1.00 91.00 356 PRO A C 1
ATOM 2871 O O . PRO A 1 356 ? 1.529 -13.097 -9.203 1.00 91.00 356 PRO A O 1
ATOM 2874 N N . MET A 1 357 ? 0.139 -13.169 -7.459 1.00 90.75 357 MET A N 1
ATOM 2875 C CA . MET A 1 357 ? -0.662 -12.034 -7.941 1.00 90.75 357 MET A CA 1
ATOM 2876 C C . MET A 1 357 ? 0.129 -10.716 -7.933 1.00 90.75 357 MET A C 1
ATOM 2878 O O . MET A 1 357 ? -0.041 -9.883 -8.821 1.00 90.75 357 MET A O 1
ATOM 2882 N N . SER A 1 358 ? 1.025 -10.561 -6.963 1.00 92.62 358 SER A N 1
ATOM 2883 C CA . SER A 1 358 ? 1.902 -9.407 -6.772 1.00 92.62 358 SER A CA 1
ATOM 2884 C C . SER A 1 358 ? 3.219 -9.871 -6.131 1.00 92.62 358 SER A C 1
ATOM 2886 O O . SER A 1 358 ? 3.301 -10.989 -5.615 1.00 92.62 358 SER A O 1
ATOM 2888 N N . ASP A 1 359 ? 4.268 -9.055 -6.203 1.00 92.81 359 ASP A N 1
ATOM 2889 C CA . ASP A 1 359 ? 5.488 -9.221 -5.402 1.00 92.81 359 ASP A CA 1
ATOM 2890 C C . ASP A 1 359 ? 5.249 -8.946 -3.907 1.00 92.81 359 ASP A C 1
ATOM 2892 O O . ASP A 1 359 ? 6.009 -9.429 -3.064 1.00 92.81 359 ASP A O 1
ATOM 2896 N N . HIS A 1 360 ? 4.143 -8.273 -3.585 1.00 95.12 360 HIS A N 1
ATOM 2897 C CA . HIS A 1 360 ? 3.619 -8.104 -2.235 1.00 95.12 360 HIS A CA 1
ATOM 2898 C C . HIS A 1 360 ? 2.410 -9.016 -1.970 1.00 95.12 360 HIS A C 1
ATOM 2900 O O . HIS A 1 360 ? 1.529 -9.190 -2.813 1.00 95.12 360 HIS A O 1
ATOM 2906 N N . TYR A 1 361 ? 2.323 -9.573 -0.765 1.00 96.81 361 TYR A N 1
ATOM 2907 C CA . TYR A 1 361 ? 1.111 -10.211 -0.254 1.00 96.81 361 TYR A CA 1
ATOM 2908 C C . TYR A 1 361 ? 0.236 -9.186 0.470 1.00 96.81 361 TYR A C 1
ATOM 2910 O O . TYR A 1 361 ? 0.736 -8.365 1.239 1.00 96.81 361 TYR A O 1
ATOM 2918 N N . GLY A 1 362 ? -1.080 -9.262 0.263 1.00 95.75 362 GLY A N 1
ATOM 2919 C CA . GLY A 1 362 ? -2.026 -8.349 0.903 1.00 95.75 362 GLY A CA 1
ATOM 2920 C C . GLY A 1 362 ? -2.221 -8.655 2.389 1.00 95.75 362 GLY A C 1
ATOM 2921 O O . GLY A 1 362 ? -1.870 -9.734 2.866 1.00 95.75 362 GLY A O 1
ATOM 2922 N N . ILE A 1 363 ? -2.835 -7.724 3.117 1.00 97.75 363 ILE A N 1
ATOM 2923 C CA . ILE A 1 363 ? -3.247 -7.898 4.516 1.00 97.75 363 ILE A CA 1
ATOM 2924 C C . ILE A 1 363 ? -4.733 -7.564 4.631 1.00 97.75 363 ILE A C 1
ATOM 2926 O O . ILE A 1 363 ? -5.170 -6.527 4.131 1.00 97.75 363 ILE A O 1
ATOM 2930 N N . SER A 1 364 ? -5.494 -8.409 5.325 1.00 97.69 364 SER A N 1
ATOM 2931 C CA . SER A 1 364 ? -6.874 -8.136 5.731 1.00 97.69 364 SER A CA 1
ATOM 2932 C C . SER A 1 364 ? -6.999 -8.163 7.254 1.00 97.69 364 SER A C 1
ATOM 2934 O O . SER A 1 364 ? -6.243 -8.840 7.956 1.00 97.69 364 SER A O 1
ATOM 2936 N N . ALA A 1 365 ? -7.943 -7.387 7.785 1.00 97.38 365 ALA A N 1
ATOM 2937 C CA . ALA A 1 365 ? -8.281 -7.410 9.200 1.00 97.38 365 ALA A CA 1
ATOM 2938 C C . ALA A 1 365 ? -9.775 -7.148 9.410 1.00 97.38 365 ALA A C 1
ATOM 2940 O O . ALA A 1 365 ? -10.360 -6.276 8.767 1.00 97.38 365 ALA A O 1
ATOM 2941 N N . ILE A 1 366 ? -10.374 -7.898 10.333 1.00 96.69 366 ILE A N 1
ATOM 2942 C CA . ILE A 1 366 ? -11.771 -7.767 10.755 1.00 96.69 366 ILE A CA 1
ATOM 2943 C C . ILE A 1 366 ? -11.790 -7.076 12.113 1.00 96.69 366 ILE A C 1
ATOM 2945 O O . ILE A 1 366 ? -11.065 -7.478 13.027 1.00 96.69 366 ILE A O 1
ATOM 2949 N N . PHE A 1 367 ? -12.641 -6.059 12.244 1.00 94.75 367 PHE A N 1
ATOM 2950 C CA . PHE A 1 367 ? -12.831 -5.303 13.476 1.00 94.75 367 PHE A CA 1
ATOM 2951 C C . PHE A 1 367 ? -14.285 -5.406 13.940 1.00 94.75 367 PHE A C 1
ATOM 2953 O O . PHE A 1 367 ? -15.191 -5.282 13.120 1.00 94.75 367 PHE A O 1
ATOM 2960 N N . GLU A 1 368 ? -14.518 -5.579 15.241 1.00 93.00 368 GLU A N 1
ATOM 2961 C CA . GLU A 1 368 ? -15.864 -5.481 15.822 1.00 93.00 368 GLU A CA 1
ATOM 2962 C C . GLU A 1 368 ? -16.417 -4.068 15.609 1.00 93.00 368 GLU A C 1
ATOM 2964 O O . GLU A 1 368 ? -15.691 -3.089 15.801 1.00 93.00 368 GLU A O 1
ATOM 2969 N N . GLU A 1 369 ? -17.686 -3.920 15.222 1.00 85.44 369 GLU A N 1
ATOM 2970 C CA . GLU A 1 369 ? -18.328 -2.603 15.129 1.00 85.44 369 GLU A CA 1
ATOM 2971 C C . GLU A 1 369 ? -18.574 -1.987 16.513 1.00 85.44 369 GLU A C 1
ATOM 2973 O O . GLU A 1 369 ? -18.768 -2.684 17.506 1.00 85.44 369 GLU A O 1
ATOM 2978 N N . ASN A 1 370 ? -18.560 -0.652 16.584 1.00 77.25 370 ASN A N 1
ATOM 2979 C CA . ASN A 1 370 ? -18.975 0.040 17.800 1.00 77.25 370 ASN A CA 1
ATOM 2980 C C . ASN A 1 370 ? -20.490 -0.130 17.923 1.00 77.25 370 ASN A C 1
ATOM 2982 O O . ASN A 1 370 ? -21.210 0.312 17.033 1.00 77.25 370 ASN A O 1
ATOM 2986 N N . GLN A 1 371 ? -20.969 -0.692 19.030 1.00 66.50 371 GLN A N 1
ATOM 2987 C CA . GLN A 1 371 ? -22.403 -0.790 19.334 1.00 66.50 371 GLN A CA 1
ATOM 2988 C C . GLN A 1 371 ? -23.022 0.552 19.789 1.00 66.50 371 GLN A C 1
ATOM 2990 O O . GLN A 1 371 ? -24.019 0.548 20.504 1.00 66.50 371 GLN A O 1
ATOM 2995 N N . ASN A 1 372 ? -22.409 1.688 19.436 1.00 58.41 372 ASN A N 1
ATOM 2996 C CA . ASN A 1 372 ? -22.778 3.005 19.966 1.00 58.41 372 ASN A CA 1
ATOM 2997 C C . ASN A 1 372 ? -23.971 3.628 19.253 1.00 58.41 372 ASN A C 1
ATOM 2999 O O . ASN A 1 372 ? -23.934 3.685 18.001 1.00 58.41 372 ASN A O 1
#

Foldseek 3Di:
DVVVVVVLLLVVVLVVVLVDPDQKDKFFQQQDPVSLVVSCVSCCVVFVQKDFLCADFVRHRDPCLFADDDAFPVVLLVLLLVQLVVFPLPQPDLLSSVVRSVPRSVNVVRTDLVLLLLLVVQLVVQCLPPDCPVPVPSSVQSSCVSNLHHDPDPDDPDPPVPPSRGDDDDPDRAGLRIMMTGPFDFPGKDKAWDP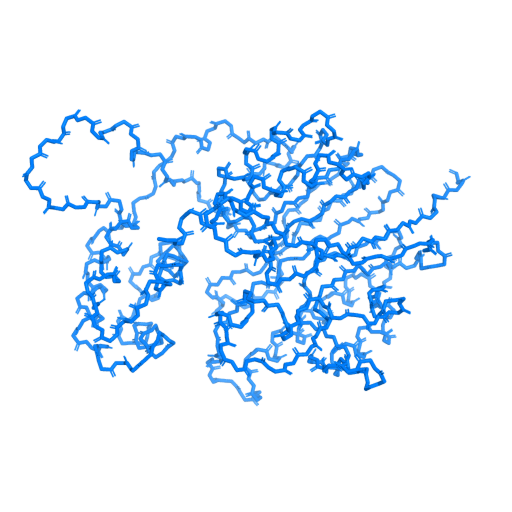DDPPDSGTWIWIWTCTVQAGIEIEGRDDDDDWADDDPDPTPVLVVLLVVLVVCLVPPLPPARYKYWWFSQFAADDVVLQADGGPNVSQVVCVVSQFHFCCVVPPVFAQQQPPQVVNCSVDPPPHHGHNRTGMTHHNQVVFWPDKDWAQPFFRDDPVDPGHGSDSGIHMDTDGDRDPD

pLDDT: mean 77.05, std 20.33, range [28.69, 98.25]

Nearest PDB structures (foldseek):
  6fke-assembly1_A  TM=6.619E-01  e=2.157E-06  Neisseria meningitidis MC58
  8j2f-assembly1_B  TM=5.979E-01  e=6.345E-07  Homo sapiens
  4ruw-assembly1_A  TM=6.511E-01  e=9.810E-06  Beutenbergia cavernae DSM 12333
  3g4t-assembly1_A  TM=6.192E-01  e=2.280E-04  Methanothermobacter thermautotrophicus str. Delta H
  7pak-assembly1_K  TM=3.235E-01  e=3.615E+00  Mycoplasmoides pneumoniae M129

Mean predicted aligned error: 10.98 Å

Solvent-accessible surface area (backbone atoms only — not comparable to full-atom values): 21591 Å² total; per-residue (Å²): 116,67,71,67,53,51,55,55,38,51,52,53,48,53,56,52,58,73,68,50,84,67,58,63,48,81,46,69,75,56,73,44,68,69,57,49,53,52,52,47,64,74,36,31,90,76,27,73,30,51,48,38,66,77,32,46,84,86,51,47,67,58,80,66,64,73,69,18,75,59,74,56,59,57,65,57,54,50,52,42,53,53,36,30,60,73,78,24,65,83,42,93,44,71,69,50,30,50,53,36,30,49,67,77,45,39,42,80,80,68,39,59,70,68,49,44,43,51,49,50,52,47,58,65,65,59,65,78,60,87,55,68,93,79,38,69,59,60,58,52,50,45,53,32,43,74,50,72,51,69,74,99,60,99,75,77,86,79,81,65,71,82,76,72,67,42,78,34,61,73,97,84,67,72,83,59,12,48,39,39,38,16,64,55,60,69,79,44,58,46,81,40,69,58,97,68,65,86,86,49,85,69,83,47,32,30,44,40,34,22,38,79,98,38,59,34,43,32,41,48,36,66,77,88,72,79,88,54,70,97,49,104,53,102,35,43,60,59,58,48,55,50,51,51,51,51,48,50,46,75,70,41,52,85,42,58,49,30,36,41,35,39,50,66,77,39,16,53,62,38,74,95,60,64,29,41,51,34,61,31,73,58,34,50,54,35,41,77,50,58,49,46,42,48,42,63,78,74,65,56,57,59,20,38,34,45,84,35,64,53,36,39,70,77,40,73,82,56,80,51,20,26,39,27,47,35,44,27,47,19,83,50,63,92,32,62,75,46,74,49,75,33,68,81,62,51,46,79,44,100,89,47,74,74,38,58,63,51,51,55,40,46,76,50,73,44,64,63,77,79,94,120

Secondary structure (DSSP, 8-state):
-HHHHHHHHHHHHHHHHHH---SEEEE-----HHHHHHHHHHHTTT--EEEETTS-TTSPPPGGGGG------HHHHHHHHHHHHHHSTT-SSHHHHHHHHHHHS-HHHHS-HHHHHHHHHHHHHHTTSS-TTT-HHHHHHHHHHHTT-----SS-SSSSTTTSS-----TT----S-EEEESSPEEEEEEEE-S--TT-SS--EEEEEEETT-SEEEEE-----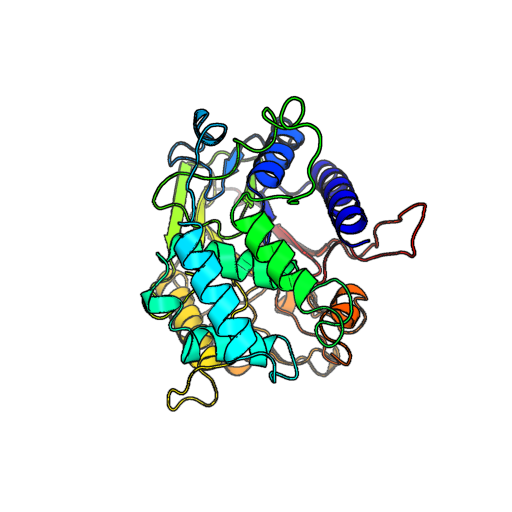-S----SSS-HHHHHHHHHHHHHHHHHTT-SSEEEEEE-S-B--BGGGTBPPBSHHHHHHHHHTT---HIIIII---SEETT-HHHHHHSTT---EE--EEEEEES-GGGEEEEEEE--SPBPPSSS--B-S-SBPEEEEEEPPP--

InterPro domains:
  IPR005135 Endonuclease/exonuclease/phosphatase [PF03372] (7-268)
  IPR036691 Endonuclease/exonuclease/phosphatase superfamily [G3DSA:3.60.10.10] (2-72)
  IPR036691 Endonuclease/exonuclease/phosphatase superfamily [G3DSA:3.60.10.10] (134-368)
  IPR036691 Endonuclease/exonuclease/phosphatase superfamily [SSF56219] (6-367)

Radius of gyration: 21.64 Å; Cα contacts (8 Å, |Δi|>4): 600; chains: 1; bounding box: 52×44×66 Å